Protein AF-A0A847QWJ1-F1 (afdb_monomer)

Secondary structure (DSSP, 8-state):
-HHHHHHHHHHHHHHHHHHHHHHHHHHHHHHHHHHHHHHHHHHHS-TTTTSSB-STTBSSBSSB-TTSSTT-TT-TTEEETTEEEEEEEEEEEE--B-TTSPBPSS-EEEEEEEEEEE-TTT--EEEEEEEEEEPP--S-------EEEEEEEEEEETTTTEEEE-SSEEEEEESSS-EEEE--TTSEEEEEEEPSEEEEEEEEEETTB--EEPP-EEES-TTB-EEE--EEEEE--TTT---PPPEEEEEEE--EEEEESS--TT-EEEEEE-TTTS-PPTT--GGGG-EEEEGGGGGG--B-TTS-EEEEEEETTEEEEEEETT-SS---S--PPPSSS-EEEEEEEEB-B-SEEEEEEEEEEETTEEEEEEEEEEEEEEEEE-GGG--EEETT-SS-BSTTTS-EESSHHHHHHHHT-GGGTT--EEEEEEEEE-SS-TT-EEEEEEEEE-SS--S---TTS-EEEEES-GGG-EETTS-BB-TTS-EEEEEE-

pLDDT: mean 87.5, std 10.67, range [33.88, 97.19]

Sequence (497 aa):
ITLLGIITISLLPVFVFMIRSSINEEQRFVAYQLALSQLEWLKTLDYNEELGLKKDHYQPHGIVEETLFMNENNSNPYVIDGTPYRMHTRIYWEKAQSYTKDMIANAMKKAEVTVYTRNPFTGKETKVATVGSLISFEGEREPTTPGYIEVYAFWWDRQKKESTAEKNVGVDLKGPAIGTVYSDDQGKAIFGELSPGSYTVDITSWDRGELMVQPSGVIGSIPYQKYQTIQTIEVPDWKKETTEYPSLNFYVDWPVKLSLDKYPKEAILEIQPTTSSCPLPEGTPYDFMQLSIQLQNLSKTSFWWNWQYDYRIYHEDEEYFLSMKDQEKEWDGTFQPPASRTDYYDMVLYGGLVKEGILTKENLNQKDVNKSIIIVELDTSCYVKGWEDVEFQINEGETLLSKNTFPFYDTKESFLEAVYAEDHVENVGYFIETINPSEMNRDFHKKVKIWIYDSLHILPFIEEQENSISIQNPQVLKNVYGNTIAPYYHVSYLQWK

Nearest PDB structures (foldseek):
  1jki-assembly1_A  TM=4.917E-01  e=4.179E+00  Saccharomyces cerevisiae
  1p1h-assembly1_B  TM=4.312E-01  e=8.079E+00  Saccharomyces cerevisiae
  1la2-assembly1_C  TM=2.102E-01  e=4.415E+00  Saccharomyces cerevisiae
  8as3-assembly1_A  TM=1.126E-01  e=5.810E+00  Homo sapiens

Solvent-accessible surface area (backbone atoms only — 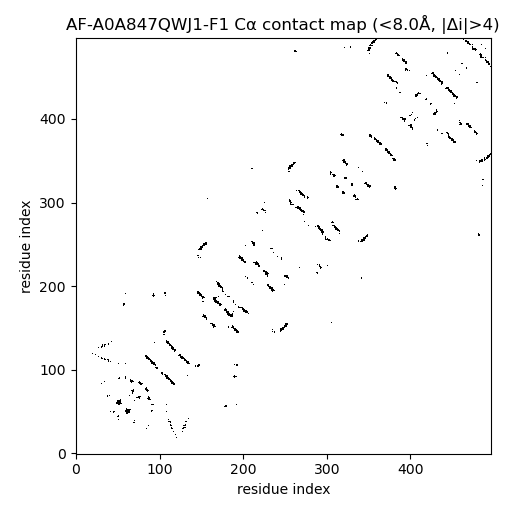not comparable to full-atom values): 27103 Å² total; per-residue (Å²): 109,70,69,56,52,54,53,54,62,66,45,48,62,55,54,52,49,50,52,53,51,51,52,53,51,50,53,30,53,52,30,42,53,51,25,48,54,45,51,56,52,54,68,72,40,51,73,78,70,35,45,16,34,59,46,89,58,32,41,42,42,24,67,40,43,44,47,34,52,87,64,37,92,80,22,66,50,35,71,56,97,88,43,54,32,38,43,41,49,48,49,36,46,38,86,45,67,43,98,83,70,47,73,46,77,42,52,34,49,28,41,35,25,35,24,30,34,59,38,88,88,77,70,45,77,41,85,57,29,74,45,70,48,78,53,76,84,92,62,103,61,78,83,76,88,26,46,42,42,42,38,35,35,24,35,68,41,77,92,76,71,45,75,43,57,32,51,48,33,30,34,38,38,39,55,95,58,68,32,35,32,54,15,36,86,73,2,44,25,45,48,52,73,41,74,61,46,64,33,39,39,37,76,78,47,38,85,87,46,75,69,32,54,61,65,74,36,55,44,76,53,83,57,63,37,43,74,30,56,61,50,77,47,76,41,69,58,68,93,82,45,100,68,83,73,56,71,47,83,43,43,41,48,51,23,32,28,47,39,76,88,59,67,65,51,80,21,35,38,39,39,28,59,33,63,89,56,50,75,69,65,91,90,59,65,88,66,56,56,45,41,40,27,25,51,71,50,35,69,76,42,73,43,67,42,88,32,36,35,49,72,48,33,38,46,94,91,29,39,49,46,51,19,45,74,92,48,87,47,73,60,80,36,66,53,75,85,64,92,82,47,69,41,76,44,55,37,40,54,20,30,29,40,37,55,67,26,42,30,37,79,46,78,48,75,57,96,95,45,79,44,68,34,41,36,39,39,46,39,39,32,34,49,30,25,47,74,83,75,42,34,35,30,37,63,84,42,94,66,53,54,26,70,90,71,30,58,66,31,95,42,72,65,60,38,52,54,47,76,70,37,86,89,42,71,77,48,54,35,36,30,76,48,78,36,68,55,42,94,90,39,81,75,24,27,31,31,37,34,40,40,34,37,54,70,74,62,79,66,67,78,54,84,100,50,86,36,37,43,31,48,78,48,39,76,55,31,27,30,96,64,66,35,27,37,30,87,75,29,34,50,23,40,28,42,82,106

Structure (mmCIF, N/CA/C/O backbone):
data_AF-A0A847QWJ1-F1
#
_entry.id   AF-A0A847QWJ1-F1
#
loop_
_atom_site.group_PDB
_atom_site.id
_atom_site.type_symbol
_atom_site.label_atom_id
_atom_site.label_alt_id
_atom_site.label_comp_id
_atom_site.label_asym_id
_atom_site.label_entity_id
_atom_site.label_seq_id
_atom_site.pdbx_PDB_ins_code
_atom_site.Cartn_x
_atom_site.Cartn_y
_atom_site.Cartn_z
_atom_site.occupancy
_atom_site.B_iso_or_equiv
_atom_site.auth_seq_id
_atom_site.auth_comp_id
_atom_site.auth_asym_id
_atom_site.auth_atom_id
_atom_site.pdbx_PDB_model_num
ATOM 1 N N . ILE A 1 1 ? -76.257 -0.292 1.157 1.00 63.78 1 ILE A N 1
ATOM 2 C CA . ILE A 1 1 ? -75.250 -1.379 1.047 1.00 63.78 1 ILE A CA 1
ATOM 3 C C . ILE A 1 1 ? -73.920 -0.827 0.532 1.00 63.78 1 ILE A C 1
ATOM 5 O O . ILE A 1 1 ? -72.950 -0.886 1.269 1.00 63.78 1 ILE A O 1
ATOM 9 N N . THR A 1 2 ? -73.879 -0.182 -0.638 1.00 71.94 2 THR A N 1
ATOM 10 C CA . THR A 1 2 ? -72.654 0.416 -1.214 1.00 71.94 2 THR A CA 1
ATOM 11 C C . THR A 1 2 ? -71.990 1.463 -0.312 1.00 71.94 2 THR A C 1
ATOM 13 O O . THR A 1 2 ? -70.785 1.412 -0.102 1.00 71.94 2 THR A O 1
ATOM 16 N N . LEU A 1 3 ? -72.778 2.356 0.302 1.00 67.19 3 LEU A N 1
ATOM 17 C CA . LEU A 1 3 ? -72.270 3.356 1.253 1.00 67.19 3 LEU A CA 1
ATOM 18 C C . LEU A 1 3 ? -71.626 2.710 2.493 1.00 67.19 3 LEU A C 1
ATOM 20 O O . LEU A 1 3 ? -70.591 3.161 2.966 1.00 67.19 3 LEU A O 1
ATOM 24 N N . LEU A 1 4 ? -72.222 1.617 2.981 1.00 70.25 4 LEU A N 1
ATOM 25 C CA . LEU A 1 4 ? -71.695 0.852 4.110 1.00 70.25 4 LEU A CA 1
ATOM 26 C C . LEU A 1 4 ? -70.351 0.215 3.733 1.00 70.25 4 LEU A C 1
ATOM 28 O O . LEU A 1 4 ? -69.399 0.342 4.487 1.00 70.25 4 LEU A O 1
ATOM 32 N N . GLY A 1 5 ? -70.243 -0.360 2.528 1.00 69.88 5 GLY A N 1
ATOM 33 C CA . GLY A 1 5 ? -68.988 -0.911 2.006 1.00 69.88 5 GLY A CA 1
ATOM 34 C C . GLY A 1 5 ? -67.868 0.128 1.862 1.00 69.88 5 GLY A C 1
ATOM 35 O O . GLY A 1 5 ? -66.734 -0.153 2.235 1.00 69.88 5 GLY A O 1
ATOM 36 N N . ILE A 1 6 ? -68.179 1.347 1.401 1.00 74.62 6 ILE A N 1
ATOM 37 C CA . ILE A 1 6 ? -67.201 2.449 1.298 1.00 74.62 6 ILE A CA 1
ATOM 38 C C . ILE A 1 6 ? -66.713 2.890 2.687 1.00 74.62 6 ILE A C 1
ATOM 40 O O . ILE A 1 6 ? -65.517 3.117 2.873 1.00 74.62 6 ILE A O 1
ATOM 44 N N . ILE A 1 7 ? -67.610 2.961 3.676 1.00 72.88 7 ILE A N 1
ATOM 45 C CA . ILE A 1 7 ? -67.256 3.300 5.063 1.00 72.88 7 ILE A CA 1
ATOM 46 C C . ILE A 1 7 ? -66.373 2.202 5.676 1.00 72.88 7 ILE A C 1
ATOM 48 O O . ILE A 1 7 ? -65.351 2.510 6.286 1.00 72.88 7 ILE A O 1
ATOM 52 N N . THR A 1 8 ? -66.703 0.922 5.472 1.00 72.06 8 THR A N 1
ATOM 53 C CA . THR A 1 8 ? -65.905 -0.200 5.995 1.00 72.06 8 THR A CA 1
ATOM 54 C C . THR A 1 8 ? -64.505 -0.255 5.373 1.00 72.06 8 THR A C 1
ATOM 56 O O . THR A 1 8 ? -63.531 -0.448 6.098 1.00 72.06 8 THR A O 1
ATOM 59 N N . ILE A 1 9 ? -64.375 -0.024 4.059 1.00 76.69 9 ILE A N 1
ATOM 60 C CA . ILE A 1 9 ? -63.073 0.017 3.366 1.00 76.69 9 ILE A CA 1
ATOM 61 C C . ILE A 1 9 ? -62.230 1.207 3.844 1.00 76.69 9 ILE A C 1
ATOM 63 O O . ILE A 1 9 ? -61.023 1.067 4.022 1.00 76.69 9 ILE A O 1
ATOM 67 N N . SER A 1 10 ? -62.857 2.354 4.112 1.00 76.19 10 SER A N 1
ATOM 68 C CA . SER A 1 10 ? -62.164 3.555 4.599 1.00 76.19 10 SER A CA 1
ATOM 69 C C . SER A 1 10 ? -61.659 3.428 6.044 1.00 76.19 10 SER A C 1
ATOM 71 O O . SER A 1 10 ? -60.651 4.036 6.392 1.00 76.19 10 SER A O 1
ATOM 73 N N . LEU A 1 11 ? -62.331 2.639 6.892 1.00 81.44 11 LEU A N 1
ATOM 74 C CA . LEU A 1 11 ? -61.958 2.457 8.304 1.00 81.44 11 LEU A CA 1
ATOM 75 C C . LEU A 1 11 ? -60.914 1.352 8.529 1.00 81.44 11 LEU A C 1
ATOM 77 O O . LEU A 1 11 ? -60.178 1.393 9.514 1.00 81.44 11 LEU A O 1
ATOM 81 N N . LEU A 1 12 ? -60.817 0.381 7.619 1.00 83.00 12 LEU A N 1
ATOM 82 C CA . LEU A 1 12 ? -59.890 -0.754 7.713 1.00 83.00 12 LEU A CA 1
ATOM 83 C C . LEU A 1 12 ? -58.414 -0.326 7.890 1.00 83.00 12 LEU A C 1
ATOM 85 O O . LEU A 1 12 ? -57.760 -0.846 8.797 1.00 83.00 12 LEU A O 1
ATOM 89 N N . PRO A 1 13 ? -57.883 0.657 7.130 1.00 84.06 13 PRO A N 1
ATOM 90 C CA . PRO A 1 13 ? -56.524 1.164 7.327 1.00 84.06 13 PRO A CA 1
ATOM 91 C C . PRO A 1 13 ? -56.285 1.753 8.723 1.00 84.06 13 PRO A C 1
ATOM 93 O O . PRO A 1 13 ? -55.205 1.570 9.281 1.00 84.06 13 PRO A O 1
ATOM 96 N N . VAL A 1 14 ? -57.290 2.413 9.310 1.00 83.31 14 VAL A N 1
ATOM 97 C CA . VAL A 1 14 ? -57.196 3.014 10.651 1.00 83.31 14 VAL A CA 1
ATOM 98 C C . VAL A 1 14 ? -57.108 1.925 11.719 1.00 83.31 14 VAL A C 1
ATOM 100 O O . VAL A 1 14 ? -56.257 2.003 12.601 1.00 83.31 14 VAL A O 1
ATOM 103 N N . PHE A 1 15 ? -57.920 0.868 11.615 1.00 84.88 15 PHE A N 1
ATOM 104 C CA . PHE A 1 15 ? -57.833 -0.284 12.519 1.00 84.88 15 PHE A CA 1
ATOM 105 C C . PHE A 1 15 ? -56.495 -1.017 12.397 1.00 84.88 15 PHE A C 1
ATOM 107 O O . PHE A 1 15 ? -55.883 -1.337 13.412 1.00 84.88 15 PHE A O 1
ATOM 114 N N . VAL A 1 16 ? -55.995 -1.228 11.175 1.00 82.81 16 VAL A N 1
ATOM 115 C CA . VAL A 1 16 ? -54.677 -1.846 10.954 1.00 82.81 16 VAL A CA 1
ATOM 116 C C . VAL A 1 16 ? -53.558 -0.983 11.541 1.00 82.81 16 VAL A C 1
ATOM 118 O O . VAL A 1 16 ? -52.646 -1.519 12.167 1.00 82.81 16 VAL A O 1
ATOM 121 N N . PHE A 1 17 ? -53.627 0.340 11.383 1.00 85.06 17 PHE A N 1
ATOM 122 C CA . PHE A 1 17 ? -52.672 1.262 11.994 1.00 85.06 17 PHE A CA 1
ATOM 123 C C . PHE A 1 17 ? -52.734 1.220 13.527 1.00 85.06 17 PHE A C 1
ATOM 125 O O . PHE A 1 17 ? -51.690 1.103 14.164 1.00 85.06 17 PHE A O 1
ATOM 132 N N . MET A 1 18 ? -53.933 1.240 14.121 1.00 84.19 18 MET A N 1
ATOM 133 C CA . MET A 1 18 ? -54.108 1.139 15.575 1.00 84.19 18 MET A CA 1
ATOM 134 C C . MET A 1 18 ? -53.552 -0.176 16.130 1.00 84.19 18 MET A C 1
ATOM 136 O O . MET A 1 18 ? -52.814 -0.150 17.109 1.00 84.19 18 MET A O 1
ATOM 140 N N . ILE A 1 19 ? -53.830 -1.313 15.481 1.00 85.81 19 ILE A N 1
ATOM 141 C CA . ILE A 1 19 ? -53.291 -2.620 15.890 1.00 85.81 19 ILE A CA 1
ATOM 142 C C . ILE A 1 19 ? -51.761 -2.631 15.777 1.00 85.81 19 ILE A C 1
ATOM 144 O O . ILE A 1 19 ? -51.083 -3.058 16.708 1.00 85.81 19 ILE A O 1
ATOM 148 N N . ARG A 1 20 ? -51.200 -2.117 14.672 1.00 85.62 20 ARG A N 1
ATOM 149 C CA . ARG A 1 20 ? -49.742 -1.994 14.490 1.00 85.62 20 ARG A CA 1
ATOM 150 C C . ARG A 1 20 ? -49.099 -1.142 15.576 1.00 85.62 20 ARG A C 1
ATOM 152 O O . ARG A 1 20 ? -48.073 -1.533 16.119 1.00 85.62 20 ARG A O 1
ATOM 159 N N . SER A 1 21 ? -49.703 0.001 15.888 1.00 85.75 21 SER A N 1
ATOM 160 C CA . SER A 1 21 ? -49.213 0.898 16.931 1.00 85.75 21 SER A CA 1
ATOM 161 C C . SER A 1 21 ? -49.287 0.242 18.307 1.00 85.75 21 SER A C 1
ATOM 163 O O . SER A 1 21 ? -48.316 0.306 19.047 1.00 85.75 21 SER A O 1
ATOM 165 N N . SER A 1 22 ? -50.402 -0.419 18.632 1.00 87.81 22 SER A N 1
ATOM 166 C CA . SER A 1 22 ? -50.589 -1.099 19.917 1.00 87.81 22 SER A CA 1
ATOM 167 C C . SER A 1 22 ? -49.564 -2.212 20.122 1.00 87.81 22 SER A C 1
ATOM 169 O O . SER A 1 22 ? -48.922 -2.253 21.164 1.00 87.81 22 SER A O 1
ATOM 171 N N . ILE A 1 23 ? -49.368 -3.075 19.118 1.00 86.38 23 ILE A N 1
ATOM 172 C CA . ILE A 1 23 ? -48.408 -4.185 19.197 1.00 86.38 23 ILE A CA 1
ATOM 173 C C . ILE A 1 23 ? -46.972 -3.659 19.299 1.00 86.38 23 ILE A C 1
ATOM 175 O O . ILE A 1 23 ? -46.191 -4.165 20.097 1.00 86.38 23 ILE A O 1
ATOM 179 N N . ASN A 1 24 ? -46.616 -2.623 18.534 1.00 86.38 24 ASN A N 1
ATOM 180 C CA . ASN A 1 24 ? -45.284 -2.024 18.629 1.00 86.38 24 ASN A CA 1
ATOM 181 C C . ASN A 1 24 ? -45.028 -1.398 20.012 1.00 86.38 24 ASN A C 1
ATOM 183 O O . ASN A 1 24 ? -43.924 -1.520 20.535 1.00 86.38 24 ASN A O 1
ATOM 187 N N . GLU A 1 25 ? -46.022 -0.728 20.602 1.00 86.69 25 GLU A N 1
ATOM 188 C CA . GLU A 1 25 ? -45.906 -0.133 21.941 1.00 86.69 25 GLU A CA 1
ATOM 189 C C . GLU A 1 25 ? -45.807 -1.194 23.040 1.00 86.69 25 GLU A C 1
ATOM 191 O O . GLU A 1 25 ? -44.978 -1.068 23.939 1.00 86.69 25 GLU A O 1
ATOM 196 N N . GLU A 1 26 ? -46.585 -2.272 22.939 1.00 89.56 26 GLU A N 1
ATOM 197 C CA . GLU A 1 26 ? -46.507 -3.422 23.842 1.00 89.56 26 GLU A CA 1
ATOM 198 C C . GLU A 1 26 ? -45.125 -4.087 23.780 1.00 89.56 26 GLU A C 1
ATOM 200 O O . GLU A 1 26 ? -44.462 -4.239 24.808 1.00 89.56 26 GLU A O 1
ATOM 205 N N . GLN A 1 27 ? -44.634 -4.383 22.570 1.00 89.56 27 GLN A N 1
ATOM 206 C CA . GLN A 1 27 ? -43.285 -4.918 22.361 1.00 89.56 27 GLN A CA 1
ATOM 207 C C . GLN A 1 27 ? -42.211 -3.986 22.925 1.00 89.56 27 GLN A C 1
ATOM 209 O O . GLN A 1 27 ? -41.242 -4.450 23.527 1.00 89.56 27 GLN A O 1
ATOM 214 N N . ARG A 1 28 ? -42.381 -2.669 22.763 1.00 90.06 28 ARG A N 1
ATOM 215 C CA . ARG A 1 28 ? -41.456 -1.673 23.305 1.00 90.06 28 ARG A CA 1
ATOM 216 C C . ARG A 1 28 ? -41.460 -1.652 24.822 1.00 90.06 28 ARG A C 1
ATOM 218 O O . ARG A 1 28 ? -40.388 -1.648 25.420 1.00 90.06 28 ARG A O 1
ATOM 225 N N . PHE A 1 29 ? -42.633 -1.677 25.444 1.00 92.62 29 PHE A N 1
ATOM 226 C CA . PHE A 1 29 ? -42.759 -1.707 26.895 1.00 92.62 29 PHE A CA 1
ATOM 227 C C . PHE A 1 29 ? -42.094 -2.953 27.496 1.00 92.62 29 PHE A C 1
ATOM 229 O O . PHE A 1 29 ? -41.274 -2.826 28.404 1.00 92.62 29 PHE A O 1
ATOM 236 N N . VAL A 1 30 ? -42.373 -4.139 26.944 1.00 93.38 30 VAL A N 1
ATOM 237 C CA . VAL A 1 30 ? -41.754 -5.402 27.383 1.00 93.38 30 VAL A CA 1
ATOM 238 C C . VAL A 1 30 ? -40.236 -5.368 27.185 1.00 93.38 30 VAL A C 1
ATOM 240 O O . VAL A 1 30 ? -39.489 -5.696 28.106 1.00 93.38 30 VAL A O 1
ATOM 243 N N . ALA A 1 31 ? -39.763 -4.904 26.025 1.00 93.06 31 ALA A N 1
ATOM 244 C CA . ALA A 1 31 ? -38.336 -4.770 25.741 1.00 93.06 31 ALA A CA 1
ATOM 245 C C . ALA A 1 31 ? -37.621 -3.826 26.726 1.00 93.06 31 ALA A C 1
ATOM 247 O O . ALA A 1 31 ? -36.512 -4.130 27.163 1.00 93.06 31 ALA A O 1
ATOM 248 N N . TYR A 1 32 ? -38.251 -2.714 27.121 1.00 93.44 32 TYR A N 1
ATOM 249 C CA . TYR A 1 32 ? -37.710 -1.818 28.149 1.00 93.44 32 TYR A CA 1
ATOM 250 C C . TYR A 1 32 ? -37.632 -2.485 29.526 1.00 93.44 32 TYR A C 1
ATOM 252 O O . TYR A 1 32 ? -36.621 -2.331 30.207 1.00 93.44 32 TYR A O 1
ATOM 260 N N . GLN A 1 33 ? -38.658 -3.237 29.935 1.00 94.38 33 GLN A N 1
ATOM 261 C CA . GLN A 1 33 ? -38.652 -3.956 31.217 1.00 94.38 33 GLN A CA 1
ATOM 262 C C . GLN A 1 33 ? -37.572 -5.042 31.263 1.00 94.38 33 GLN A C 1
ATOM 264 O O . GLN A 1 33 ? -36.883 -5.177 32.275 1.00 94.38 33 GLN A O 1
ATOM 269 N N . LEU A 1 34 ? -37.382 -5.772 30.159 1.00 94.62 34 LEU A N 1
ATOM 270 C CA . LEU A 1 34 ? -36.294 -6.741 30.010 1.00 94.62 34 LEU A CA 1
ATOM 271 C C . LEU A 1 34 ? -34.924 -6.066 30.111 1.00 94.62 34 LEU A C 1
ATOM 273 O O . LEU A 1 34 ? -34.079 -6.511 30.885 1.00 94.62 34 LEU A O 1
ATOM 277 N N . ALA A 1 35 ? -34.721 -4.963 29.384 1.00 93.19 35 ALA A N 1
ATOM 278 C CA . ALA A 1 35 ? -33.472 -4.208 29.431 1.00 93.19 35 ALA A CA 1
ATOM 279 C C . ALA A 1 35 ? -33.170 -3.672 30.842 1.00 93.19 35 ALA A C 1
ATOM 281 O O . ALA A 1 35 ? -32.034 -3.768 31.301 1.00 93.19 35 ALA A O 1
ATOM 282 N N . LEU A 1 36 ? -34.184 -3.157 31.548 1.00 93.50 36 LEU A N 1
ATOM 283 C CA . LEU A 1 36 ? -34.056 -2.695 32.933 1.00 93.50 36 LEU A CA 1
ATOM 284 C C . LEU A 1 36 ? -33.749 -3.842 33.892 1.00 93.50 36 LEU A C 1
ATOM 286 O O . LEU A 1 36 ? -32.855 -3.713 34.715 1.00 93.50 36 LEU A O 1
ATOM 290 N N . SER A 1 37 ? -34.441 -4.973 33.766 1.00 94.44 37 SER A N 1
ATOM 291 C CA . SER A 1 37 ? -34.213 -6.143 34.621 1.00 94.44 37 SER A CA 1
ATOM 292 C C . SER A 1 37 ? -32.805 -6.708 34.440 1.00 94.44 37 SER A C 1
ATOM 294 O O . SER A 1 37 ? -32.141 -7.027 35.423 1.00 94.44 37 SER A O 1
ATOM 296 N N 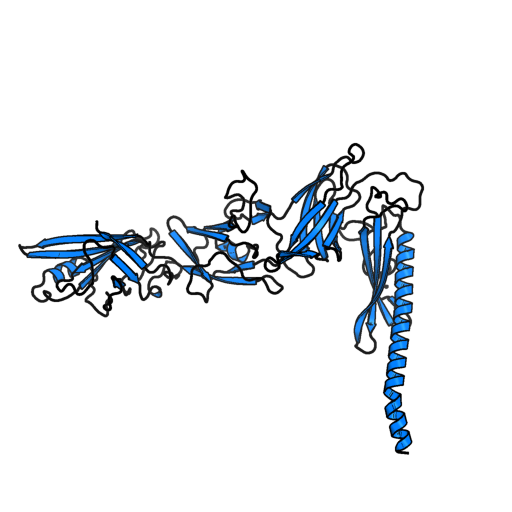. GLN A 1 38 ? -32.316 -6.765 33.196 1.00 94.31 38 GLN A N 1
ATOM 297 C CA . GLN A 1 38 ? -30.930 -7.125 32.911 1.00 94.31 38 GLN A CA 1
ATOM 298 C C . GLN A 1 38 ? -29.962 -6.128 33.555 1.00 94.31 38 GLN A C 1
ATOM 300 O O . GLN A 1 38 ? -28.997 -6.539 34.189 1.00 94.31 38 GLN A O 1
ATOM 305 N N . LEU A 1 39 ? -30.221 -4.826 33.427 1.00 92.81 39 LEU A N 1
ATOM 306 C CA . LEU A 1 39 ? -29.372 -3.791 34.014 1.00 92.81 39 LEU A CA 1
ATOM 307 C C . LEU A 1 39 ? -29.345 -3.848 35.550 1.00 92.81 39 LEU A C 1
ATOM 309 O O . LEU A 1 39 ? -28.281 -3.688 36.138 1.00 92.81 39 LEU A O 1
ATOM 313 N N . GLU A 1 40 ? -30.482 -4.090 36.202 1.00 91.25 40 GLU A N 1
ATOM 314 C CA . GLU A 1 40 ? -30.541 -4.258 37.657 1.00 91.25 40 GLU A CA 1
ATOM 315 C C . GLU A 1 40 ? -29.784 -5.509 38.106 1.00 91.25 40 GLU A C 1
ATOM 317 O O . GLU A 1 40 ? -29.031 -5.440 39.071 1.00 91.25 40 GLU A O 1
ATOM 322 N N . TRP A 1 41 ? -29.883 -6.623 37.372 1.00 93.62 41 TRP A N 1
ATOM 323 C CA . TRP A 1 41 ? -29.056 -7.802 37.644 1.00 93.62 41 TRP A CA 1
ATOM 324 C C . TRP A 1 41 ? -27.559 -7.501 37.513 1.00 93.62 41 TRP A C 1
ATOM 326 O O . TRP A 1 41 ? -26.792 -7.871 38.400 1.00 93.62 41 TRP A O 1
ATOM 336 N N . LEU A 1 42 ? -27.138 -6.763 36.480 1.00 91.94 42 LEU A N 1
ATOM 337 C CA . LEU A 1 42 ? -25.735 -6.359 36.319 1.00 91.94 42 LEU A CA 1
ATOM 338 C C . LEU A 1 42 ? -25.217 -5.559 37.522 1.00 91.94 42 LEU A C 1
ATOM 340 O O . LEU A 1 42 ? -24.065 -5.728 37.904 1.00 91.94 42 LEU A O 1
ATOM 344 N N . LYS A 1 43 ? -26.057 -4.730 38.153 1.00 88.44 43 LYS A N 1
ATOM 345 C CA . LYS A 1 43 ? -25.685 -3.979 39.366 1.00 88.44 43 LYS A CA 1
ATOM 346 C C . LYS A 1 43 ? -25.504 -4.863 40.603 1.00 88.44 43 LYS A C 1
ATOM 348 O O . LYS A 1 43 ? -24.895 -4.409 41.563 1.00 88.44 43 LYS A O 1
ATOM 353 N N . THR A 1 44 ? -26.036 -6.087 40.604 1.00 88.44 44 THR A N 1
ATOM 354 C CA . THR A 1 44 ? -25.858 -7.033 41.721 1.00 88.44 44 THR A CA 1
ATOM 355 C C . THR A 1 44 ? -24.534 -7.792 41.675 1.00 88.44 44 THR A C 1
ATOM 357 O O . THR A 1 44 ? -24.161 -8.396 42.677 1.00 88.44 44 THR A O 1
ATOM 360 N N . LEU A 1 45 ? -23.847 -7.776 40.529 1.00 89.00 45 LEU A N 1
ATOM 361 C CA . LEU A 1 45 ? -22.574 -8.465 40.332 1.00 89.00 45 LEU A CA 1
ATOM 362 C C . LEU A 1 45 ? -21.442 -7.754 41.075 1.00 89.00 45 LEU A C 1
ATOM 364 O O . LEU A 1 45 ? -21.447 -6.524 41.185 1.00 89.00 45 LEU A O 1
ATOM 368 N N . ASP A 1 46 ? -20.436 -8.513 41.520 1.00 86.38 46 ASP A N 1
ATOM 369 C CA . ASP A 1 46 ? -19.221 -7.904 42.066 1.00 86.38 46 ASP A CA 1
ATOM 370 C C . ASP A 1 46 ? -18.571 -6.985 41.022 1.00 86.38 46 ASP A C 1
ATOM 372 O O . ASP A 1 46 ? -18.268 -7.391 39.893 1.00 86.38 46 ASP A O 1
ATOM 376 N N . TYR A 1 47 ? -18.354 -5.726 41.409 1.00 83.62 47 TYR A N 1
ATOM 377 C CA . TYR A 1 47 ? -17.884 -4.697 40.491 1.00 83.62 47 TYR A CA 1
ATOM 378 C C . TYR A 1 47 ? -16.510 -5.021 39.898 1.00 83.62 47 TYR A C 1
ATOM 380 O O . TYR A 1 47 ? -16.269 -4.662 38.750 1.00 83.62 47 TYR A O 1
ATOM 388 N N . ASN A 1 48 ? -15.614 -5.684 40.633 1.00 80.81 48 ASN A N 1
ATOM 389 C CA . ASN A 1 48 ? -14.239 -5.927 40.193 1.00 80.81 48 ASN A CA 1
ATOM 390 C C . ASN A 1 48 ? -14.105 -7.264 39.460 1.00 80.81 48 ASN A C 1
ATOM 392 O O . ASN A 1 48 ? -13.477 -7.315 38.405 1.00 80.81 48 ASN A O 1
ATOM 396 N N . GLU A 1 49 ? -14.697 -8.325 40.008 1.00 83.19 49 GLU A N 1
ATOM 397 C CA . GLU A 1 49 ? -14.460 -9.704 39.569 1.00 83.19 49 GLU A CA 1
ATOM 398 C C . GLU A 1 49 ? -15.510 -10.214 38.571 1.00 83.19 49 GLU A C 1
ATOM 400 O O . GLU A 1 49 ? -15.180 -10.971 37.657 1.00 83.19 49 GLU A O 1
ATOM 405 N N . GLU A 1 50 ? -16.773 -9.803 38.714 1.00 89.06 50 GLU A N 1
ATOM 406 C CA . GLU A 1 50 ? -17.891 -10.386 37.960 1.00 89.06 50 GLU A CA 1
ATOM 407 C C . GLU A 1 50 ? -18.431 -9.456 36.868 1.00 89.06 50 GLU A C 1
ATOM 409 O O . GLU A 1 50 ? -18.837 -9.916 35.795 1.00 89.06 50 GLU A O 1
ATOM 414 N N . LEU A 1 51 ? -18.429 -8.143 37.111 1.00 88.75 51 LEU A N 1
ATOM 415 C CA . LEU A 1 51 ? -19.000 -7.158 36.200 1.00 88.75 51 LEU A CA 1
ATOM 416 C C . LEU A 1 51 ? -18.080 -6.891 35.002 1.00 88.75 51 LEU A C 1
ATOM 418 O O . LEU A 1 51 ? -17.228 -6.005 35.010 1.00 88.75 51 LEU A O 1
ATOM 422 N N . GLY A 1 52 ? -18.288 -7.631 33.926 1.00 90.50 52 GLY A N 1
ATOM 423 C CA . GLY A 1 52 ? -17.560 -7.481 32.672 1.00 90.50 52 GLY A CA 1
ATOM 424 C C . GLY A 1 52 ? -17.952 -8.583 31.704 1.00 90.50 52 GLY A C 1
ATOM 425 O O . GLY A 1 52 ? -18.627 -9.538 32.097 1.00 90.50 52 GLY A O 1
ATOM 426 N N . LEU A 1 53 ? -17.575 -8.448 30.434 1.00 92.94 53 LEU A N 1
ATOM 427 C CA . LEU A 1 53 ? -17.947 -9.458 29.448 1.00 92.94 53 LEU A CA 1
ATOM 428 C C . LEU A 1 53 ? -17.047 -10.684 29.571 1.00 92.94 53 LEU A C 1
ATOM 430 O O . LEU A 1 53 ? -15.821 -10.579 29.678 1.00 92.94 53 LEU A O 1
ATOM 434 N N . LYS A 1 54 ? -17.668 -11.856 29.472 1.00 92.44 54 LYS A N 1
ATOM 435 C CA . LYS A 1 54 ? -16.992 -13.145 29.394 1.00 92.44 54 LYS A CA 1
ATOM 436 C C . LYS A 1 54 ? -16.497 -13.387 27.971 1.00 92.44 54 LYS A C 1
ATOM 438 O O . LYS A 1 54 ? -17.030 -14.194 27.216 1.00 92.44 54 LYS A O 1
ATOM 443 N N . LYS A 1 55 ? -15.476 -12.626 27.593 1.00 87.25 55 LYS A N 1
ATOM 444 C CA . LYS A 1 55 ? -14.802 -12.710 26.299 1.00 87.25 55 LYS A CA 1
ATOM 445 C C . LYS A 1 55 ? -13.297 -12.695 26.529 1.00 87.25 55 LYS A C 1
ATOM 447 O O . LYS A 1 55 ? -12.800 -11.915 27.345 1.00 87.25 55 LYS A O 1
ATOM 452 N N . ASP A 1 56 ? -12.587 -13.570 25.824 1.00 82.75 56 ASP A N 1
ATOM 453 C CA . ASP A 1 56 ? -11.137 -13.692 25.957 1.00 82.75 56 ASP A CA 1
ATOM 454 C C . ASP A 1 56 ? -10.464 -12.345 25.693 1.00 82.75 56 ASP A C 1
ATOM 456 O O . ASP A 1 56 ? -10.753 -11.676 24.699 1.00 82.75 56 ASP A O 1
ATOM 460 N N . HIS A 1 57 ? -9.587 -11.949 26.616 1.00 82.31 57 HIS A N 1
ATOM 461 C CA . HIS A 1 57 ? -8.829 -10.696 26.579 1.00 82.31 57 HIS A CA 1
ATOM 462 C C . HIS A 1 57 ? -9.668 -9.407 26.484 1.00 82.31 57 HIS A C 1
ATOM 464 O O . HIS A 1 57 ? -9.101 -8.338 26.293 1.00 82.31 57 HIS A O 1
ATOM 470 N N . TYR A 1 58 ? -10.990 -9.451 26.657 1.00 86.81 58 TYR A N 1
ATOM 471 C CA . TYR A 1 58 ? -11.822 -8.248 26.652 1.00 86.81 58 TYR A CA 1
ATOM 472 C C . TYR A 1 58 ? -11.724 -7.486 27.978 1.00 86.81 58 TYR A C 1
ATOM 474 O O . TYR A 1 58 ? -11.705 -8.098 29.047 1.00 86.81 58 TYR A O 1
ATOM 482 N N . GLN A 1 59 ? -11.713 -6.151 27.920 1.00 85.12 59 GLN A N 1
ATOM 483 C CA . GLN A 1 59 ? -11.796 -5.298 29.107 1.00 85.12 59 GLN A CA 1
ATOM 484 C C . GLN A 1 59 ? -13.046 -4.398 29.076 1.00 85.12 59 GLN A C 1
ATOM 486 O O . GLN A 1 59 ? -13.302 -3.750 28.063 1.00 85.12 59 GLN A O 1
ATOM 491 N N . PRO A 1 60 ? -13.815 -4.303 30.181 1.00 87.75 60 PRO A N 1
ATOM 492 C CA . PRO A 1 60 ? -13.648 -5.010 31.453 1.00 87.75 60 PRO A CA 1
ATOM 493 C C . PRO A 1 60 ? -14.005 -6.502 31.352 1.00 87.75 60 PRO A C 1
ATOM 495 O O . PRO A 1 60 ? -15.033 -6.868 30.775 1.00 87.75 60 PRO A O 1
ATOM 498 N N . HIS A 1 61 ? -13.165 -7.349 31.948 1.00 88.75 61 HIS A N 1
ATOM 499 C CA . HIS A 1 61 ? -13.397 -8.789 32.033 1.00 88.75 61 HIS A CA 1
ATOM 500 C C . HIS A 1 61 ? -14.398 -9.113 33.145 1.00 88.75 61 HIS A C 1
ATOM 502 O O . HIS A 1 61 ? -14.446 -8.418 34.160 1.00 88.75 61 HIS A O 1
ATOM 508 N N . GLY A 1 62 ? -15.194 -10.159 32.947 1.00 91.31 62 GLY A N 1
ATOM 509 C CA . GLY A 1 62 ? -16.132 -10.646 33.949 1.00 91.31 62 GLY A CA 1
ATOM 510 C C . GLY A 1 62 ? -16.883 -11.881 33.471 1.00 91.31 62 GLY A C 1
ATOM 511 O O . GLY A 1 62 ? -16.423 -12.607 32.587 1.00 91.31 62 GLY A O 1
ATOM 512 N N . ILE A 1 63 ? -18.052 -12.124 34.059 1.00 93.88 63 ILE A N 1
ATOM 513 C CA . ILE A 1 63 ? -18.833 -13.343 33.819 1.00 93.88 63 ILE A CA 1
ATOM 514 C C . ILE A 1 63 ? -19.984 -13.150 32.830 1.00 93.88 63 ILE A C 1
ATOM 516 O O . ILE A 1 63 ? -20.638 -14.128 32.478 1.00 93.88 63 ILE A O 1
ATOM 520 N N . VAL A 1 64 ? -20.273 -11.921 32.399 1.00 94.12 64 VAL A N 1
ATOM 521 C CA . VAL A 1 64 ? -21.489 -11.593 31.644 1.00 94.12 64 VAL A CA 1
ATOM 522 C C . VAL A 1 64 ? -21.385 -12.072 30.199 1.00 94.12 64 VAL A C 1
ATOM 524 O O . VAL A 1 64 ? -20.494 -11.674 29.452 1.00 94.12 64 VAL A O 1
ATOM 527 N N . GLU A 1 65 ? -22.337 -12.896 29.787 1.00 93.81 65 GLU A N 1
ATOM 528 C CA . GLU A 1 65 ? -22.493 -13.363 28.414 1.00 93.81 65 GLU A CA 1
ATOM 529 C C . GLU A 1 65 ? -23.293 -12.324 27.616 1.00 93.81 65 GLU A C 1
ATOM 531 O O . GLU A 1 65 ? -24.449 -12.030 27.923 1.00 93.81 65 GLU A O 1
ATOM 536 N N . GLU A 1 66 ? -22.690 -11.775 26.560 1.00 92.81 66 GLU A N 1
ATOM 537 C CA . GLU A 1 66 ? -23.219 -10.634 25.792 1.00 92.81 66 GLU A CA 1
ATOM 538 C C . GLU A 1 66 ? -24.640 -10.859 25.254 1.00 92.81 66 GLU A C 1
ATOM 540 O O . GLU A 1 66 ? -25.423 -9.916 25.154 1.00 92.81 66 GLU A O 1
ATOM 545 N N . THR A 1 67 ? -25.000 -12.098 24.916 1.00 93.69 67 THR A N 1
ATOM 546 C CA . THR A 1 67 ? -26.275 -12.402 24.245 1.00 93.69 67 THR A CA 1
ATOM 547 C C . THR A 1 67 ? -27.325 -13.069 25.132 1.00 93.69 67 THR A C 1
ATOM 549 O O . THR A 1 67 ? -28.434 -13.325 24.662 1.00 93.69 67 THR A O 1
ATOM 552 N N . LEU A 1 68 ? -27.006 -13.349 26.400 1.00 93.44 68 LEU A N 1
ATOM 553 C CA . LEU A 1 68 ? -27.903 -14.042 27.327 1.00 93.44 68 LEU A CA 1
ATOM 554 C C . LEU A 1 68 ? -28.563 -13.062 28.308 1.00 93.44 68 LEU A C 1
ATOM 556 O O . LEU A 1 68 ? -27.962 -12.079 28.740 1.00 93.44 68 LEU A O 1
ATOM 560 N N . PHE A 1 69 ? -29.802 -13.353 28.696 1.00 93.44 69 PHE A N 1
ATOM 561 C CA . PHE A 1 69 ? -30.476 -12.734 29.837 1.00 93.44 69 PHE A CA 1
ATOM 562 C C . PHE A 1 69 ? -30.035 -13.419 31.116 1.00 93.44 69 PHE A C 1
ATOM 564 O O . PHE A 1 69 ? -30.173 -14.633 31.248 1.00 93.44 69 PHE A O 1
ATOM 571 N N . MET A 1 70 ? -29.454 -12.632 32.023 1.00 92.50 70 MET A N 1
ATOM 572 C CA . MET A 1 70 ? -28.957 -13.076 33.328 1.00 92.50 70 MET A CA 1
ATOM 573 C C . MET A 1 70 ? -28.066 -14.334 33.246 1.00 92.50 70 MET A C 1
ATOM 575 O O . MET A 1 70 ? -28.100 -15.189 34.125 1.00 92.50 70 MET A O 1
ATOM 579 N N . ASN A 1 71 ? -27.280 -14.462 32.165 1.00 92.50 71 ASN A N 1
ATOM 580 C CA . ASN A 1 71 ? -26.431 -15.622 31.852 1.00 92.50 71 ASN A CA 1
ATOM 581 C C . ASN A 1 71 ? -27.159 -16.978 31.749 1.00 92.50 71 ASN A C 1
ATOM 583 O O . ASN A 1 71 ? -26.538 -18.038 31.855 1.00 92.50 71 ASN A O 1
ATOM 587 N N . GLU A 1 72 ? -28.467 -16.986 31.501 1.00 91.94 72 GLU A N 1
ATOM 588 C CA . GLU A 1 72 ? -29.225 -18.224 31.337 1.00 91.94 72 GLU A CA 1
ATOM 589 C C . GLU A 1 72 ? -29.075 -18.785 29.914 1.00 91.94 72 GLU A C 1
ATOM 591 O O . GLU A 1 72 ? -29.460 -18.142 28.940 1.00 91.94 72 GLU A O 1
ATOM 596 N N . ASN A 1 73 ? -28.594 -20.023 29.761 1.00 87.38 73 ASN A N 1
ATOM 597 C CA . ASN A 1 73 ? -28.328 -20.635 28.444 1.00 87.38 73 ASN A CA 1
ATOM 598 C C . ASN A 1 73 ? -29.547 -20.702 27.495 1.00 87.38 73 ASN A C 1
ATOM 600 O O . ASN A 1 73 ? -29.373 -20.778 26.282 1.00 87.38 73 ASN A O 1
ATOM 604 N N . ASN A 1 74 ? -30.774 -20.662 28.025 1.00 85.62 74 ASN A N 1
ATOM 605 C CA . ASN A 1 74 ? -32.019 -20.757 27.247 1.00 85.62 74 ASN A CA 1
ATOM 606 C C . ASN A 1 74 ? -32.719 -19.402 27.051 1.00 85.62 74 ASN A C 1
ATOM 608 O O . ASN A 1 74 ? -33.925 -19.356 26.825 1.00 85.62 74 ASN A O 1
ATOM 612 N N . SER A 1 75 ? -31.976 -18.301 27.155 1.00 88.25 75 SER A N 1
ATOM 613 C CA . SER A 1 75 ? -32.530 -16.944 27.103 1.00 88.25 75 SER A CA 1
ATOM 614 C C . SER A 1 75 ? -32.222 -16.169 25.819 1.00 88.25 75 SER A C 1
ATOM 616 O O . SER A 1 75 ? -32.504 -14.975 25.728 1.00 88.25 75 SER A O 1
ATOM 618 N N . ASN A 1 76 ? -31.676 -16.836 24.801 1.00 86.94 76 ASN A N 1
ATOM 619 C CA . ASN A 1 76 ? -31.427 -16.238 23.493 1.00 86.94 76 ASN A CA 1
ATOM 620 C C . ASN A 1 76 ? -32.087 -17.061 22.368 1.00 86.94 76 ASN A C 1
ATOM 622 O O . ASN A 1 76 ? -31.464 -17.982 21.833 1.00 86.94 76 ASN A O 1
ATOM 626 N N . PRO A 1 77 ? -33.337 -16.747 21.972 1.00 89.38 77 PRO A N 1
ATOM 627 C CA . PRO A 1 77 ? -34.170 -15.644 22.460 1.00 89.38 77 PRO A CA 1
ATOM 628 C C . PRO A 1 77 ? -34.904 -15.962 23.774 1.00 89.38 77 PRO A C 1
ATOM 630 O O . PRO A 1 77 ? -35.289 -17.103 24.017 1.00 89.38 77 PRO A O 1
ATOM 633 N N . TYR A 1 78 ? -35.194 -14.928 24.562 1.00 90.88 78 TYR A N 1
ATOM 634 C CA . TYR A 1 78 ? -36.111 -14.979 25.697 1.00 90.88 78 TYR A CA 1
ATOM 635 C C . TYR A 1 78 ? -37.544 -14.800 25.185 1.00 90.88 78 TYR A C 1
ATOM 637 O O . TYR A 1 78 ? -37.831 -13.847 24.458 1.00 90.88 78 TYR A O 1
ATOM 645 N N . VAL A 1 79 ? -38.448 -15.729 25.499 1.00 90.38 79 VAL A N 1
ATOM 646 C CA . VAL A 1 79 ? -39.803 -15.750 24.924 1.00 90.38 79 VAL A CA 1
ATOM 647 C C . VAL A 1 79 ? -40.830 -15.298 25.956 1.00 90.38 79 VAL A C 1
ATOM 649 O O . VAL A 1 79 ? -41.011 -15.954 26.976 1.00 90.38 79 VAL A O 1
ATOM 652 N N . ILE A 1 80 ? -41.545 -14.214 25.648 1.00 87.69 80 ILE A N 1
ATOM 653 C CA . ILE A 1 80 ? -42.689 -13.712 26.425 1.00 87.69 80 ILE A CA 1
ATOM 654 C C . ILE A 1 80 ? -43.900 -13.712 25.499 1.00 87.69 80 ILE A C 1
ATOM 656 O O . ILE A 1 80 ? -43.829 -13.169 24.396 1.00 87.69 80 ILE A O 1
ATOM 660 N N . ASP A 1 81 ? -44.987 -14.360 25.917 1.00 85.00 81 ASP A N 1
ATOM 661 C CA . ASP A 1 81 ? -46.251 -14.429 25.168 1.00 85.00 81 ASP A CA 1
ATOM 662 C C . ASP A 1 81 ? -46.076 -14.862 23.700 1.00 85.00 81 ASP A C 1
ATOM 664 O O . ASP A 1 81 ? -46.680 -14.328 22.771 1.00 85.00 81 ASP A O 1
ATOM 668 N N . GLY A 1 82 ? -45.182 -15.833 23.473 1.00 83.50 82 GLY A N 1
ATOM 669 C CA . GLY A 1 82 ? -44.864 -16.359 22.140 1.00 83.50 82 GLY A CA 1
ATOM 670 C C . GLY A 1 82 ? -44.027 -15.424 21.256 1.00 83.50 82 GLY A C 1
ATOM 671 O O . GLY A 1 82 ? -43.693 -15.798 20.132 1.00 83.50 82 GLY A O 1
ATOM 672 N N . THR A 1 83 ? -43.647 -14.242 21.749 1.00 87.44 83 THR A N 1
ATOM 673 C CA . THR A 1 83 ? -42.779 -13.292 21.046 1.00 87.44 83 THR A CA 1
ATOM 674 C C . THR A 1 83 ? -41.322 -13.487 21.485 1.00 87.44 83 THR A C 1
ATOM 676 O O . THR A 1 83 ? -41.028 -13.374 22.676 1.00 87.44 83 THR A O 1
ATOM 679 N N . PRO A 1 84 ? -40.387 -13.784 20.560 1.00 91.31 84 PRO A N 1
ATOM 680 C CA . PRO A 1 84 ? -38.972 -13.915 20.887 1.00 91.31 84 PRO A CA 1
ATOM 681 C C . PRO A 1 84 ? -38.303 -12.539 21.009 1.00 91.31 84 PRO A C 1
ATOM 683 O O . PRO A 1 84 ? -38.393 -11.710 20.098 1.00 91.31 84 PRO A O 1
ATOM 686 N N . TYR A 1 85 ? -37.579 -12.328 22.103 1.00 92.50 85 TYR A N 1
ATOM 687 C CA . TYR A 1 85 ? -36.733 -11.164 22.351 1.00 92.50 85 TYR A CA 1
ATOM 688 C C . TYR A 1 85 ? -35.274 -11.607 22.430 1.00 92.50 85 TYR A C 1
ATOM 690 O O . TYR A 1 85 ? -34.938 -12.542 23.151 1.00 92.50 85 TYR A O 1
ATOM 698 N N . ARG A 1 86 ? -34.393 -10.951 21.681 1.00 93.12 86 ARG A N 1
ATOM 699 C CA . ARG A 1 86 ? -32.947 -11.169 21.754 1.00 93.12 86 ARG A CA 1
ATOM 700 C C . ARG A 1 86 ? -32.299 -9.995 22.435 1.00 93.12 86 ARG A C 1
ATOM 702 O O . ARG A 1 86 ? -32.619 -8.850 22.125 1.00 93.12 86 ARG A O 1
ATOM 709 N N . MET A 1 87 ? -31.375 -10.278 23.333 1.00 91.31 87 MET A N 1
ATOM 710 C CA . MET A 1 87 ? -30.672 -9.233 24.044 1.00 91.31 87 MET A CA 1
ATOM 711 C C . MET A 1 87 ? -29.221 -9.145 23.625 1.00 91.31 87 MET A C 1
ATOM 713 O O . MET A 1 87 ? -28.627 -10.106 23.141 1.00 91.31 87 MET A O 1
ATOM 717 N N . HIS A 1 88 ? -28.669 -7.965 23.844 1.00 93.75 88 HIS A N 1
ATOM 718 C CA . HIS A 1 88 ? -27.280 -7.668 23.600 1.00 93.75 88 HIS A CA 1
ATOM 719 C C . HIS A 1 88 ? -26.788 -6.712 24.685 1.00 93.75 88 HIS A C 1
ATOM 721 O O . HIS A 1 88 ? -27.228 -5.562 24.746 1.00 93.75 88 HIS A O 1
ATOM 727 N N . THR A 1 89 ? -25.928 -7.215 25.563 1.00 92.06 89 THR A N 1
ATOM 728 C CA . THR A 1 89 ? -25.347 -6.490 26.692 1.00 92.06 89 THR A CA 1
ATOM 729 C C . THR A 1 89 ? -23.919 -6.097 26.350 1.00 92.06 89 THR A C 1
ATOM 731 O O . THR A 1 89 ? -23.072 -6.960 26.151 1.00 92.06 89 THR A O 1
ATOM 734 N N . ARG A 1 90 ? -23.631 -4.797 26.345 1.00 91.31 90 ARG A N 1
ATOM 735 C CA . ARG A 1 90 ? -22.275 -4.253 26.240 1.00 91.31 90 ARG A CA 1
ATOM 736 C C . ARG A 1 90 ? -21.854 -3.732 27.605 1.00 91.31 90 ARG A C 1
ATOM 738 O O . ARG A 1 90 ? -22.622 -3.021 28.247 1.00 91.31 90 ARG A O 1
ATOM 745 N N . ILE A 1 91 ? -20.640 -4.057 28.034 1.00 90.25 91 ILE A N 1
ATOM 746 C CA . ILE A 1 91 ? -20.035 -3.501 29.250 1.00 90.25 91 ILE A CA 1
ATOM 747 C C . ILE A 1 91 ? -18.682 -2.930 28.863 1.00 90.25 91 ILE A C 1
ATOM 749 O O . ILE A 1 91 ? -17.882 -3.635 28.254 1.00 90.25 91 ILE A O 1
ATOM 753 N N . TYR A 1 92 ? -18.435 -1.662 29.165 1.00 88.75 92 TYR A N 1
ATOM 754 C CA . TYR A 1 92 ? -17.212 -0.960 28.776 1.00 88.75 92 TYR A CA 1
ATOM 755 C C . TYR A 1 92 ? -16.876 0.147 29.778 1.00 88.75 92 TYR A C 1
ATOM 757 O O . TYR A 1 92 ? -17.691 0.496 30.629 1.00 88.75 92 TYR A O 1
ATOM 765 N N . TRP A 1 93 ? -15.662 0.684 29.706 1.00 86.31 93 TRP A N 1
ATOM 766 C CA . TRP A 1 93 ? -15.224 1.789 30.556 1.00 86.31 93 TRP A CA 1
ATOM 767 C C . TRP A 1 93 ? -15.709 3.139 30.001 1.00 86.31 93 TRP A C 1
ATOM 769 O O . TRP A 1 93 ? -15.532 3.420 28.819 1.00 86.31 93 TRP A O 1
ATOM 779 N N . GLU A 1 94 ? -16.282 3.998 30.846 1.00 81.88 94 GLU A N 1
ATOM 780 C CA . GLU A 1 94 ? -16.712 5.362 30.511 1.00 81.88 94 GLU A CA 1
ATOM 781 C C . GLU A 1 94 ? -16.148 6.376 31.523 1.00 81.88 94 GLU A C 1
ATOM 783 O O . GLU A 1 94 ? -15.953 6.079 32.703 1.00 81.88 94 GLU A O 1
ATOM 788 N N . LYS A 1 95 ? -15.874 7.605 31.067 1.00 73.88 95 LYS A N 1
ATOM 789 C CA . LYS A 1 95 ? -15.489 8.701 31.964 1.00 73.88 95 LYS A CA 1
ATOM 790 C C . LYS A 1 95 ? -16.669 9.114 32.836 1.00 73.88 95 LYS A C 1
ATOM 792 O O . LYS A 1 95 ? -17.746 9.391 32.319 1.00 73.88 95 LYS A O 1
ATOM 797 N N . ALA A 1 96 ? -16.427 9.291 34.128 1.00 64.81 96 ALA A N 1
ATOM 798 C CA . ALA A 1 96 ? -17.399 9.877 35.036 1.00 64.81 96 ALA A CA 1
ATOM 799 C C . ALA A 1 96 ? -16.876 11.205 35.606 1.00 64.81 96 ALA A C 1
ATOM 801 O O . ALA A 1 96 ? -15.720 11.321 36.017 1.00 64.81 96 ALA A O 1
ATOM 802 N N . GLN A 1 97 ? -17.736 12.224 35.616 1.00 58.16 97 GLN A N 1
ATOM 803 C CA . GLN A 1 97 ? -17.508 13.461 36.364 1.00 58.16 97 GLN A CA 1
ATOM 804 C C . GLN A 1 97 ? -18.249 13.363 37.693 1.00 58.16 97 GLN A C 1
ATOM 806 O O . GLN A 1 97 ? -19.384 12.882 37.737 1.00 58.16 97 GLN A O 1
ATOM 811 N N . SER A 1 98 ? -17.626 13.817 38.778 1.00 54.56 98 SER A N 1
ATOM 812 C CA . SER A 1 98 ? -18.322 13.915 40.055 1.00 54.56 98 SER A CA 1
ATOM 813 C C . SER A 1 98 ? -19.408 14.998 39.983 1.00 54.56 98 SER A C 1
ATOM 815 O O . SER A 1 98 ? -19.384 15.905 39.145 1.00 54.56 98 SER A O 1
ATOM 817 N N . TYR A 1 99 ? -20.338 14.968 40.936 1.00 50.53 99 TYR A N 1
ATOM 818 C CA . TYR A 1 99 ? -21.320 16.039 41.129 1.00 50.53 99 TYR A CA 1
ATOM 819 C C . TYR A 1 99 ? -20.673 17.402 41.457 1.00 50.53 99 TYR A C 1
ATOM 821 O O . TYR A 1 99 ? -21.313 18.438 41.281 1.00 50.53 99 TYR A O 1
ATOM 829 N N . THR A 1 100 ? -19.408 17.424 41.902 1.00 53.09 100 THR A N 1
ATOM 830 C CA . THR A 1 100 ? -18.622 18.645 42.155 1.00 53.09 100 THR A CA 1
ATOM 831 C C . THR A 1 100 ? -17.895 19.172 40.915 1.00 53.09 100 THR A C 1
ATOM 833 O O . THR A 1 100 ? -17.269 20.224 41.001 1.00 53.09 100 THR A O 1
ATOM 836 N N . LYS A 1 101 ? -18.038 18.509 39.754 1.00 50.78 101 LYS A N 1
ATOM 837 C CA . LYS A 1 101 ? -17.291 18.747 38.500 1.00 50.78 101 LYS A CA 1
ATOM 838 C C . LYS A 1 101 ? -15.803 18.400 38.563 1.00 50.78 101 LYS A C 1
ATOM 840 O O . LYS A 1 101 ? -15.082 18.671 37.603 1.00 50.78 101 LYS A O 1
ATOM 845 N N . ASP A 1 102 ? -15.357 17.767 39.640 1.00 45.28 102 ASP A N 1
ATOM 846 C CA . ASP A 1 102 ? -14.023 17.187 39.689 1.00 45.28 102 ASP A CA 1
ATOM 847 C C . ASP A 1 102 ? -14.017 15.927 38.812 1.00 45.28 102 ASP A C 1
ATOM 849 O O . ASP A 1 102 ? -14.971 15.137 38.816 1.00 45.28 102 ASP A O 1
ATOM 853 N N . MET A 1 103 ? -12.965 15.738 38.011 1.00 47.94 103 MET A N 1
ATOM 854 C CA . MET A 1 103 ? -12.805 14.474 37.293 1.00 47.94 103 MET A CA 1
ATOM 855 C C . MET A 1 103 ? -12.634 13.353 38.314 1.00 47.94 103 MET A C 1
ATOM 857 O O . MET A 1 103 ? -11.791 13.441 39.207 1.00 47.94 103 MET A O 1
ATOM 861 N N . ILE A 1 104 ? -13.430 12.292 38.179 1.00 55.78 104 ILE A N 1
ATOM 862 C CA . ILE A 1 104 ? -13.187 11.076 38.947 1.00 55.78 104 ILE A CA 1
ATOM 863 C C . ILE A 1 104 ? -11.921 10.454 38.369 1.00 55.78 104 ILE A C 1
ATOM 865 O O . ILE A 1 104 ? -11.801 10.300 37.154 1.00 55.78 104 ILE A O 1
ATOM 869 N N . ALA A 1 105 ? -10.967 10.124 39.240 1.00 50.94 105 ALA A N 1
ATOM 870 C CA . ALA A 1 105 ? -9.642 9.679 38.820 1.00 50.94 105 ALA A CA 1
ATOM 871 C C . ALA A 1 105 ? -9.649 8.362 38.007 1.00 50.94 105 ALA A C 1
ATOM 873 O O . ALA A 1 105 ? -8.657 8.027 37.359 1.00 50.94 105 ALA A O 1
ATOM 874 N N . ASN A 1 106 ? -10.775 7.642 38.017 1.00 63.94 106 ASN A N 1
ATOM 875 C CA . ASN A 1 106 ? -10.946 6.333 37.405 1.00 63.94 106 ASN A CA 1
ATOM 876 C C . ASN A 1 106 ? -12.085 6.374 36.377 1.00 63.94 106 ASN A C 1
ATOM 878 O O . ASN A 1 106 ? -13.124 6.999 36.611 1.00 63.94 106 ASN A O 1
ATOM 882 N N . ALA A 1 107 ? -11.923 5.651 35.267 1.00 68.56 107 ALA A N 1
ATOM 883 C CA . ALA A 1 107 ? -13.054 5.300 34.414 1.00 68.56 107 ALA A CA 1
ATOM 884 C C . ALA A 1 107 ? -14.007 4.358 35.178 1.00 68.56 107 ALA A C 1
ATOM 886 O O . ALA A 1 107 ? -13.565 3.536 35.979 1.00 68.56 107 ALA A O 1
ATOM 887 N N . MET A 1 108 ? -15.313 4.479 34.945 1.00 79.75 108 MET A N 1
ATOM 888 C CA . MET A 1 108 ? -16.345 3.633 35.553 1.00 79.75 108 MET A CA 1
ATOM 889 C C . MET A 1 108 ? -16.902 2.643 34.535 1.00 79.75 108 MET A C 1
ATOM 891 O O . MET A 1 108 ? -16.972 2.951 33.346 1.00 79.75 108 MET A O 1
ATOM 895 N N . LYS A 1 109 ? -17.331 1.460 34.983 1.00 86.25 109 LYS A N 1
ATOM 896 C CA . LYS A 1 109 ? -18.008 0.498 34.108 1.00 86.25 109 LYS A CA 1
ATOM 897 C C . LYS A 1 109 ? -19.397 1.036 33.751 1.00 86.25 109 LYS A C 1
ATOM 899 O O . LYS A 1 109 ? -20.216 1.322 34.625 1.00 86.25 109 LYS A O 1
ATOM 904 N N . LYS A 1 110 ? -19.676 1.157 32.458 1.00 88.00 110 LYS A N 1
ATOM 905 C CA . LYS A 1 110 ? -21.002 1.397 31.894 1.00 88.00 110 LYS A CA 1
ATOM 906 C C . LYS A 1 110 ? -21.534 0.105 31.312 1.00 88.00 110 LYS A C 1
ATOM 908 O O . LYS A 1 110 ? -20.820 -0.588 30.590 1.00 88.00 110 LYS A O 1
ATOM 913 N N . ALA A 1 111 ? -22.794 -0.184 31.599 1.00 90.56 111 ALA A N 1
ATOM 914 C CA . ALA A 1 111 ? -23.527 -1.255 30.952 1.00 90.56 111 ALA A CA 1
ATOM 915 C C . ALA A 1 111 ? -24.608 -0.669 30.043 1.00 90.56 111 ALA A C 1
ATOM 917 O O . ALA A 1 111 ? -25.359 0.215 30.458 1.00 90.56 111 ALA A O 1
ATOM 918 N N . GLU A 1 112 ? -24.711 -1.190 28.824 1.00 91.50 112 GLU A N 1
ATOM 919 C CA . GLU A 1 112 ? -25.791 -0.912 27.881 1.00 91.50 112 GLU A CA 1
ATOM 920 C C . GLU A 1 112 ? -26.456 -2.219 27.458 1.00 91.50 112 GLU A C 1
ATOM 922 O O . GLU A 1 112 ? -25.802 -3.137 26.970 1.00 91.50 112 GLU A O 1
ATOM 927 N N . VAL A 1 113 ? -27.774 -2.295 27.607 1.00 92.38 113 VAL A N 1
ATOM 928 C CA . VAL A 1 113 ? -28.583 -3.445 27.215 1.00 92.38 113 VAL A CA 1
ATOM 929 C C . VAL A 1 113 ? -29.492 -3.029 26.072 1.00 92.38 113 VAL A C 1
ATOM 931 O O . VAL A 1 113 ? -30.331 -2.138 26.212 1.00 92.38 113 VAL A O 1
ATOM 934 N N . THR A 1 114 ? -29.331 -3.683 24.927 1.00 93.25 114 THR A N 1
ATOM 935 C CA . THR A 1 114 ? -30.182 -3.504 23.751 1.00 93.25 114 THR A CA 1
ATOM 936 C C . THR A 1 114 ? -31.033 -4.743 23.525 1.00 93.25 114 THR A C 1
ATOM 938 O O . THR A 1 114 ? -30.526 -5.861 23.523 1.00 93.25 114 THR A O 1
ATOM 941 N N . VAL A 1 115 ? -32.329 -4.540 23.299 1.00 92.94 115 VAL A N 1
ATOM 942 C CA . VAL A 1 115 ? -33.296 -5.608 23.046 1.00 92.94 115 VAL A CA 1
ATOM 943 C C . VAL A 1 115 ? -33.828 -5.498 21.621 1.00 92.94 115 VAL A C 1
ATOM 945 O O . VAL A 1 115 ? -34.325 -4.453 21.181 1.00 92.94 115 VAL A O 1
ATOM 948 N N . TYR A 1 116 ? -33.730 -6.610 20.906 1.00 93.38 116 TYR A N 1
ATOM 949 C CA . TYR A 1 116 ? -34.229 -6.819 19.558 1.00 93.38 116 TYR A CA 1
ATOM 950 C C . TYR A 1 116 ? -35.435 -7.749 19.604 1.00 93.38 116 TYR A C 1
ATOM 952 O O . TYR A 1 116 ? -35.486 -8.697 20.384 1.00 93.38 116 TYR A O 1
ATOM 960 N N . THR A 1 117 ? -36.411 -7.511 18.738 1.00 92.81 117 THR A N 1
ATOM 961 C CA . THR A 1 117 ? -37.465 -8.493 18.481 1.00 92.81 117 THR A CA 1
ATOM 962 C C . THR A 1 117 ? -37.867 -8.460 17.017 1.00 92.81 117 THR A C 1
ATOM 964 O O . THR A 1 117 ? -37.563 -7.520 16.273 1.00 92.81 117 THR A O 1
ATOM 967 N N . ARG A 1 118 ? -38.522 -9.530 16.576 1.00 88.31 118 ARG A N 1
ATOM 968 C CA . ARG A 1 118 ? -39.025 -9.654 15.219 1.00 88.31 118 ARG A CA 1
ATOM 969 C C . ARG A 1 118 ? -40.302 -8.840 15.086 1.00 88.31 118 ARG A C 1
ATOM 971 O O . ARG A 1 118 ? -41.306 -9.134 15.730 1.00 88.31 118 ARG A O 1
ATOM 978 N N . ASN A 1 119 ? -40.287 -7.863 14.187 1.00 82.12 119 ASN A N 1
ATOM 979 C CA . ASN A 1 119 ? -41.490 -7.125 13.856 1.00 82.12 119 ASN A CA 1
ATOM 980 C C . ASN A 1 119 ? -42.510 -8.091 13.211 1.00 82.12 119 ASN A C 1
ATOM 982 O O . ASN A 1 119 ? -42.204 -8.691 12.173 1.00 82.12 119 ASN A O 1
ATOM 986 N N . PRO A 1 120 ? -43.718 -8.248 13.777 1.00 79.38 120 PRO A N 1
ATOM 987 C CA . PRO A 1 120 ? -44.677 -9.254 13.322 1.00 79.38 120 PRO A CA 1
ATOM 988 C C . PRO A 1 120 ? -45.273 -8.934 11.944 1.00 79.38 120 PRO A C 1
ATOM 990 O O . PRO A 1 120 ? -45.808 -9.820 11.284 1.00 79.38 120 PRO A O 1
ATOM 993 N N . PHE A 1 121 ? -45.157 -7.687 11.477 1.00 81.69 121 PHE A N 1
ATOM 994 C CA . PHE A 1 121 ? -45.695 -7.242 10.192 1.00 81.69 121 PHE A CA 1
ATOM 995 C C . PHE A 1 121 ? -44.674 -7.309 9.057 1.00 81.69 121 PHE A C 1
ATOM 997 O O . PHE A 1 121 ? -45.049 -7.580 7.920 1.00 81.69 121 PHE A O 1
ATOM 1004 N N . THR A 1 122 ? -43.398 -7.033 9.339 1.00 83.38 122 THR A N 1
ATOM 1005 C CA . THR A 1 122 ? -42.329 -7.065 8.321 1.00 83.38 122 THR A CA 1
ATOM 1006 C C . THR A 1 122 ? -41.526 -8.360 8.350 1.00 83.38 122 THR A C 1
ATOM 1008 O O . THR A 1 122 ? -40.802 -8.655 7.401 1.00 83.38 122 THR A O 1
ATOM 1011 N N . GLY A 1 123 ? -41.614 -9.121 9.442 1.00 81.50 123 GLY A N 1
ATOM 1012 C CA . GLY A 1 123 ? -40.830 -10.327 9.673 1.00 81.50 123 GLY A CA 1
ATOM 1013 C C . GLY A 1 123 ? -39.333 -10.072 9.869 1.00 81.50 123 GLY A C 1
ATOM 1014 O O . GLY A 1 123 ? -38.592 -11.051 9.970 1.00 81.50 123 GLY A O 1
ATOM 1015 N N . LYS A 1 124 ? -38.884 -8.810 9.922 1.00 86.00 124 LYS A N 1
ATOM 1016 C CA . LYS A 1 124 ? -37.483 -8.429 10.147 1.00 86.00 124 LYS A CA 1
ATOM 1017 C C . LYS A 1 124 ? -37.221 -8.191 11.630 1.00 86.00 124 LYS A C 1
ATOM 1019 O O . LYS A 1 124 ? -38.090 -7.699 12.345 1.00 86.00 124 LYS A O 1
ATOM 1024 N N . GLU A 1 125 ? -36.022 -8.538 12.077 1.00 86.75 125 GLU A N 1
ATOM 1025 C CA . GLU A 1 125 ? -35.545 -8.197 13.414 1.00 86.75 125 GLU A CA 1
ATOM 1026 C C . GLU A 1 125 ? -35.256 -6.696 13.482 1.00 86.75 125 GLU A C 1
ATOM 1028 O O . GLU A 1 125 ? -34.637 -6.125 12.583 1.00 86.75 125 GLU A O 1
ATOM 1033 N N . THR A 1 126 ? -35.767 -6.044 14.518 1.00 88.25 126 THR A N 1
ATOM 1034 C CA . THR A 1 126 ? -35.629 -4.602 14.716 1.00 88.25 126 THR A CA 1
ATOM 1035 C C . THR A 1 126 ? -35.202 -4.320 16.144 1.00 88.25 126 THR A C 1
ATOM 1037 O O . THR A 1 126 ? -35.664 -4.984 17.071 1.00 88.25 126 THR A O 1
ATOM 1040 N N . LYS A 1 127 ? -34.340 -3.316 16.325 1.00 89.62 127 LYS A N 1
ATOM 1041 C CA . LYS A 1 127 ? -33.999 -2.780 17.645 1.00 89.62 127 LYS A CA 1
ATOM 1042 C C . LYS A 1 127 ? -35.229 -2.102 18.240 1.00 89.62 127 LYS A C 1
ATOM 1044 O O . LYS A 1 127 ? -35.777 -1.203 17.604 1.00 89.62 127 LYS A O 1
ATOM 1049 N N . VAL A 1 128 ? -35.643 -2.519 19.433 1.00 89.56 128 VAL A N 1
ATOM 1050 C CA . VAL A 1 128 ? -36.885 -2.036 20.054 1.00 89.56 128 VAL A CA 1
ATOM 1051 C C . VAL A 1 128 ? -36.625 -1.187 21.298 1.00 89.56 128 VAL A C 1
ATOM 1053 O O . VAL A 1 128 ? -37.311 -0.183 21.485 1.00 89.56 128 VAL A O 1
ATOM 1056 N N . ALA A 1 129 ? -35.614 -1.519 22.103 1.00 90.50 129 ALA A N 1
ATOM 1057 C CA . ALA A 1 129 ? -35.212 -0.716 23.258 1.00 90.50 129 ALA A CA 1
ATOM 1058 C C . ALA A 1 129 ? -33.695 -0.777 23.480 1.00 90.50 129 ALA A C 1
ATOM 1060 O O . ALA A 1 129 ? -33.069 -1.802 23.214 1.00 90.50 129 ALA A O 1
ATOM 1061 N N . THR A 1 130 ? -33.124 0.312 23.997 1.00 89.50 130 THR A N 1
ATOM 1062 C CA . THR A 1 130 ? -31.759 0.366 24.539 1.00 89.50 130 THR A CA 1
ATOM 1063 C C . THR A 1 130 ? -31.817 1.121 25.863 1.00 89.50 130 THR A C 1
ATOM 1065 O O . THR A 1 130 ? -32.385 2.213 25.917 1.00 89.50 130 THR A O 1
ATOM 1068 N N . VAL A 1 131 ? -31.253 0.542 26.920 1.00 90.19 131 VAL A N 1
ATOM 1069 C CA . VAL A 1 131 ? -31.127 1.161 28.246 1.00 90.19 131 VAL A CA 1
ATOM 1070 C C . VAL A 1 131 ? -29.673 1.050 28.677 1.00 90.19 131 VAL A C 1
ATOM 1072 O O . VAL A 1 131 ? -29.081 -0.015 28.538 1.00 90.19 131 VAL A O 1
ATOM 1075 N N . GLY A 1 132 ? -29.096 2.129 29.200 1.00 86.38 132 GLY A N 1
ATOM 1076 C CA . GLY A 1 132 ? -27.728 2.122 29.701 1.00 86.38 132 GLY A CA 1
ATOM 1077 C C . GLY A 1 132 ? -27.582 2.903 30.996 1.00 86.38 132 GLY A C 1
ATOM 1078 O O . GLY A 1 132 ? -28.320 3.860 31.231 1.00 86.38 132 GLY A O 1
ATOM 1079 N N . SER A 1 133 ? -26.637 2.489 31.836 1.00 84.50 133 SER A N 1
ATOM 1080 C CA . SER A 1 133 ? -26.286 3.189 33.072 1.00 84.50 133 SER A CA 1
ATOM 1081 C C . SER A 1 133 ? -24.811 3.002 33.393 1.00 84.50 133 SER A C 1
ATOM 1083 O O . SER A 1 133 ? -24.245 1.930 33.173 1.00 84.50 133 SER A O 1
ATOM 1085 N N . LEU A 1 134 ? -24.218 4.039 33.982 1.00 83.88 134 LEU A N 1
ATOM 1086 C CA . LEU A 1 134 ? -22.998 3.887 34.766 1.00 83.88 134 LEU A CA 1
ATOM 1087 C C . LEU A 1 134 ? -23.318 3.013 35.981 1.00 83.88 134 LEU A C 1
ATOM 1089 O O . LEU A 1 134 ? -24.365 3.190 36.612 1.00 83.88 134 LEU A O 1
ATOM 1093 N N . ILE A 1 135 ? -22.441 2.064 36.283 1.00 81.00 135 ILE A N 1
ATOM 1094 C CA . ILE A 1 135 ? -22.518 1.245 37.487 1.00 81.00 135 ILE A CA 1
ATOM 1095 C C . ILE A 1 135 ? -21.457 1.791 38.436 1.00 81.00 135 ILE A C 1
ATOM 1097 O O . ILE A 1 135 ? -20.274 1.832 38.108 1.00 81.00 135 ILE A O 1
ATOM 1101 N N . SER A 1 136 ? -21.896 2.296 39.586 1.00 67.81 136 SER A N 1
ATOM 1102 C CA . SER A 1 136 ? -21.015 2.846 40.613 1.00 67.81 136 SER A CA 1
ATOM 1103 C C . SER A 1 136 ? -20.680 1.793 41.662 1.00 67.81 136 SER A C 1
ATOM 1105 O O . SER A 1 136 ? -21.509 0.947 41.985 1.00 67.81 136 SER A O 1
ATOM 1107 N N . PHE A 1 137 ? -19.490 1.905 42.244 1.00 64.62 137 PHE A N 1
ATOM 1108 C CA . PHE A 1 137 ? -19.075 1.121 43.401 1.00 64.62 137 PHE A CA 1
ATOM 1109 C C . PHE A 1 137 ? -19.951 1.467 44.622 1.00 64.62 137 PHE A C 1
ATOM 1111 O O . PHE A 1 137 ? -19.890 2.591 45.124 1.00 64.62 137 PHE A O 1
ATOM 1118 N N . GLU A 1 138 ? -20.773 0.531 45.107 1.00 50.00 138 GLU A N 1
ATOM 1119 C CA . GLU A 1 138 ? -21.462 0.684 46.395 1.00 50.00 138 GLU A CA 1
ATOM 1120 C C . GLU A 1 138 ? -20.499 0.327 47.539 1.00 50.00 138 GLU A C 1
ATOM 1122 O O . GLU A 1 138 ? -20.350 -0.826 47.935 1.00 50.00 138 GLU A O 1
ATOM 1127 N N . GLY A 1 139 ? -19.811 1.339 48.071 1.00 46.03 139 GLY A N 1
ATOM 1128 C CA . GLY A 1 139 ? -19.005 1.218 49.283 1.00 46.03 139 GLY A CA 1
ATOM 1129 C C . GLY A 1 139 ? -18.131 2.445 49.533 1.00 46.03 139 GLY A C 1
ATOM 1130 O O . GLY A 1 139 ? -17.534 2.989 48.608 1.00 46.03 139 GLY A O 1
ATOM 1131 N N . GLU A 1 140 ? -18.023 2.876 50.792 1.00 33.88 140 GLU A N 1
ATOM 1132 C CA . GLU A 1 140 ? -17.026 3.858 51.240 1.00 33.88 140 GLU A CA 1
ATOM 1133 C C . GLU A 1 140 ? -15.615 3.253 51.121 1.00 33.88 140 GLU A C 1
ATOM 1135 O O . GLU A 1 140 ? -15.027 2.777 52.092 1.00 33.88 140 GLU A O 1
ATOM 1140 N N . ARG A 1 141 ? -15.053 3.217 49.915 1.00 43.81 141 ARG A N 1
ATOM 1141 C CA . ARG A 1 141 ? -13.613 3.050 49.722 1.00 43.81 141 ARG A CA 1
ATOM 1142 C C . ARG A 1 141 ? -13.092 4.258 48.977 1.00 43.81 141 ARG A C 1
ATOM 1144 O O . ARG A 1 141 ? -13.704 4.714 48.014 1.00 43.81 141 ARG A O 1
ATOM 1151 N N . GLU A 1 142 ? -11.961 4.775 49.450 1.00 45.06 142 GLU A N 1
ATOM 1152 C CA . GLU A 1 142 ? -11.197 5.759 48.696 1.00 45.06 142 GLU A CA 1
ATOM 1153 C C . GLU A 1 142 ? -10.976 5.208 47.283 1.00 45.06 142 GLU A C 1
ATOM 1155 O O . GLU A 1 142 ? -10.668 4.016 47.160 1.00 45.06 142 GLU A O 1
ATOM 1160 N N . PRO A 1 143 ? -11.155 6.021 46.226 1.00 46.50 143 PRO A N 1
ATOM 1161 C CA . PRO A 1 143 ? -10.844 5.598 44.873 1.00 46.50 143 PRO A CA 1
ATOM 1162 C C . PRO A 1 143 ? -9.392 5.116 44.857 1.00 46.50 143 PRO A C 1
ATOM 1164 O O . PRO A 1 143 ? -8.448 5.905 44.915 1.00 46.50 143 PRO A O 1
ATOM 1167 N N . THR A 1 144 ? -9.203 3.796 44.829 1.00 50.50 144 THR A N 1
ATOM 1168 C CA . THR A 1 144 ? -7.907 3.203 44.524 1.00 50.50 144 THR A CA 1
ATOM 1169 C C . THR A 1 144 ? -7.523 3.772 43.177 1.00 50.50 144 THR A C 1
ATOM 1171 O O . THR A 1 144 ? -8.351 3.747 42.279 1.00 50.50 144 THR A O 1
ATOM 1174 N N . THR A 1 145 ? -6.339 4.361 43.063 1.00 56.66 145 THR A N 1
ATOM 1175 C CA . THR A 1 145 ? -5.861 5.047 41.858 1.00 56.66 145 THR A CA 1
ATOM 1176 C C . THR A 1 145 ? -5.272 4.037 40.879 1.00 56.66 145 THR A C 1
ATOM 1178 O O . THR A 1 145 ? -4.154 3.560 41.099 1.00 56.66 145 THR A O 1
ATOM 1181 N N . PRO A 1 146 ? -6.008 3.699 39.814 1.00 60.53 146 PRO A N 1
ATOM 1182 C CA . PRO A 1 146 ? -5.386 3.356 38.549 1.00 60.53 146 PRO A CA 1
ATOM 1183 C C . PRO A 1 146 ? -5.922 4.246 37.418 1.00 60.53 146 PRO A C 1
ATOM 1185 O O . PRO A 1 146 ? -7.129 4.411 37.234 1.00 60.53 146 PRO A O 1
ATOM 1188 N N . GLY A 1 147 ? -5.002 4.847 36.666 1.00 68.88 147 GLY A N 1
ATOM 1189 C CA . GLY A 1 147 ? -5.351 5.713 35.548 1.00 68.88 147 GLY A CA 1
ATOM 1190 C C . GLY A 1 147 ? -5.898 4.941 34.351 1.00 68.88 147 GLY A C 1
ATOM 1191 O O . GLY A 1 147 ? -5.959 3.709 34.337 1.00 68.88 147 GLY A O 1
ATOM 1192 N N . TYR A 1 148 ? -6.321 5.695 33.342 1.00 80.75 148 TYR A N 1
ATOM 1193 C CA . TYR A 1 148 ? -6.865 5.160 32.102 1.00 80.75 148 TYR A CA 1
ATOM 1194 C C . TYR A 1 148 ? -6.115 5.711 30.888 1.00 80.75 148 TYR A C 1
ATOM 1196 O O . TYR A 1 148 ? -5.529 6.793 30.948 1.00 80.75 148 TYR A O 1
ATOM 1204 N N . ILE A 1 149 ? -6.166 4.967 29.785 1.00 87.25 149 ILE A N 1
ATOM 1205 C CA . ILE A 1 149 ? -5.754 5.441 28.459 1.00 87.25 149 ILE A CA 1
ATOM 1206 C C . ILE A 1 149 ? -7.013 5.664 27.626 1.00 87.25 149 ILE A C 1
ATOM 1208 O O . ILE A 1 149 ? -7.920 4.826 27.615 1.00 87.25 149 ILE A O 1
ATOM 1212 N N . GLU A 1 150 ? -7.047 6.780 26.903 1.00 91.00 150 GLU A N 1
ATOM 1213 C CA . GLU A 1 150 ? -8.026 7.011 25.844 1.00 91.00 150 GLU A CA 1
ATOM 1214 C C . GLU A 1 150 ? -7.407 6.753 24.481 1.00 91.00 150 GLU A C 1
ATOM 1216 O O . GLU A 1 150 ? -6.355 7.297 24.148 1.00 91.00 150 GLU A O 1
ATOM 1221 N N . VAL A 1 151 ? -8.102 5.971 23.669 1.00 94.00 151 VAL A N 1
ATOM 1222 C CA . VAL A 1 151 ? -7.738 5.749 22.277 1.00 94.00 151 VAL A CA 1
ATOM 1223 C C . VAL A 1 151 ? -8.898 6.200 21.412 1.00 94.00 151 VAL A C 1
ATOM 1225 O O . VAL A 1 151 ? -10.028 5.759 21.612 1.00 94.00 151 VAL A O 1
ATOM 1228 N N . TYR A 1 152 ? -8.623 7.080 20.461 1.00 95.12 152 TYR A N 1
ATOM 1229 C CA . TYR A 1 152 ? -9.599 7.541 19.489 1.00 95.12 152 TYR A CA 1
ATOM 1230 C C . TYR A 1 152 ? -9.288 6.959 18.116 1.00 95.12 152 TYR A C 1
ATOM 1232 O O . TYR A 1 152 ? -8.157 7.048 17.641 1.00 95.12 152 TYR A O 1
ATOM 1240 N N . ALA A 1 153 ? -10.301 6.389 17.476 1.00 95.62 153 ALA A N 1
ATOM 1241 C CA . ALA A 1 153 ? -10.264 5.920 16.104 1.00 95.62 153 ALA A CA 1
ATOM 1242 C C . ALA A 1 153 ? -11.088 6.862 15.222 1.00 95.62 153 ALA A C 1
ATOM 1244 O O . ALA A 1 153 ? -12.290 7.056 15.429 1.00 95.62 153 ALA A O 1
ATOM 1245 N N . PHE A 1 154 ? -10.428 7.441 14.224 1.00 94.50 154 PHE A N 1
ATOM 1246 C CA . PHE A 1 154 ? -11.030 8.365 13.277 1.00 94.50 154 PHE A CA 1
ATOM 1247 C C . PHE A 1 154 ? -10.869 7.867 11.849 1.00 94.50 154 PHE A C 1
ATOM 1249 O O . PHE A 1 154 ? -9.805 7.392 11.474 1.00 94.50 154 PHE A O 1
ATOM 1256 N N . TRP A 1 155 ? -11.872 8.079 11.013 1.00 89.19 155 TRP A N 1
ATOM 1257 C CA . TRP A 1 155 ? -11.691 8.077 9.570 1.00 89.19 155 TRP A CA 1
ATOM 1258 C C . TRP A 1 155 ? -11.196 9.450 9.112 1.00 89.19 155 TRP A C 1
ATOM 1260 O O . TRP A 1 155 ? -11.792 10.469 9.466 1.00 89.19 155 TRP A O 1
ATOM 1270 N N . TRP A 1 156 ? -10.103 9.490 8.346 1.00 80.50 156 TRP A N 1
ATOM 1271 C CA . TRP A 1 156 ? -9.569 10.712 7.744 1.00 80.50 156 TRP A CA 1
ATOM 1272 C C . TRP A 1 156 ? -10.023 10.895 6.287 1.00 80.50 156 TRP A C 1
ATOM 1274 O O . TRP A 1 156 ? -9.555 10.190 5.392 1.00 80.50 156 TRP A O 1
ATOM 1284 N N . ASP A 1 157 ? -10.866 11.899 6.029 1.00 72.75 157 ASP A N 1
ATOM 1285 C CA . ASP A 1 157 ? -11.237 12.321 4.673 1.00 72.75 157 ASP A CA 1
ATOM 1286 C C . ASP A 1 157 ? -10.286 13.440 4.206 1.00 72.75 157 ASP A C 1
ATOM 1288 O O . ASP A 1 157 ? -10.436 14.609 4.578 1.00 72.75 157 ASP A O 1
ATOM 1292 N N . ARG A 1 158 ? -9.296 13.106 3.362 1.00 67.62 158 ARG A N 1
ATOM 1293 C CA . ARG A 1 158 ? -8.340 14.094 2.819 1.00 67.62 158 ARG A CA 1
ATOM 1294 C C . ARG A 1 158 ? -9.008 15.146 1.933 1.00 67.62 158 ARG A C 1
ATOM 1296 O O . ARG A 1 158 ? -8.517 16.276 1.889 1.00 67.62 158 ARG A O 1
ATOM 1303 N N . GLN A 1 159 ? -10.093 14.810 1.230 1.00 67.56 159 GLN A N 1
ATOM 1304 C CA . GLN A 1 159 ? -10.760 15.756 0.330 1.00 67.56 159 GLN A CA 1
ATOM 1305 C C . GLN A 1 159 ? -11.448 16.868 1.120 1.00 67.56 159 GLN A C 1
ATOM 1307 O O . GLN A 1 159 ? -11.374 18.035 0.733 1.00 67.56 159 GLN A O 1
ATOM 1312 N N . LYS A 1 160 ? -12.065 16.517 2.251 1.00 70.31 160 LYS A N 1
ATOM 1313 C CA . LYS A 1 160 ? -12.724 17.481 3.144 1.00 70.31 160 LYS A CA 1
ATOM 1314 C C . LYS A 1 160 ? -11.805 18.043 4.224 1.00 70.31 160 LYS A C 1
ATOM 1316 O O . LYS A 1 160 ? -12.118 19.088 4.782 1.00 70.31 160 LYS A O 1
ATOM 1321 N N . LYS A 1 161 ? -10.654 17.403 4.469 1.00 72.44 161 LYS A N 1
ATOM 1322 C CA . LYS A 1 161 ? -9.744 17.681 5.597 1.00 72.44 161 LYS A CA 1
ATOM 1323 C C . LYS A 1 161 ? -10.459 17.570 6.945 1.00 72.44 161 LYS A C 1
ATOM 1325 O O . LYS A 1 161 ? -10.251 18.391 7.835 1.00 72.44 161 LYS A O 1
ATOM 1330 N N . GLU A 1 162 ? -11.308 16.558 7.071 1.00 79.38 162 GLU A N 1
ATOM 1331 C CA . GLU A 1 162 ? -12.130 16.321 8.255 1.00 79.38 162 GLU A CA 1
ATOM 1332 C C . GLU A 1 162 ? -11.905 14.901 8.778 1.00 79.38 162 GLU A C 1
ATOM 1334 O O . GLU A 1 162 ? -11.752 13.952 8.005 1.00 79.38 162 GLU A O 1
ATOM 1339 N N . SER A 1 163 ? -11.893 14.765 10.104 1.00 85.81 163 SER A N 1
ATOM 1340 C CA . SER A 1 163 ? -11.895 13.478 10.788 1.00 85.81 163 SER A CA 1
ATOM 1341 C C . SER A 1 163 ? -13.299 13.146 11.281 1.00 85.81 163 SER A C 1
ATOM 1343 O O . SER A 1 163 ? -13.974 13.973 11.893 1.00 85.81 163 SER A O 1
ATOM 1345 N N . THR A 1 164 ? -13.743 11.917 11.028 1.00 90.00 164 THR A N 1
ATOM 1346 C CA . THR A 1 164 ? -15.017 11.403 11.543 1.00 90.00 164 THR A CA 1
ATOM 1347 C C . THR A 1 164 ? -14.740 10.298 12.549 1.00 90.00 164 THR A C 1
ATOM 1349 O O . THR A 1 164 ? -13.964 9.392 12.272 1.00 90.00 164 THR A O 1
ATOM 1352 N N . ALA A 1 165 ? -15.350 10.376 13.726 1.00 93.25 165 ALA A N 1
ATOM 1353 C CA . ALA A 1 165 ? -15.272 9.332 14.741 1.00 93.25 165 ALA A CA 1
ATOM 1354 C C . ALA A 1 165 ? -15.823 7.996 14.221 1.00 93.25 165 ALA A C 1
ATOM 1356 O O . ALA A 1 165 ? -16.922 7.960 13.665 1.00 93.25 165 ALA A O 1
ATOM 1357 N N . GLU A 1 166 ? -15.084 6.904 14.433 1.00 92.38 166 GLU A N 1
ATOM 1358 C CA . GLU A 1 166 ? -15.481 5.578 13.959 1.00 92.38 166 GLU A CA 1
ATOM 1359 C C . GLU A 1 166 ? -15.683 4.579 15.089 1.00 92.38 166 GLU A C 1
ATOM 1361 O O . GLU A 1 166 ? -14.785 4.308 15.886 1.00 92.38 166 GLU A O 1
ATOM 1366 N N . LYS A 1 167 ? -16.875 3.984 15.114 1.00 92.19 167 LYS A N 1
ATOM 1367 C CA . LYS A 1 167 ? -17.278 2.993 16.111 1.00 92.19 167 LYS A CA 1
ATOM 1368 C C . LYS A 1 167 ? -16.877 1.576 15.733 1.00 92.19 167 LYS A C 1
ATOM 1370 O O . LYS A 1 167 ? -16.661 1.278 14.559 1.00 92.19 167 LYS A O 1
ATOM 1375 N N . ASN A 1 168 ? -16.893 0.692 16.730 1.00 92.12 168 ASN A N 1
ATOM 1376 C CA . ASN A 1 168 ? -16.619 -0.738 16.590 1.00 92.12 168 ASN A CA 1
ATOM 1377 C C . ASN A 1 168 ? -15.241 -1.044 15.975 1.00 92.12 168 ASN A C 1
ATOM 1379 O O . ASN A 1 168 ? -15.042 -2.086 15.348 1.00 92.12 168 ASN A O 1
ATOM 1383 N N . VAL A 1 169 ? -14.282 -0.141 16.171 1.00 94.94 169 VAL A N 1
ATOM 1384 C CA . VAL A 1 169 ? -12.870 -0.365 15.876 1.00 94.94 169 VAL A CA 1
ATOM 1385 C C . VAL A 1 169 ? -12.264 -1.071 17.084 1.00 94.94 169 VAL A C 1
ATOM 1387 O O . VAL A 1 169 ? -12.333 -0.560 18.201 1.00 94.94 169 VAL A O 1
ATOM 1390 N N . GLY A 1 170 ? -11.735 -2.274 16.877 1.00 95.12 170 GLY A N 1
ATOM 1391 C CA . GLY A 1 170 ? -11.064 -3.058 17.905 1.00 95.12 170 GLY A CA 1
ATOM 1392 C C . GLY A 1 170 ? -9.671 -2.510 18.180 1.00 95.12 170 GLY A C 1
ATOM 1393 O O . GLY A 1 170 ? -8.860 -2.368 17.264 1.00 95.12 170 GLY A O 1
ATOM 1394 N N . VAL A 1 171 ? -9.414 -2.217 19.447 1.00 96.56 171 VAL A N 1
ATOM 1395 C CA . VAL A 1 171 ? -8.161 -1.675 19.959 1.00 96.56 171 VAL A CA 1
ATOM 1396 C C . VAL A 1 171 ? -7.574 -2.684 20.929 1.00 96.56 171 VAL A C 1
ATOM 1398 O O . VAL A 1 171 ? -8.237 -3.048 21.899 1.00 96.56 171 VAL A O 1
ATOM 1401 N N . ASP A 1 172 ? -6.338 -3.101 20.691 1.00 95.56 172 ASP A N 1
ATOM 1402 C CA . ASP A 1 172 ? -5.570 -3.955 21.587 1.00 95.56 172 ASP A CA 1
ATOM 1403 C C . ASP A 1 172 ? -4.560 -3.119 22.375 1.00 95.56 172 ASP A C 1
ATOM 1405 O O . ASP A 1 172 ? -3.875 -2.250 21.837 1.00 95.56 172 ASP A O 1
ATOM 1409 N N . LEU A 1 173 ? -4.422 -3.447 23.653 1.00 94.44 173 LEU A N 1
ATOM 1410 C CA . LEU A 1 173 ? -3.422 -2.927 24.571 1.00 94.44 173 LEU A CA 1
ATOM 1411 C C . LEU A 1 173 ? -2.500 -4.074 24.992 1.00 94.44 173 LEU A C 1
ATOM 1413 O O . LEU A 1 173 ? -2.967 -5.152 25.366 1.00 94.44 173 LEU A O 1
ATOM 1417 N N . LYS A 1 174 ? -1.187 -3.842 24.952 1.00 94.06 174 LYS A N 1
ATOM 1418 C CA . LYS A 1 174 ? -0.144 -4.776 25.405 1.00 94.06 174 LYS A CA 1
ATOM 1419 C C . LYS A 1 174 ? 0.811 -4.057 26.353 1.00 94.06 174 LYS A C 1
ATOM 1421 O O . LYS A 1 174 ? 1.127 -2.895 26.133 1.00 94.06 174 LYS A O 1
ATOM 1426 N N . GLY A 1 175 ? 1.305 -4.748 27.374 1.00 90.94 175 GLY A N 1
ATOM 1427 C CA . GLY A 1 175 ? 2.186 -4.171 28.390 1.00 90.94 175 GLY A CA 1
ATOM 1428 C C . GLY A 1 175 ? 2.004 -4.891 29.728 1.00 90.94 175 GLY A C 1
ATOM 1429 O O . GLY A 1 175 ? 1.760 -6.101 29.728 1.00 90.94 175 GLY A O 1
ATOM 1430 N N . PRO A 1 176 ? 2.082 -4.174 30.864 1.00 87.56 176 PRO A N 1
ATOM 1431 C CA . PRO A 1 176 ? 1.752 -4.724 32.182 1.00 87.56 176 PRO A CA 1
ATOM 1432 C C . PRO A 1 176 ? 0.331 -5.300 32.274 1.00 87.56 176 PRO A C 1
ATOM 1434 O O . PRO A 1 176 ? 0.104 -6.264 33.001 1.00 87.56 176 PRO A O 1
ATOM 1437 N N . ALA A 1 177 ? -0.606 -4.733 31.514 1.00 85.25 177 ALA A N 1
ATOM 1438 C CA . ALA A 1 177 ? -1.936 -5.282 31.284 1.00 85.25 177 ALA A CA 1
ATOM 1439 C C . ALA A 1 177 ? -2.141 -5.550 29.789 1.00 85.25 177 ALA A C 1
ATOM 1441 O O . ALA A 1 177 ? -1.568 -4.872 28.932 1.00 85.25 177 ALA A O 1
ATOM 1442 N N . ILE A 1 178 ? -2.968 -6.551 29.493 1.00 88.00 178 ILE A N 1
ATOM 1443 C CA . ILE A 1 178 ? -3.364 -6.916 28.134 1.00 88.00 178 ILE A CA 1
ATOM 1444 C C . ILE A 1 178 ? -4.883 -6.841 28.063 1.00 88.00 178 ILE A C 1
ATOM 1446 O O . ILE A 1 178 ? -5.571 -7.358 28.949 1.00 88.00 178 ILE A O 1
ATOM 1450 N N . GLY A 1 179 ? -5.403 -6.197 27.027 1.00 88.81 179 GLY A N 1
ATOM 1451 C CA . GLY A 1 179 ? -6.839 -6.045 26.859 1.00 88.81 179 GLY A CA 1
ATOM 1452 C C . GLY A 1 179 ? -7.226 -5.632 25.451 1.00 88.81 179 GLY A C 1
ATOM 1453 O O . GLY A 1 179 ? -6.445 -4.985 24.763 1.00 88.81 179 GLY A O 1
ATOM 1454 N N . THR A 1 180 ? -8.453 -5.954 25.066 1.00 92.50 180 THR A N 1
ATOM 1455 C CA . THR A 1 180 ? -9.093 -5.488 23.838 1.00 92.50 180 THR A CA 1
ATOM 1456 C C . THR A 1 180 ? -10.378 -4.746 24.190 1.00 92.50 180 THR A C 1
ATOM 1458 O O . THR A 1 180 ? -11.200 -5.245 24.963 1.00 92.50 180 THR A O 1
ATOM 1461 N N . VAL A 1 181 ? -10.562 -3.563 23.605 1.00 91.81 181 VAL A N 1
ATOM 1462 C CA . VAL A 1 181 ? -11.757 -2.716 23.743 1.00 91.81 181 VAL A CA 1
ATOM 1463 C C . VAL A 1 181 ? -12.204 -2.277 22.350 1.00 91.81 181 VAL A C 1
ATOM 1465 O O . VAL A 1 181 ? -11.382 -2.146 21.449 1.00 91.81 181 VAL A O 1
ATOM 1468 N N . TYR A 1 182 ? -13.503 -2.051 22.154 1.00 92.12 182 TYR A N 1
ATOM 1469 C CA . TYR A 1 182 ? -14.031 -1.515 20.897 1.00 92.12 182 TYR A CA 1
ATOM 1470 C C . TYR A 1 182 ? -14.442 -0.058 21.060 1.00 92.12 182 TYR A C 1
ATOM 1472 O O . TYR A 1 182 ? -15.001 0.309 22.096 1.00 92.12 182 TYR A O 1
ATOM 1480 N N . SER A 1 183 ? -14.210 0.749 20.027 1.00 93.69 183 SER A N 1
ATOM 1481 C CA . SER A 1 183 ? -14.613 2.152 20.025 1.00 93.69 183 SER A CA 1
ATOM 1482 C C . SER A 1 183 ? -16.138 2.346 20.047 1.00 93.69 183 SER A C 1
ATOM 1484 O O . SER A 1 183 ? -16.905 1.556 19.482 1.00 93.69 183 SER A O 1
ATOM 1486 N N . ASP A 1 184 ? -16.588 3.416 20.699 1.00 88.75 184 ASP A N 1
ATOM 1487 C CA . ASP A 1 184 ? -17.989 3.845 20.762 1.00 88.75 184 ASP A CA 1
ATOM 1488 C C . ASP A 1 184 ? -18.396 4.771 19.590 1.00 88.75 184 ASP A C 1
ATOM 1490 O O . ASP A 1 184 ? -17.641 4.967 18.639 1.00 88.75 184 ASP A O 1
ATOM 1494 N N . ASP A 1 185 ? -19.602 5.354 19.640 1.00 86.00 185 ASP A N 1
ATOM 1495 C CA . ASP A 1 185 ? -20.103 6.288 18.613 1.00 86.00 185 ASP A CA 1
ATOM 1496 C C . ASP A 1 185 ? -19.286 7.602 18.518 1.00 86.00 185 ASP A C 1
ATOM 1498 O O . ASP A 1 185 ? -19.439 8.346 17.550 1.00 86.00 185 ASP A O 1
ATOM 1502 N N . GLN A 1 186 ? -18.416 7.898 19.493 1.00 89.44 186 GLN A N 1
ATOM 1503 C CA . GLN A 1 186 ? -17.449 9.004 19.461 1.00 89.44 186 GLN A CA 1
ATOM 1504 C C . GLN A 1 186 ? -16.056 8.548 19.004 1.00 89.44 186 GLN A C 1
ATOM 1506 O O . GLN A 1 186 ? -15.104 9.328 19.041 1.00 89.44 186 GLN A O 1
ATOM 1511 N N . GLY A 1 187 ? -15.929 7.301 18.545 1.00 92.06 187 GLY A N 1
ATOM 1512 C CA . GLY A 1 187 ? -14.664 6.720 18.124 1.00 92.06 187 GLY A CA 1
ATOM 1513 C C . GLY A 1 187 ? -13.748 6.387 19.291 1.00 92.06 187 GLY A C 1
ATOM 1514 O O . GLY A 1 187 ? -12.566 6.142 19.086 1.00 92.06 187 GLY A O 1
ATOM 1515 N N . LYS A 1 188 ? -14.269 6.361 20.518 1.00 93.38 188 LYS A N 1
ATOM 1516 C CA . LYS A 1 188 ? -13.471 6.277 21.730 1.00 93.38 188 LYS A CA 1
ATOM 1517 C C . LYS A 1 188 ? -13.436 4.864 22.297 1.00 93.38 188 LYS A C 1
ATOM 1519 O O . LYS A 1 188 ? -14.478 4.264 22.536 1.00 93.38 188 LYS A O 1
ATOM 1524 N N . ALA A 1 189 ? -12.239 4.369 22.587 1.00 92.94 189 ALA A N 1
ATOM 1525 C CA . ALA A 1 189 ? -11.986 3.180 23.388 1.00 92.94 189 ALA A CA 1
ATOM 1526 C C . ALA A 1 189 ? -11.247 3.586 24.673 1.00 92.94 189 ALA A C 1
ATOM 1528 O O . ALA A 1 189 ? -10.303 4.379 24.633 1.00 92.94 189 ALA A O 1
ATOM 1529 N N . ILE A 1 190 ? -11.689 3.070 25.822 1.00 90.81 190 ILE A N 1
ATOM 1530 C CA . ILE A 1 190 ? -11.090 3.383 27.126 1.00 90.81 190 ILE A CA 1
ATOM 1531 C C . ILE A 1 190 ? -10.579 2.101 27.769 1.00 90.81 190 ILE A C 1
ATOM 1533 O O . ILE A 1 190 ? -11.338 1.152 27.966 1.00 90.81 190 ILE A O 1
ATOM 1537 N N . PHE A 1 191 ? -9.309 2.119 28.163 1.00 89.06 191 PHE A N 1
ATOM 1538 C CA . PHE A 1 191 ? -8.718 1.106 29.032 1.00 89.06 191 PHE A CA 1
ATOM 1539 C C . PHE A 1 191 ? -8.648 1.662 30.448 1.00 89.06 191 PHE A C 1
ATOM 1541 O O . PHE A 1 191 ? -7.908 2.613 30.692 1.00 89.06 191 PHE A O 1
ATOM 1548 N N . GLY A 1 192 ? -9.452 1.111 31.355 1.00 84.12 192 GLY A N 1
ATOM 1549 C CA . GLY A 1 192 ? -9.438 1.456 32.774 1.00 84.12 192 GLY A CA 1
ATOM 1550 C C . GLY A 1 192 ? -8.499 0.561 33.580 1.00 84.12 192 GLY A C 1
ATOM 1551 O O . GLY A 1 192 ? -8.039 -0.472 33.105 1.00 84.12 192 GLY A O 1
ATOM 1552 N N . GLU A 1 193 ? -8.256 0.956 34.827 1.00 79.94 193 GLU A N 1
ATOM 1553 C CA . GLU A 1 193 ? -7.539 0.149 35.819 1.00 79.94 193 GLU A CA 1
ATOM 1554 C C . GLU A 1 193 ? -6.090 -0.225 35.465 1.00 79.94 193 GLU A C 1
ATOM 1556 O O . GLU A 1 193 ? -5.587 -1.292 35.819 1.00 79.94 193 GLU A O 1
ATOM 1561 N N . LEU A 1 194 ? -5.373 0.693 34.814 1.00 83.94 194 LEU A N 1
ATOM 1562 C CA . LEU A 1 194 ? -4.002 0.451 34.384 1.00 83.94 194 LEU A CA 1
ATOM 1563 C C . LEU A 1 194 ? -2.978 0.734 35.487 1.00 83.94 194 LEU A C 1
ATOM 1565 O O . LEU A 1 194 ? -2.979 1.785 36.134 1.00 83.94 194 LEU A O 1
ATOM 1569 N N . SER A 1 195 ? -2.056 -0.214 35.664 1.00 84.62 195 SER A N 1
ATOM 1570 C CA . SER A 1 195 ? -0.866 -0.037 36.503 1.00 84.62 195 SER A CA 1
ATOM 1571 C C . SER A 1 195 ? 0.201 0.776 35.764 1.00 84.62 195 SER A C 1
ATOM 1573 O O . SER A 1 195 ? 0.308 0.604 34.548 1.00 84.62 195 SER A O 1
ATOM 1575 N N . PRO A 1 196 ? 1.026 1.585 36.456 1.00 84.94 196 PRO A N 1
ATOM 1576 C CA . PRO A 1 196 ? 2.089 2.372 35.827 1.00 84.94 196 PRO A CA 1
ATOM 1577 C C . PRO A 1 196 ? 3.038 1.525 34.970 1.00 84.94 196 PRO A C 1
ATOM 1579 O O . PRO A 1 196 ? 3.420 0.423 35.372 1.00 84.94 196 PRO A O 1
ATOM 1582 N N . GLY A 1 197 ? 3.444 2.049 33.813 1.00 89.12 197 GLY A N 1
ATOM 1583 C CA . GLY A 1 197 ? 4.392 1.399 32.906 1.00 89.12 197 GLY A CA 1
ATOM 1584 C C . GLY A 1 197 ? 4.192 1.745 31.430 1.00 89.12 197 GLY A C 1
ATOM 1585 O O . GLY A 1 197 ? 3.318 2.527 31.066 1.00 89.12 197 GLY A O 1
ATOM 1586 N N . SER A 1 198 ? 4.998 1.115 30.578 1.00 93.31 198 SER A N 1
ATOM 1587 C CA . SER A 1 198 ? 4.943 1.296 29.127 1.00 93.31 198 SER A CA 1
ATOM 1588 C C . SER A 1 198 ? 3.902 0.377 28.501 1.00 93.31 198 SER A C 1
ATOM 1590 O O . SER A 1 198 ? 3.922 -0.836 28.737 1.00 93.31 198 SER A O 1
ATOM 1592 N N . TYR A 1 199 ? 3.019 0.938 27.681 1.00 93.56 199 TYR A N 1
ATOM 1593 C CA . TYR A 1 199 ? 2.008 0.193 26.944 1.00 93.56 199 TYR A CA 1
ATOM 1594 C C . TYR A 1 199 ? 2.135 0.418 25.443 1.00 93.56 199 TYR A C 1
ATOM 1596 O O . TYR A 1 199 ? 2.440 1.512 24.981 1.00 93.56 199 TYR A O 1
ATOM 1604 N N . THR A 1 200 ? 1.838 -0.619 24.672 1.00 95.56 200 THR A N 1
ATOM 1605 C CA . THR A 1 200 ? 1.708 -0.569 23.218 1.00 95.56 200 THR A CA 1
ATOM 1606 C C . THR A 1 200 ? 0.243 -0.726 22.842 1.00 95.56 200 THR A C 1
ATOM 1608 O O . THR A 1 200 ? -0.401 -1.692 23.252 1.00 95.56 200 THR A O 1
ATOM 1611 N N . VAL A 1 201 ? -0.260 0.208 22.043 1.00 95.94 201 VAL A N 1
ATOM 1612 C CA . VAL A 1 201 ? -1.626 0.224 21.517 1.00 95.94 201 VAL A CA 1
ATOM 1613 C C . VAL A 1 201 ? -1.601 -0.107 20.029 1.00 95.94 201 VAL A C 1
ATOM 1615 O O . VAL A 1 201 ? -0.774 0.428 19.285 1.00 95.94 201 VAL A O 1
ATOM 1618 N N . ASP A 1 202 ? -2.506 -0.986 19.608 1.00 95.69 202 ASP A N 1
ATOM 1619 C CA . ASP A 1 202 ? -2.663 -1.443 18.227 1.00 95.69 202 ASP A CA 1
ATOM 1620 C C . ASP A 1 202 ? -4.142 -1.439 17.824 1.00 95.69 202 ASP A C 1
ATOM 1622 O O . ASP A 1 202 ? -5.013 -1.736 18.641 1.00 95.69 202 ASP A O 1
ATOM 1626 N N . ILE A 1 203 ? -4.435 -1.133 16.563 1.00 95.44 203 ILE A N 1
ATOM 1627 C CA . ILE A 1 203 ? -5.788 -1.231 16.008 1.00 95.44 203 ILE A CA 1
ATOM 1628 C C . ILE A 1 203 ? -5.871 -2.526 15.207 1.00 95.44 203 ILE A C 1
ATOM 1630 O O . ILE A 1 203 ? -5.183 -2.690 14.201 1.00 95.44 203 ILE A O 1
ATOM 1634 N N . THR A 1 204 ? -6.719 -3.452 15.644 1.00 93.19 204 THR A N 1
ATOM 1635 C CA . THR A 1 204 ? -6.654 -4.851 15.193 1.00 93.19 204 THR A CA 1
ATOM 1636 C C . THR A 1 204 ? -7.819 -5.283 14.324 1.00 93.19 204 THR A C 1
ATOM 1638 O O . THR A 1 204 ? -7.691 -6.233 13.551 1.00 93.19 204 THR A O 1
ATOM 1641 N N . SER A 1 205 ? -8.969 -4.621 14.436 1.00 93.00 205 SER A N 1
ATOM 1642 C CA . SER A 1 205 ? -10.162 -5.007 13.683 1.00 93.00 205 SER A CA 1
ATOM 1643 C C . SER A 1 205 ? -11.136 -3.855 13.492 1.00 93.00 205 SER A C 1
ATOM 1645 O O . SER A 1 205 ? -11.125 -2.874 14.232 1.00 93.00 205 SER A O 1
ATOM 1647 N N . TRP A 1 206 ? -12.004 -3.998 12.496 1.00 92.25 206 TRP A N 1
ATOM 1648 C CA . TRP A 1 206 ? -13.131 -3.110 12.264 1.00 92.25 206 TRP A CA 1
ATOM 1649 C C . TRP A 1 206 ? -14.314 -3.951 11.804 1.00 92.25 206 TRP A C 1
ATOM 1651 O O . TRP A 1 206 ? -14.160 -4.839 10.965 1.00 92.25 206 TRP A O 1
ATOM 1661 N N . ASP A 1 207 ? -15.503 -3.688 12.341 1.00 86.56 207 ASP A N 1
ATOM 1662 C CA . ASP A 1 207 ? -16.723 -4.419 11.976 1.00 86.56 207 ASP A CA 1
ATOM 1663 C C . ASP A 1 207 ? -17.098 -4.291 10.489 1.00 86.56 207 ASP A C 1
ATOM 1665 O O . ASP A 1 207 ? -17.873 -5.101 9.974 1.00 86.56 207 ASP A O 1
ATOM 1669 N N . ARG A 1 208 ? -16.522 -3.310 9.784 1.00 85.50 208 ARG A N 1
ATOM 1670 C CA . ARG A 1 208 ? -16.713 -3.112 8.347 1.00 85.50 208 ARG A CA 1
ATOM 1671 C C . ARG A 1 208 ? -15.819 -4.011 7.477 1.00 85.50 208 ARG A C 1
ATOM 1673 O O . ARG A 1 208 ? -16.159 -4.222 6.315 1.00 85.50 208 ARG A O 1
ATOM 1680 N N . GLY A 1 209 ? -14.727 -4.576 8.002 1.00 88.19 209 GLY A N 1
ATOM 1681 C CA . GLY A 1 209 ? -13.850 -5.489 7.260 1.00 88.19 209 GLY A CA 1
ATOM 1682 C C . GLY A 1 209 ? -12.356 -5.223 7.454 1.00 88.19 209 GLY A C 1
ATOM 1683 O O . GLY A 1 209 ? -11.916 -4.828 8.531 1.00 88.19 209 GLY A O 1
ATOM 1684 N N . GLU A 1 210 ? -11.568 -5.496 6.409 1.00 91.31 210 GLU A N 1
ATOM 1685 C CA . GLU A 1 210 ? -10.124 -5.232 6.405 1.00 91.31 210 GLU A CA 1
ATOM 1686 C C . GLU A 1 210 ? -9.866 -3.727 6.534 1.00 91.31 210 GLU A C 1
ATOM 1688 O O . GLU A 1 210 ? -10.486 -2.935 5.832 1.00 91.31 210 GLU A O 1
ATOM 1693 N N . LEU A 1 211 ? -8.942 -3.336 7.406 1.00 92.00 211 LEU A N 1
ATOM 1694 C CA . LEU A 1 211 ? -8.604 -1.939 7.651 1.00 92.00 211 LEU A CA 1
ATOM 1695 C C . LEU A 1 211 ? -7.116 -1.698 7.419 1.00 92.00 211 LEU A C 1
ATOM 1697 O O . LEU A 1 211 ? -6.288 -2.603 7.529 1.00 92.00 211 LEU A O 1
ATOM 1701 N N . MET A 1 212 ? -6.790 -0.448 7.147 1.00 92.69 212 MET A N 1
ATOM 1702 C CA . MET A 1 212 ? -5.459 0.109 7.248 1.00 92.69 212 MET A CA 1
ATOM 1703 C C . MET A 1 212 ? -5.483 1.175 8.335 1.00 92.69 212 MET A C 1
ATOM 1705 O O . MET A 1 212 ? -6.440 1.935 8.456 1.00 92.69 212 MET A O 1
ATOM 1709 N N . VAL A 1 213 ? -4.423 1.232 9.121 1.00 94.25 213 VAL A N 1
ATOM 1710 C CA . VAL A 1 213 ? -4.175 2.328 10.056 1.00 94.25 213 VAL A CA 1
ATOM 1711 C C . VAL A 1 213 ? -3.119 3.210 9.419 1.00 94.25 213 VAL A C 1
ATOM 1713 O O . VAL A 1 213 ? -2.197 2.686 8.789 1.00 94.25 213 VAL A O 1
ATOM 1716 N N . GLN A 1 214 ? -3.220 4.524 9.594 1.00 93.81 214 GLN A N 1
ATOM 1717 C CA . GLN A 1 214 ? -2.176 5.439 9.161 1.00 93.81 214 GLN A CA 1
ATOM 1718 C C . GLN A 1 214 ? -0.819 4.975 9.717 1.00 93.81 214 GLN A C 1
ATOM 1720 O O . GLN A 1 214 ? -0.660 4.899 10.940 1.00 93.81 214 GLN A O 1
ATOM 1725 N N . PRO A 1 215 ? 0.156 4.660 8.847 1.00 94.25 215 PRO A N 1
ATOM 1726 C CA . PRO A 1 215 ? 1.437 4.154 9.310 1.00 94.25 215 PRO A CA 1
ATOM 1727 C C . PRO A 1 215 ? 2.219 5.185 10.126 1.00 94.25 215 PRO A C 1
ATOM 1729 O O . PRO A 1 215 ? 2.250 6.367 9.781 1.00 94.25 215 PRO A O 1
ATOM 1732 N N . SER A 1 216 ? 2.900 4.708 11.166 1.00 91.12 216 SER A N 1
ATOM 1733 C CA . SER A 1 216 ? 3.801 5.478 12.033 1.00 91.12 216 SER A CA 1
ATOM 1734 C C . SER A 1 216 ? 5.284 5.167 11.802 1.00 91.12 216 SER A C 1
ATOM 1736 O O . SER A 1 216 ? 6.143 5.834 12.371 1.00 91.12 216 SER A O 1
ATOM 1738 N N . GLY A 1 217 ? 5.591 4.161 10.981 1.00 92.62 217 GLY A N 1
ATOM 1739 C CA . GLY A 1 217 ? 6.953 3.727 10.679 1.00 92.62 217 GLY A CA 1
ATOM 1740 C C . GLY A 1 217 ? 6.975 2.495 9.780 1.00 92.62 217 GLY A C 1
ATOM 1741 O O . GLY A 1 217 ? 5.936 2.052 9.278 1.00 92.62 217 GLY A O 1
ATOM 1742 N N . VAL A 1 218 ? 8.157 1.908 9.613 1.00 94.06 218 VAL A N 1
ATOM 1743 C CA . VAL A 1 218 ? 8.373 0.642 8.899 1.00 94.06 218 VAL A CA 1
ATOM 1744 C C . VAL A 1 218 ? 9.112 -0.331 9.814 1.00 94.06 218 VAL A C 1
ATOM 1746 O O . VAL A 1 218 ? 10.056 0.036 10.508 1.00 94.06 218 VAL A O 1
ATOM 1749 N N . ILE A 1 219 ? 8.676 -1.590 9.825 1.00 93.62 219 ILE A N 1
ATOM 1750 C CA . ILE A 1 219 ? 9.281 -2.671 10.610 1.00 93.62 219 ILE A CA 1
ATOM 1751 C C . ILE A 1 219 ? 9.578 -3.887 9.739 1.00 93.62 219 ILE A C 1
ATOM 1753 O O . ILE A 1 219 ? 8.989 -4.088 8.677 1.00 93.62 219 ILE A O 1
ATOM 1757 N N . GLY A 1 220 ? 10.465 -4.744 10.240 1.00 91.94 220 GLY A N 1
ATOM 1758 C CA . GLY A 1 220 ? 10.944 -5.926 9.534 1.00 91.94 220 GLY A CA 1
ATOM 1759 C C . GLY A 1 220 ? 12.255 -5.666 8.800 1.00 91.94 220 GLY A C 1
ATOM 1760 O O . GLY A 1 220 ? 12.860 -4.602 8.905 1.00 91.94 220 GLY A O 1
ATOM 1761 N N . SER A 1 221 ? 12.708 -6.675 8.068 1.00 90.62 221 SER A N 1
ATOM 1762 C CA . SER A 1 221 ? 13.923 -6.626 7.261 1.00 90.62 221 SER A CA 1
ATOM 1763 C 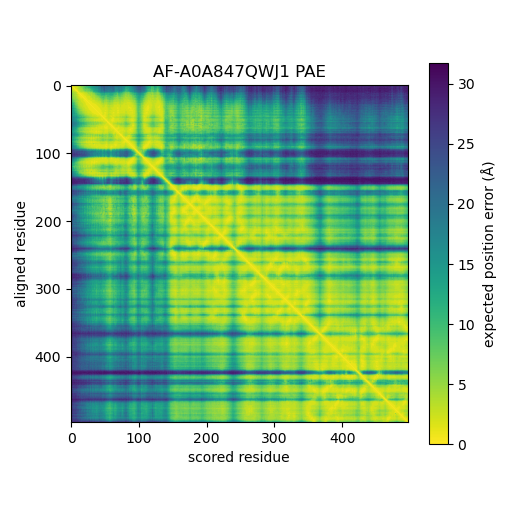C . SER A 1 221 ? 13.573 -6.807 5.792 1.00 90.62 221 SER A C 1
ATOM 1765 O O . SER A 1 221 ? 12.608 -7.500 5.467 1.00 90.62 221 SER A O 1
ATOM 1767 N N . ILE A 1 222 ? 14.387 -6.246 4.902 1.00 86.69 222 ILE A N 1
ATOM 1768 C CA . ILE A 1 222 ? 14.298 -6.517 3.463 1.00 86.69 222 ILE A CA 1
ATOM 1769 C C . ILE A 1 222 ? 14.395 -8.038 3.243 1.00 86.69 222 ILE A C 1
ATOM 1771 O O . ILE A 1 222 ? 15.246 -8.676 3.873 1.00 86.69 222 ILE A O 1
ATOM 1775 N N . PRO A 1 223 ? 13.536 -8.652 2.405 1.00 85.31 223 PRO A N 1
ATOM 1776 C CA . PRO A 1 223 ? 12.500 -8.063 1.536 1.00 85.31 223 PRO A CA 1
ATOM 1777 C C . PRO A 1 223 ? 11.054 -8.121 2.085 1.00 85.31 223 PRO A C 1
ATOM 1779 O O . PRO A 1 223 ? 10.090 -8.098 1.316 1.00 85.31 223 PRO A O 1
ATOM 1782 N N . TYR A 1 224 ? 10.881 -8.260 3.399 1.00 86.94 224 TYR A N 1
ATOM 1783 C CA . TYR A 1 224 ? 9.590 -8.481 4.067 1.00 86.94 224 TYR A CA 1
ATOM 1784 C C . TYR A 1 224 ? 9.207 -7.325 4.996 1.00 86.94 224 TYR A C 1
ATOM 1786 O O . TYR A 1 224 ? 8.580 -7.537 6.038 1.00 86.94 224 TYR A O 1
ATOM 1794 N N . GLN A 1 225 ? 9.623 -6.105 4.654 1.00 94.56 225 GLN A N 1
ATOM 1795 C CA . GLN A 1 225 ? 9.225 -4.933 5.418 1.00 94.56 225 GLN A CA 1
ATOM 1796 C C . GLN A 1 225 ? 7.706 -4.735 5.352 1.00 94.56 225 GLN A C 1
ATOM 1798 O O . GLN A 1 225 ? 7.047 -5.114 4.382 1.00 94.56 225 GLN A O 1
ATOM 1803 N N . LYS A 1 226 ? 7.147 -4.142 6.405 1.00 94.12 226 LYS A N 1
ATOM 1804 C CA . LYS A 1 226 ? 5.737 -3.753 6.487 1.00 94.12 226 LYS A CA 1
ATOM 1805 C C . LYS A 1 226 ? 5.590 -2.457 7.268 1.00 94.12 226 LYS A C 1
ATOM 1807 O O . LYS A 1 226 ? 6.419 -2.145 8.124 1.00 94.12 226 LYS A O 1
ATOM 1812 N N . TYR A 1 227 ? 4.503 -1.744 7.015 1.00 94.69 227 TYR A N 1
ATOM 1813 C CA . TYR A 1 227 ? 4.152 -0.577 7.807 1.00 94.69 227 TYR A CA 1
ATOM 1814 C C . TYR A 1 227 ? 3.881 -0.947 9.269 1.00 94.69 227 TYR A C 1
ATOM 1816 O O . TYR A 1 227 ? 3.242 -1.955 9.576 1.00 94.69 227 TYR A O 1
ATOM 1824 N N . GLN A 1 228 ? 4.399 -0.115 10.166 1.00 93.69 228 GLN A N 1
ATOM 1825 C CA . GLN A 1 228 ? 4.108 -0.132 11.587 1.00 93.69 228 GLN A CA 1
ATOM 1826 C C . GLN A 1 228 ? 2.891 0.747 11.851 1.00 93.69 228 GLN A C 1
ATOM 1828 O O . GLN A 1 228 ? 2.817 1.875 11.371 1.00 93.69 228 GLN A O 1
ATOM 1833 N N . THR A 1 229 ? 1.948 0.221 12.621 1.00 93.38 229 THR A N 1
ATOM 1834 C CA . THR A 1 229 ? 0.675 0.882 12.944 1.00 93.38 229 THR A CA 1
ATOM 1835 C C . THR A 1 229 ? 0.450 1.010 14.445 1.00 93.38 229 THR A C 1
ATOM 1837 O O . THR A 1 229 ? -0.609 1.457 14.865 1.00 93.38 229 THR A O 1
ATOM 1840 N N . ILE A 1 230 ? 1.433 0.611 15.254 1.00 93.69 230 ILE A N 1
ATOM 1841 C CA . ILE A 1 230 ? 1.364 0.651 16.715 1.00 93.69 230 ILE A CA 1
ATOM 1842 C C . ILE A 1 230 ? 1.890 1.981 17.253 1.00 93.69 230 ILE A C 1
ATOM 1844 O O . ILE A 1 230 ? 2.768 2.605 16.649 1.00 93.69 230 ILE A O 1
ATOM 1848 N N . GLN A 1 231 ? 1.386 2.381 18.417 1.00 93.62 231 GLN A N 1
ATOM 1849 C CA . GLN A 1 231 ? 1.906 3.512 19.188 1.00 93.62 231 GLN A CA 1
ATOM 1850 C C . GLN A 1 231 ? 2.227 3.064 20.616 1.00 93.62 231 GLN A C 1
ATOM 1852 O O . GLN A 1 231 ? 1.536 2.212 21.175 1.00 93.62 231 GLN A O 1
ATOM 1857 N N . THR A 1 232 ? 3.279 3.634 21.202 1.00 92.81 232 THR A N 1
ATOM 1858 C CA . THR A 1 232 ? 3.669 3.377 22.594 1.00 92.81 232 THR A CA 1
ATOM 1859 C C . THR A 1 232 ? 3.304 4.576 23.456 1.00 92.81 232 THR A C 1
ATOM 1861 O O . THR A 1 232 ? 3.468 5.720 23.035 1.00 92.81 232 THR A O 1
ATOM 1864 N N . ILE A 1 233 ? 2.818 4.311 24.663 1.00 91.00 233 ILE A N 1
ATOM 1865 C CA . ILE A 1 233 ? 2.372 5.315 25.621 1.00 91.00 233 ILE A CA 1
ATOM 1866 C C . ILE A 1 233 ? 2.854 4.942 27.021 1.00 91.00 233 ILE A C 1
ATOM 1868 O O . ILE A 1 233 ? 2.750 3.789 27.440 1.00 91.00 233 ILE A O 1
ATOM 1872 N N . GLU A 1 234 ? 3.395 5.921 27.740 1.00 89.25 234 GLU A N 1
ATOM 1873 C CA . GLU A 1 234 ? 3.788 5.749 29.136 1.00 89.25 234 GLU A CA 1
ATOM 1874 C C . GLU A 1 234 ? 2.632 6.137 30.049 1.00 89.25 234 GLU A C 1
ATOM 1876 O O . GLU A 1 234 ? 2.058 7.223 29.954 1.00 89.25 234 GLU A O 1
ATOM 1881 N N . VAL A 1 235 ? 2.306 5.222 30.949 1.00 85.50 235 VAL A N 1
ATOM 1882 C CA . VAL A 1 235 ? 1.291 5.377 31.981 1.00 85.50 235 VAL A CA 1
ATOM 1883 C C . VAL A 1 235 ? 2.032 5.727 33.279 1.00 85.50 235 VAL A C 1
ATOM 1885 O O . VAL A 1 235 ? 2.722 4.861 33.829 1.00 85.50 235 VAL A O 1
ATOM 1888 N N . PRO A 1 236 ? 1.952 6.983 33.760 1.00 80.06 236 PRO A N 1
ATOM 1889 C CA . PRO A 1 236 ? 2.696 7.429 34.932 1.00 80.06 236 PRO A CA 1
ATOM 1890 C C . PRO A 1 236 ? 2.152 6.834 36.234 1.00 80.06 236 PRO A C 1
ATOM 1892 O O . PRO A 1 236 ? 1.058 6.278 36.306 1.00 80.06 236 PRO A O 1
ATOM 1895 N N . ASP A 1 237 ? 2.916 6.993 37.313 1.00 78.12 237 ASP A N 1
ATOM 1896 C CA . ASP A 1 237 ? 2.413 6.727 38.658 1.00 78.12 237 ASP A CA 1
ATOM 1897 C C . ASP A 1 237 ? 1.558 7.911 39.132 1.00 78.12 237 ASP A C 1
ATOM 1899 O O . ASP A 1 237 ? 2.056 8.851 39.754 1.00 78.12 237 ASP A O 1
ATOM 1903 N N . TRP A 1 238 ? 0.251 7.862 38.856 1.00 70.00 238 TRP A N 1
ATOM 1904 C CA . TRP A 1 238 ? -0.708 8.909 39.248 1.00 70.00 238 TRP A CA 1
ATOM 1905 C C . TRP A 1 238 ? -0.822 9.139 40.761 1.00 70.00 238 TRP A C 1
ATOM 1907 O O . TRP A 1 238 ? -1.425 10.121 41.187 1.00 70.00 238 TRP A O 1
ATOM 1917 N N . LYS A 1 239 ? -0.232 8.281 41.606 1.00 65.31 239 LYS A N 1
ATOM 1918 C CA . LYS A 1 239 ? -0.106 8.572 43.045 1.00 65.31 239 LYS A CA 1
ATOM 1919 C C . LYS A 1 239 ? 0.954 9.633 43.337 1.00 65.31 239 LYS A C 1
ATOM 1921 O O . LYS A 1 239 ? 0.955 10.204 44.425 1.00 65.31 239 LYS A O 1
ATOM 1926 N N . LYS A 1 240 ? 1.880 9.861 42.405 1.00 60.97 240 LYS A N 1
ATOM 1927 C CA . LYS A 1 240 ? 3.011 10.787 42.542 1.00 60.97 240 LYS A CA 1
ATOM 1928 C C . LYS A 1 240 ? 2.910 11.994 41.615 1.00 60.97 240 LYS A C 1
ATOM 1930 O O . LYS A 1 240 ? 3.478 13.034 41.936 1.00 60.97 240 LYS A O 1
ATOM 1935 N N . GLU A 1 241 ? 2.202 11.865 40.498 1.00 58.84 241 GLU A N 1
ATOM 1936 C CA . GLU A 1 241 ? 2.154 12.871 39.438 1.00 58.84 241 GLU A CA 1
ATOM 1937 C C . GLU A 1 241 ? 0.727 13.390 39.210 1.00 58.84 241 GLU A C 1
ATOM 1939 O O . GLU A 1 241 ? -0.207 12.618 39.013 1.00 58.84 241 GLU A O 1
ATOM 1944 N N . THR A 1 242 ? 0.551 14.716 39.208 1.00 53.16 242 THR A N 1
ATOM 1945 C CA . THR A 1 242 ? -0.672 15.381 38.726 1.00 53.16 242 THR A CA 1
ATOM 1946 C C . THR A 1 242 ? -0.554 15.606 37.223 1.00 53.16 242 THR A C 1
ATOM 1948 O O . THR A 1 242 ? -0.167 16.690 36.783 1.00 53.16 242 THR A O 1
ATOM 1951 N N . THR A 1 243 ? -0.823 14.571 36.438 1.00 59.44 243 THR A N 1
ATOM 1952 C CA . THR A 1 243 ? -0.753 14.603 34.972 1.00 59.44 243 THR A CA 1
ATOM 1953 C C . THR A 1 243 ? -2.126 14.389 34.341 1.00 59.44 243 THR A C 1
ATOM 1955 O O . THR A 1 243 ? -2.984 13.694 34.887 1.00 59.44 243 THR A O 1
ATOM 1958 N N . GLU A 1 244 ? -2.347 15.024 33.186 1.00 66.25 244 GLU A N 1
ATOM 1959 C CA . GLU A 1 244 ? -3.499 14.734 32.331 1.00 66.25 244 GLU A CA 1
ATOM 1960 C C . GLU A 1 244 ? -3.425 13.286 31.829 1.00 66.25 244 GLU A C 1
ATOM 1962 O O . GLU A 1 244 ? -2.341 12.743 31.606 1.00 66.25 244 GLU A O 1
ATOM 1967 N N . TYR A 1 245 ? -4.585 12.650 31.667 1.00 71.50 245 TYR A N 1
ATOM 1968 C CA . TYR A 1 245 ? -4.652 11.282 31.165 1.00 71.50 245 TYR A CA 1
ATOM 1969 C C . TYR A 1 245 ? -4.174 11.230 29.718 1.00 71.50 245 TYR A C 1
ATOM 1971 O O . TYR A 1 245 ? -4.639 12.020 28.889 1.00 71.50 245 TYR A O 1
ATOM 1979 N N . PRO A 1 246 ? -3.252 10.315 29.396 1.00 78.56 246 PRO A N 1
ATOM 1980 C CA . PRO A 1 246 ? -2.663 10.289 28.080 1.00 78.56 246 PRO A CA 1
ATOM 1981 C C . PRO A 1 246 ? -3.697 9.757 27.072 1.00 78.56 246 PRO A C 1
ATOM 1983 O O . PRO A 1 246 ? -4.470 8.835 27.355 1.00 78.56 246 PRO A O 1
ATOM 1986 N N . SER A 1 247 ? -3.731 10.377 25.893 1.00 88.00 247 SER A N 1
ATOM 1987 C CA . SER A 1 247 ? -4.653 10.024 24.813 1.00 88.00 247 SER A CA 1
ATOM 1988 C C . SER A 1 247 ? -3.900 9.787 23.511 1.00 88.00 247 SER A C 1
ATOM 1990 O O . SER A 1 247 ? -2.899 10.450 23.236 1.00 88.00 247 SER A O 1
ATOM 1992 N N . LEU A 1 248 ? -4.377 8.827 22.721 1.00 93.25 248 LEU A N 1
ATOM 1993 C CA . LEU A 1 248 ? -3.825 8.487 21.413 1.00 93.25 248 LEU A CA 1
ATOM 1994 C C . LEU A 1 248 ? -4.893 8.631 20.343 1.00 93.25 248 LEU A C 1
ATOM 1996 O O . LEU A 1 248 ? -6.037 8.220 20.532 1.00 93.25 248 LEU A O 1
ATOM 2000 N N . ASN A 1 249 ? -4.481 9.151 19.193 1.00 93.94 249 ASN A N 1
ATOM 2001 C CA . ASN A 1 249 ? -5.323 9.247 18.013 1.00 93.94 249 ASN A CA 1
ATOM 2002 C C . ASN A 1 249 ? -4.792 8.291 16.947 1.00 93.94 249 ASN A C 1
ATOM 2004 O O . ASN A 1 249 ? -3.608 8.323 16.601 1.00 93.94 249 ASN A O 1
ATOM 2008 N N . PHE A 1 250 ? -5.687 7.473 16.409 1.00 95.00 250 PHE A N 1
ATOM 2009 C CA . PHE A 1 250 ? -5.447 6.613 15.264 1.00 95.00 250 PHE A CA 1
ATOM 2010 C C . PHE A 1 250 ? -6.375 7.017 14.132 1.00 95.00 250 PHE A C 1
ATOM 2012 O O . PHE A 1 250 ? -7.568 7.246 14.334 1.00 95.00 250 PHE A O 1
ATOM 2019 N N . TYR A 1 251 ? -5.816 7.064 12.929 1.00 93.75 251 TYR A N 1
ATOM 2020 C CA . TYR A 1 251 ? -6.587 7.255 11.715 1.00 93.75 251 TYR A CA 1
ATOM 2021 C C . TYR A 1 251 ? -6.697 5.916 11.000 1.00 93.75 251 TYR A C 1
ATOM 2023 O O . TYR A 1 251 ? -5.682 5.278 10.727 1.00 93.75 251 TYR A O 1
ATOM 2031 N N . VAL A 1 252 ? -7.923 5.484 10.734 1.00 93.56 252 VAL A N 1
ATOM 2032 C CA . VAL A 1 252 ? -8.251 4.218 10.083 1.00 93.56 252 VAL A CA 1
ATOM 2033 C C . VAL A 1 252 ? -8.928 4.482 8.749 1.00 93.56 252 VAL A C 1
ATOM 2035 O O . VAL A 1 252 ? -9.629 5.479 8.579 1.00 93.56 252 VAL A O 1
ATOM 2038 N N . ASP A 1 253 ? -8.694 3.601 7.788 1.00 92.19 253 ASP A N 1
ATOM 2039 C CA . ASP A 1 253 ? -9.329 3.647 6.476 1.00 92.19 253 ASP A CA 1
ATOM 2040 C C . ASP A 1 253 ? -9.247 2.273 5.798 1.00 92.19 253 ASP A C 1
ATOM 2042 O O . ASP A 1 253 ? -8.752 1.305 6.376 1.00 92.19 253 ASP A O 1
ATOM 2046 N N . TRP A 1 254 ? -9.716 2.172 4.563 1.00 92.31 254 TRP A N 1
ATOM 2047 C CA . TRP A 1 254 ? -9.577 0.980 3.745 1.00 92.31 254 TRP A CA 1
ATOM 2048 C C . TRP A 1 254 ? -8.169 0.878 3.148 1.00 92.31 254 TRP A C 1
ATOM 2050 O O . TRP A 1 254 ? -7.630 1.874 2.652 1.00 92.31 254 TRP A O 1
ATOM 2060 N N . PRO A 1 255 ? -7.558 -0.318 3.152 1.00 93.62 255 PRO A N 1
ATOM 2061 C CA . PRO A 1 255 ? -6.282 -0.518 2.488 1.00 93.62 255 PRO A CA 1
ATOM 2062 C C . PRO A 1 255 ? -6.446 -0.474 0.970 1.00 93.62 255 PRO A C 1
ATOM 2064 O O . PRO A 1 255 ? -7.453 -0.924 0.420 1.00 93.62 255 PRO A O 1
ATOM 2067 N N . VAL A 1 256 ? -5.402 -0.019 0.283 1.00 95.44 256 VAL A N 1
ATOM 2068 C CA . VAL A 1 256 ? -5.251 -0.233 -1.161 1.00 95.44 256 VAL A CA 1
ATOM 2069 C C . VAL A 1 256 ? -4.102 -1.193 -1.418 1.00 95.44 256 VAL A C 1
ATOM 2071 O O . VAL A 1 256 ? -3.103 -1.190 -0.696 1.00 95.44 256 VAL A O 1
ATOM 2074 N N . LYS A 1 257 ? -4.261 -2.053 -2.422 1.00 95.88 257 LYS A N 1
ATOM 2075 C CA . LYS A 1 257 ? -3.290 -3.089 -2.784 1.00 95.88 257 LYS A CA 1
ATOM 2076 C C . LYS A 1 257 ? -2.956 -3.002 -4.262 1.00 95.88 257 LYS A C 1
ATOM 2078 O O . LYS A 1 257 ? -3.817 -2.701 -5.086 1.00 95.88 257 LYS A O 1
ATOM 2083 N N . LEU A 1 258 ? -1.705 -3.297 -4.589 1.00 96.06 258 LEU A N 1
ATOM 2084 C CA . LEU A 1 258 ? -1.224 -3.349 -5.965 1.00 96.06 258 LEU A CA 1
ATOM 2085 C C . LEU A 1 258 ? -1.166 -4.807 -6.432 1.00 96.06 258 LEU A C 1
ATOM 2087 O O . LEU A 1 258 ? -0.740 -5.694 -5.690 1.00 96.06 258 LEU A O 1
ATOM 2091 N N . SER A 1 259 ? -1.587 -5.056 -7.666 1.00 94.31 259 SER A N 1
ATOM 2092 C CA . SER A 1 259 ? -1.561 -6.375 -8.297 1.00 94.31 259 SER A CA 1
ATOM 2093 C C . SER A 1 259 ? -0.759 -6.312 -9.590 1.00 94.31 259 SER A C 1
ATOM 2095 O O . SER A 1 259 ? -0.931 -5.393 -10.382 1.00 94.31 259 SER A O 1
ATOM 2097 N N . LEU A 1 260 ? 0.115 -7.291 -9.811 1.00 93.38 260 LEU A N 1
ATOM 2098 C CA . LEU A 1 260 ? 0.891 -7.447 -11.039 1.00 93.38 260 LEU A CA 1
ATOM 2099 C C . LEU A 1 260 ? 0.662 -8.856 -11.590 1.00 93.38 260 LEU A C 1
ATOM 2101 O O . LEU A 1 260 ? 0.554 -9.810 -10.820 1.00 93.38 260 LEU A O 1
ATOM 2105 N N . ASP A 1 261 ? 0.631 -8.991 -12.915 1.00 85.25 261 ASP A N 1
ATOM 2106 C CA . ASP A 1 261 ? 0.508 -10.294 -13.589 1.00 85.25 261 ASP A CA 1
ATOM 2107 C C . ASP A 1 261 ? 1.890 -10.884 -13.932 1.00 85.25 261 ASP A C 1
ATOM 2109 O O . ASP A 1 261 ? 2.233 -11.990 -13.512 1.00 85.25 261 ASP A O 1
ATOM 2113 N N . LYS A 1 262 ? 2.733 -10.115 -14.637 1.00 85.81 262 LYS A N 1
ATOM 2114 C CA . LYS A 1 262 ? 4.052 -10.552 -15.129 1.00 85.81 262 LYS A CA 1
ATOM 2115 C C . LYS A 1 262 ? 5.178 -9.672 -14.604 1.00 85.81 262 LYS A C 1
ATOM 2117 O O . LYS A 1 262 ? 5.211 -8.470 -14.861 1.00 85.81 262 LYS A O 1
ATOM 2122 N N . TYR A 1 263 ? 6.103 -10.264 -13.853 1.00 88.69 263 TYR A N 1
ATOM 2123 C CA . TYR A 1 263 ? 7.187 -9.518 -13.219 1.00 88.69 263 TYR A CA 1
ATOM 2124 C C . TYR A 1 263 ? 8.332 -10.423 -12.729 1.00 88.69 263 TYR A C 1
ATOM 2126 O O . TYR A 1 263 ? 8.102 -11.597 -12.411 1.00 88.69 263 TYR A O 1
ATOM 2134 N N . PRO A 1 264 ? 9.556 -9.875 -12.609 1.00 89.44 264 PRO A N 1
ATOM 2135 C CA . PRO A 1 264 ? 10.633 -10.477 -11.825 1.00 89.44 264 PRO A CA 1
ATOM 2136 C C . PRO A 1 264 ? 10.212 -10.603 -10.356 1.00 89.44 264 PRO A C 1
ATOM 2138 O O . PRO A 1 264 ? 10.070 -9.607 -9.651 1.00 89.44 264 PRO A O 1
ATOM 2141 N N . LYS A 1 265 ? 10.006 -11.831 -9.867 1.00 89.50 265 LYS A N 1
ATOM 2142 C CA . LYS A 1 265 ? 9.528 -12.080 -8.490 1.00 89.50 265 LYS A CA 1
ATOM 2143 C C . LYS A 1 265 ? 10.440 -11.496 -7.410 1.00 89.50 265 LYS A C 1
ATOM 2145 O O . LYS A 1 265 ? 9.946 -11.078 -6.363 1.00 89.50 265 LYS A O 1
ATOM 2150 N N . GLU A 1 266 ? 11.743 -11.501 -7.677 1.00 91.56 266 GLU A N 1
ATOM 2151 C CA . GLU A 1 266 ? 12.797 -11.070 -6.757 1.00 91.56 266 GLU A CA 1
ATOM 2152 C C . GLU A 1 266 ? 13.123 -9.576 -6.867 1.00 91.56 266 GLU A C 1
ATOM 2154 O O . GLU A 1 266 ? 13.855 -9.066 -6.021 1.00 91.56 266 GLU A O 1
ATOM 2159 N N . ALA A 1 267 ? 12.549 -8.864 -7.847 1.00 94.75 267 ALA A N 1
ATOM 2160 C CA . ALA A 1 267 ? 12.706 -7.419 -7.943 1.00 94.75 267 ALA A CA 1
ATOM 2161 C C . ALA A 1 267 ? 12.176 -6.728 -6.689 1.00 94.75 267 ALA A C 1
ATOM 2163 O O . ALA A 1 267 ? 11.168 -7.146 -6.106 1.00 94.75 267 ALA A O 1
ATOM 2164 N N . ILE A 1 268 ? 12.861 -5.661 -6.298 1.00 96.44 268 ILE A N 1
ATOM 2165 C CA . ILE A 1 268 ? 12.565 -4.879 -5.108 1.00 96.44 268 ILE A CA 1
ATOM 2166 C C . ILE A 1 268 ? 11.788 -3.638 -5.539 1.00 96.44 268 ILE A C 1
ATOM 2168 O O . ILE A 1 268 ? 12.235 -2.897 -6.409 1.00 96.44 268 ILE A O 1
ATOM 2172 N N . LEU A 1 269 ? 10.629 -3.425 -4.920 1.00 97.12 269 LEU A N 1
ATOM 2173 C CA . LEU A 1 269 ? 9.930 -2.148 -4.886 1.00 97.12 269 LEU A CA 1
ATOM 2174 C C . LEU A 1 269 ? 10.363 -1.409 -3.620 1.00 97.12 269 LEU A C 1
ATOM 2176 O O . LEU A 1 269 ? 10.050 -1.849 -2.512 1.00 97.12 269 LEU A O 1
ATOM 2180 N N . GLU A 1 270 ? 11.045 -0.286 -3.805 1.00 96.69 270 GLU A N 1
ATOM 2181 C CA . GLU A 1 270 ? 11.240 0.740 -2.785 1.00 96.69 270 GLU A CA 1
ATOM 2182 C C . GLU A 1 270 ? 10.155 1.798 -2.969 1.00 96.69 270 GLU A C 1
ATOM 2184 O O . GLU A 1 270 ? 9.978 2.323 -4.067 1.00 96.69 270 GLU A O 1
ATOM 2189 N N . ILE A 1 271 ? 9.388 2.083 -1.921 1.00 96.44 271 ILE A N 1
ATOM 2190 C CA . ILE A 1 271 ? 8.267 3.020 -1.986 1.00 96.44 271 ILE A CA 1
ATOM 2191 C C . ILE A 1 271 ? 8.146 3.827 -0.697 1.00 96.44 271 ILE A C 1
ATOM 2193 O O . ILE A 1 271 ? 8.173 3.287 0.407 1.00 96.44 271 ILE A O 1
ATOM 2197 N N . GLN A 1 272 ? 8.011 5.139 -0.844 1.00 95.31 272 GLN A N 1
ATOM 2198 C CA . GLN A 1 272 ? 8.141 6.130 0.220 1.00 95.31 272 GLN A CA 1
ATOM 2199 C C . GLN A 1 272 ? 7.047 7.189 0.035 1.00 95.31 272 GLN A C 1
ATOM 2201 O O . GLN A 1 272 ? 6.864 7.678 -1.076 1.00 95.31 272 GLN A O 1
ATOM 2206 N N . PRO A 1 273 ? 6.302 7.586 1.078 1.00 95.62 273 PRO A N 1
ATOM 2207 C CA . PRO A 1 273 ? 5.382 8.708 0.956 1.00 95.62 273 PRO A CA 1
ATOM 2208 C C . PRO A 1 273 ? 6.139 10.023 0.739 1.00 95.62 273 PRO A C 1
ATOM 2210 O O . PRO A 1 273 ? 7.157 10.287 1.385 1.00 95.62 273 PRO A O 1
ATOM 2213 N N . THR A 1 274 ? 5.601 10.882 -0.124 1.00 92.75 274 THR A N 1
ATOM 2214 C CA . THR A 1 274 ? 6.152 12.217 -0.367 1.00 92.75 274 THR A CA 1
ATOM 2215 C C . THR A 1 274 ? 6.095 13.067 0.904 1.00 92.75 274 THR A C 1
ATOM 2217 O O . THR A 1 274 ? 5.166 12.957 1.712 1.00 92.75 274 THR A O 1
ATOM 2220 N N . THR A 1 275 ? 7.046 13.991 1.064 1.00 87.75 275 THR A N 1
ATOM 2221 C CA . THR A 1 275 ? 7.110 14.904 2.226 1.00 87.75 275 THR A CA 1
ATOM 2222 C C . THR A 1 275 ? 5.868 15.785 2.370 1.00 87.75 275 THR A C 1
ATOM 2224 O O . THR A 1 275 ? 5.522 16.195 3.476 1.00 87.75 275 THR A O 1
ATOM 2227 N N . SER A 1 276 ? 5.161 16.056 1.269 1.00 86.81 276 SER A N 1
ATOM 2228 C CA . SER A 1 276 ? 3.893 16.792 1.273 1.00 86.81 276 SER A CA 1
ATOM 2229 C C . SER A 1 276 ? 2.717 15.960 1.798 1.00 86.81 276 SER A C 1
ATOM 2231 O O . SER A 1 276 ? 1.761 16.524 2.331 1.00 86.81 276 SER A O 1
ATOM 2233 N N . SER A 1 277 ? 2.775 14.634 1.656 1.00 86.81 277 SER A N 1
ATOM 2234 C CA . SER A 1 277 ? 1.733 13.705 2.108 1.00 86.81 277 SER A CA 1
ATOM 2235 C C . SER A 1 277 ? 1.975 13.181 3.523 1.00 86.81 277 SER A C 1
ATOM 2237 O O . SER A 1 277 ? 1.018 12.926 4.255 1.00 86.81 277 SER A O 1
ATOM 2239 N N . CYS A 1 278 ? 3.242 13.039 3.914 1.00 87.88 278 CYS A N 1
ATOM 2240 C CA . CYS A 1 278 ? 3.677 12.633 5.245 1.00 87.88 278 CYS A CA 1
ATOM 2241 C C . CYS A 1 278 ? 4.755 13.615 5.746 1.00 87.88 278 CYS A C 1
ATOM 2243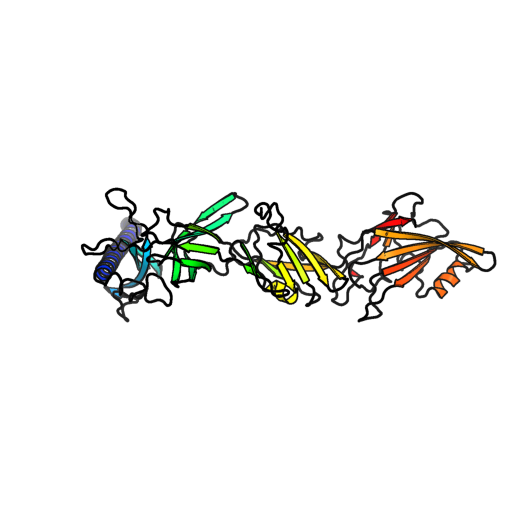 O O . CYS A 1 278 ? 5.947 13.376 5.549 1.00 87.88 278 CYS A O 1
ATOM 2245 N N . PRO A 1 279 ? 4.361 14.756 6.343 1.00 81.31 279 PRO A N 1
ATOM 2246 C CA . PRO A 1 279 ? 5.320 15.700 6.899 1.00 81.31 279 PRO A CA 1
ATOM 2247 C C . PRO A 1 279 ? 5.983 15.082 8.135 1.00 81.31 279 PRO A C 1
ATOM 2249 O O . PRO A 1 279 ? 5.343 14.900 9.172 1.00 81.31 279 PRO A O 1
ATOM 2252 N N . LEU A 1 280 ? 7.265 14.743 8.012 1.00 81.12 280 LEU A N 1
ATOM 2253 C CA . LEU A 1 280 ? 8.057 14.191 9.107 1.00 81.12 280 LEU A CA 1
ATOM 2254 C C . LEU A 1 280 ? 8.636 15.317 9.986 1.00 81.12 280 LEU A C 1
ATOM 2256 O O . LEU A 1 280 ? 8.947 16.394 9.467 1.00 81.12 280 LEU A O 1
ATOM 2260 N N . PRO A 1 281 ? 8.809 15.091 11.303 1.00 79.44 281 PRO A N 1
ATOM 2261 C CA . PRO A 1 281 ? 9.505 16.030 12.178 1.00 79.44 281 PRO A CA 1
ATOM 2262 C C . PRO A 1 281 ? 10.924 16.331 11.687 1.00 79.44 281 PRO A C 1
ATOM 2264 O O . PRO A 1 281 ? 11.603 15.459 11.134 1.00 79.44 281 PRO A O 1
ATOM 2267 N N . GLU A 1 282 ? 11.394 17.552 11.938 1.00 78.38 282 GLU A N 1
ATOM 2268 C CA . GLU A 1 282 ? 12.753 17.972 11.592 1.00 78.38 282 GLU A CA 1
ATOM 2269 C C . GLU A 1 282 ? 13.801 17.023 12.204 1.00 78.38 282 GLU A C 1
ATOM 2271 O O . GLU A 1 282 ? 13.716 16.650 13.374 1.00 78.38 282 GLU A O 1
ATOM 2276 N N . GLY A 1 283 ? 14.782 16.609 11.396 1.00 79.38 283 GLY A N 1
ATOM 2277 C CA . GLY A 1 283 ? 15.826 15.659 11.798 1.00 79.38 283 GLY A CA 1
ATOM 2278 C C . GLY A 1 283 ? 15.475 14.178 11.609 1.00 79.38 283 GLY A C 1
ATOM 2279 O O . GLY A 1 283 ? 16.351 13.333 11.787 1.00 79.38 283 GLY A O 1
ATOM 2280 N N . THR A 1 284 ? 14.243 13.848 11.207 1.00 83.88 284 THR A N 1
ATOM 2281 C CA . THR A 1 284 ? 13.881 12.474 10.817 1.00 83.88 284 THR A CA 1
ATOM 2282 C C . THR A 1 284 ? 14.533 12.127 9.470 1.00 83.88 284 THR A C 1
ATOM 2284 O O . THR A 1 284 ? 14.445 12.940 8.544 1.00 83.88 284 THR A O 1
ATOM 2287 N N . PRO A 1 285 ? 15.180 10.954 9.322 1.00 85.62 285 PRO A N 1
ATOM 2288 C CA . PRO A 1 285 ? 15.694 10.498 8.032 1.00 85.62 285 PRO A CA 1
ATOM 2289 C C . PRO A 1 285 ? 14.596 10.474 6.964 1.00 85.62 285 PRO A C 1
ATOM 2291 O O . PRO A 1 285 ? 13.454 10.114 7.255 1.00 85.62 285 PRO A O 1
ATOM 2294 N N . TYR A 1 286 ? 14.936 10.854 5.728 1.00 80.75 286 TYR A N 1
ATOM 2295 C CA . TYR A 1 286 ? 13.966 10.878 4.627 1.00 80.75 286 TYR A CA 1
ATOM 2296 C C . TYR A 1 286 ? 13.367 9.488 4.378 1.00 80.75 286 TYR A C 1
ATOM 2298 O O . TYR A 1 286 ? 12.165 9.383 4.179 1.00 80.75 286 TYR A O 1
ATOM 2306 N N . ASP A 1 287 ? 14.176 8.436 4.495 1.00 86.06 287 ASP A N 1
ATOM 2307 C CA . ASP A 1 287 ? 13.833 7.026 4.283 1.00 86.06 287 ASP A CA 1
ATOM 2308 C C . ASP A 1 287 ? 13.104 6.358 5.467 1.00 86.06 287 ASP A C 1
ATOM 2310 O O . ASP A 1 287 ? 12.852 5.155 5.445 1.00 86.06 287 ASP A O 1
ATOM 2314 N N . PHE A 1 288 ? 12.716 7.111 6.504 1.00 89.25 288 PHE A N 1
ATOM 2315 C CA . PHE A 1 288 ? 12.052 6.564 7.697 1.00 89.25 288 PHE A CA 1
ATOM 2316 C C . PHE A 1 288 ? 10.749 5.802 7.386 1.00 89.25 288 PHE A C 1
ATOM 2318 O O . PHE A 1 288 ? 10.389 4.856 8.090 1.00 89.25 288 PHE A O 1
ATOM 2325 N N . MET A 1 289 ? 10.050 6.202 6.320 1.00 94.00 289 MET A N 1
ATOM 2326 C CA . MET A 1 289 ? 8.807 5.578 5.858 1.00 94.00 289 MET A CA 1
ATOM 2327 C C . MET A 1 289 ? 9.002 4.705 4.610 1.00 94.00 289 MET A C 1
ATOM 2329 O O . MET A 1 289 ? 8.007 4.252 4.033 1.00 94.00 289 MET A O 1
ATOM 2333 N N . GLN A 1 290 ? 10.251 4.472 4.188 1.00 95.19 290 GLN A N 1
ATOM 2334 C CA . GLN A 1 290 ? 10.556 3.707 2.988 1.00 95.19 290 GLN A CA 1
ATOM 2335 C C . GLN A 1 290 ? 10.255 2.232 3.224 1.00 95.19 290 GLN A C 1
ATOM 2337 O O . GLN A 1 290 ? 10.857 1.559 4.062 1.00 95.19 290 GLN A O 1
ATOM 2342 N N . LEU A 1 291 ? 9.329 1.716 2.432 1.00 95.88 291 LEU A N 1
ATOM 2343 C CA . LEU A 1 291 ? 8.995 0.312 2.382 1.00 95.88 291 LEU A CA 1
ATOM 2344 C C . LEU A 1 291 ? 9.774 -0.344 1.241 1.00 95.88 291 LEU A C 1
ATOM 2346 O O . LEU A 1 291 ? 9.645 0.061 0.092 1.00 95.88 291 LEU A O 1
ATOM 2350 N N . SER A 1 292 ? 10.551 -1.375 1.558 1.00 96.38 292 SER A N 1
ATOM 2351 C CA . SER A 1 292 ? 11.331 -2.154 0.594 1.00 96.38 292 SER A CA 1
ATOM 2352 C C . SER A 1 292 ? 10.845 -3.603 0.599 1.00 96.38 292 SER A C 1
ATOM 2354 O O . SER A 1 292 ? 11.097 -4.364 1.543 1.00 96.38 292 SER A O 1
ATOM 2356 N N . ILE A 1 293 ? 10.114 -3.983 -0.448 1.00 95.38 293 ILE A N 1
ATOM 2357 C CA . ILE A 1 293 ? 9.477 -5.301 -0.574 1.00 95.38 293 ILE A CA 1
ATOM 2358 C C . ILE A 1 293 ? 9.774 -5.945 -1.919 1.00 95.38 293 ILE A C 1
ATOM 2360 O O . ILE A 1 293 ? 9.907 -5.270 -2.932 1.00 95.38 293 ILE A O 1
ATOM 2364 N N . GLN A 1 294 ? 9.818 -7.274 -1.951 1.00 95.50 294 GLN A N 1
ATOM 2365 C CA . GLN A 1 294 ? 9.849 -7.991 -3.225 1.00 95.50 294 GLN A CA 1
ATOM 2366 C C . GLN A 1 294 ? 8.489 -7.955 -3.931 1.00 95.50 294 GLN A C 1
ATOM 2368 O O . GLN A 1 294 ? 7.449 -8.102 -3.281 1.00 95.50 294 GLN A O 1
ATOM 2373 N N . LEU A 1 295 ? 8.493 -7.872 -5.266 1.00 94.88 295 LEU A N 1
ATOM 2374 C CA . LEU A 1 295 ? 7.267 -7.828 -6.072 1.00 94.88 295 LEU A CA 1
ATOM 2375 C C . LEU A 1 295 ? 6.353 -9.045 -5.854 1.00 94.88 295 LEU A C 1
ATOM 2377 O O . LEU A 1 295 ? 5.133 -8.909 -5.901 1.00 94.88 295 LEU A O 1
ATOM 2381 N N . GLN A 1 296 ? 6.898 -10.221 -5.518 1.00 93.69 296 GLN A N 1
ATOM 2382 C CA . GLN A 1 296 ? 6.079 -11.397 -5.171 1.00 93.69 296 GLN A CA 1
ATOM 2383 C C . GLN A 1 296 ? 5.196 -11.215 -3.922 1.00 93.69 296 GLN A C 1
ATOM 2385 O O . GLN A 1 296 ? 4.221 -11.948 -3.743 1.00 93.69 296 GLN A O 1
ATOM 2390 N N . ASN A 1 297 ? 5.523 -10.251 -3.058 1.00 93.00 297 ASN A N 1
ATOM 2391 C CA . ASN A 1 297 ? 4.748 -9.920 -1.862 1.00 93.00 297 ASN A CA 1
ATOM 2392 C C . ASN A 1 297 ? 3.801 -8.732 -2.076 1.00 93.00 297 ASN A C 1
ATOM 2394 O O . ASN A 1 297 ? 2.997 -8.447 -1.193 1.00 93.00 297 ASN A O 1
ATOM 2398 N N . LEU A 1 298 ? 3.850 -8.070 -3.237 1.00 93.75 298 LEU A N 1
ATOM 2399 C CA . LEU A 1 298 ? 3.138 -6.820 -3.504 1.00 93.75 298 LEU A CA 1
ATOM 2400 C C . LEU A 1 298 ? 1.625 -6.921 -3.262 1.00 93.75 298 LEU A C 1
ATOM 240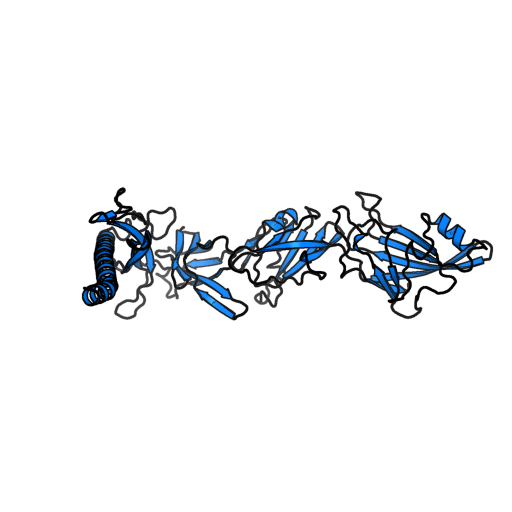2 O O . LEU A 1 298 ? 1.048 -6.067 -2.596 1.00 93.75 298 LEU A O 1
ATOM 2406 N N . SER A 1 299 ? 1.002 -8.015 -3.707 1.00 92.25 299 SER A N 1
ATOM 2407 C CA . SER A 1 299 ? -0.441 -8.265 -3.545 1.00 92.25 299 SER A CA 1
ATOM 2408 C C . SER A 1 299 ? -0.888 -8.477 -2.095 1.00 92.25 299 SER A C 1
ATOM 2410 O O . SER A 1 299 ? -2.083 -8.433 -1.801 1.00 92.25 299 SER A O 1
ATOM 2412 N N . LYS A 1 300 ? 0.054 -8.720 -1.177 1.00 92.12 300 LYS A N 1
ATOM 2413 C CA . LYS A 1 300 ? -0.201 -8.880 0.262 1.00 92.12 300 LYS A CA 1
ATOM 2414 C C . LYS A 1 300 ? 0.088 -7.603 1.048 1.00 92.12 300 LYS A C 1
ATOM 2416 O O . LYS A 1 300 ? -0.279 -7.532 2.218 1.00 92.12 300 LYS A O 1
ATOM 2421 N N . THR A 1 301 ? 0.737 -6.623 0.428 1.00 94.38 301 THR A N 1
ATOM 2422 C CA . THR A 1 301 ? 1.098 -5.359 1.062 1.00 94.38 301 THR A CA 1
ATOM 2423 C C . THR A 1 301 ? -0.042 -4.362 0.924 1.00 94.38 301 THR A C 1
ATOM 2425 O O . THR A 1 301 ? -0.503 -4.081 -0.180 1.00 94.38 301 THR A O 1
ATOM 2428 N N . SER A 1 302 ? -0.467 -3.806 2.055 1.00 95.00 302 SER A N 1
ATOM 2429 C CA . SER A 1 302 ? -1.443 -2.720 2.110 1.00 95.00 302 SER A CA 1
ATOM 2430 C C . SER A 1 302 ? -0.741 -1.364 2.125 1.00 95.00 302 SER A C 1
ATOM 2432 O O . SER A 1 302 ? 0.209 -1.160 2.883 1.00 95.00 302 SER A O 1
ATOM 2434 N N . PHE A 1 303 ? -1.245 -0.429 1.325 1.00 95.62 303 PHE A N 1
ATOM 2435 C CA . PHE A 1 303 ? -0.786 0.956 1.277 1.00 95.62 303 PHE A CA 1
ATOM 2436 C C . PHE A 1 303 ? -1.851 1.902 1.839 1.00 95.62 303 PHE A C 1
ATOM 2438 O O . PHE A 1 303 ? -3.049 1.604 1.842 1.00 95.62 303 PHE A O 1
ATOM 2445 N N . TRP A 1 304 ? -1.397 3.055 2.324 1.00 94.56 304 TRP A N 1
ATOM 2446 C CA . TRP A 1 304 ? -2.250 4.125 2.824 1.00 94.56 304 TRP A CA 1
ATOM 2447 C C . TRP A 1 304 ? -2.621 5.049 1.665 1.00 94.56 304 TRP A C 1
ATOM 2449 O O . TRP A 1 304 ? -1.834 5.901 1.257 1.00 94.56 304 TRP A O 1
ATOM 2459 N N . TRP A 1 305 ? -3.829 4.883 1.125 1.00 92.81 305 TRP A N 1
ATOM 2460 C CA . TRP A 1 305 ? -4.264 5.559 -0.108 1.00 92.81 305 TRP A CA 1
ATOM 2461 C C . TRP A 1 305 ? -4.208 7.091 -0.031 1.00 92.81 305 TRP A C 1
ATOM 2463 O O . TRP A 1 305 ? -4.064 7.774 -1.041 1.00 92.81 305 TRP A O 1
ATOM 2473 N N . ASN A 1 306 ? -4.303 7.631 1.185 1.00 90.44 306 ASN A N 1
ATOM 2474 C CA . ASN A 1 306 ? -4.257 9.059 1.459 1.00 90.44 306 ASN A CA 1
ATOM 2475 C C . ASN A 1 306 ? -2.877 9.686 1.186 1.00 90.44 306 ASN A C 1
ATOM 2477 O O . ASN A 1 306 ? -2.778 10.917 1.163 1.00 90.44 306 ASN A O 1
ATOM 2481 N N . TRP A 1 307 ? -1.823 8.891 0.972 1.00 92.62 307 TRP A N 1
ATOM 2482 C CA . TRP A 1 307 ? -0.499 9.376 0.584 1.00 92.62 307 TRP A CA 1
ATOM 2483 C C . TRP A 1 307 ? -0.281 9.376 -0.927 1.00 92.62 307 TRP A C 1
ATOM 2485 O O . TRP A 1 307 ? -0.812 8.546 -1.657 1.00 92.62 307 TRP A O 1
ATOM 2495 N N . GLN A 1 308 ? 0.524 10.334 -1.381 1.00 95.19 308 GLN A N 1
ATOM 2496 C CA . GLN A 1 308 ? 1.243 10.224 -2.642 1.00 95.19 308 GLN A CA 1
ATOM 2497 C C . GLN A 1 308 ? 2.604 9.589 -2.364 1.00 95.19 308 GLN A C 1
ATOM 2499 O O . GLN A 1 308 ? 3.232 9.922 -1.356 1.00 95.19 308 GLN A O 1
ATOM 2504 N N . TYR A 1 309 ? 3.048 8.711 -3.253 1.00 96.50 309 TYR A N 1
ATOM 2505 C CA . TYR A 1 309 ? 4.269 7.934 -3.100 1.00 96.50 309 TYR A CA 1
ATOM 2506 C C . TYR A 1 309 ? 5.301 8.246 -4.185 1.00 96.50 309 TYR A C 1
ATOM 2508 O O . TYR A 1 309 ? 4.965 8.319 -5.361 1.00 96.50 309 TYR A O 1
ATOM 2516 N N . ASP A 1 310 ? 6.561 8.351 -3.783 1.00 96.31 310 ASP A N 1
ATOM 2517 C CA . ASP A 1 310 ? 7.703 8.168 -4.671 1.00 96.31 310 ASP A CA 1
ATOM 2518 C C . ASP A 1 310 ? 8.080 6.682 -4.645 1.00 96.31 310 ASP A C 1
ATOM 2520 O O . ASP A 1 310 ? 7.991 6.028 -3.598 1.00 96.31 310 ASP A O 1
ATOM 2524 N N . TYR A 1 311 ? 8.471 6.125 -5.789 1.00 97.12 311 TYR A N 1
ATOM 2525 C CA . TYR A 1 311 ? 8.803 4.709 -5.880 1.00 97.12 311 TYR A CA 1
ATOM 2526 C C . TYR A 1 311 ? 9.972 4.446 -6.828 1.00 97.12 311 TYR A C 1
ATOM 2528 O O . TYR A 1 311 ? 10.275 5.244 -7.713 1.00 97.12 311 TYR A O 1
ATOM 2536 N N . ARG A 1 312 ? 10.608 3.290 -6.642 1.00 96.75 312 ARG A N 1
ATOM 2537 C CA . ARG A 1 312 ? 11.637 2.744 -7.522 1.00 96.75 312 ARG A CA 1
ATOM 2538 C C . ARG A 1 312 ? 11.518 1.228 -7.559 1.00 96.75 312 ARG A C 1
ATOM 2540 O O . ARG A 1 312 ? 11.373 0.598 -6.512 1.00 96.75 312 ARG A O 1
ATOM 2547 N N . ILE A 1 313 ? 11.588 0.635 -8.749 1.00 97.12 313 ILE A N 1
ATOM 2548 C CA . ILE A 1 313 ? 11.603 -0.822 -8.907 1.00 97.12 313 ILE A CA 1
ATOM 2549 C C . ILE A 1 313 ? 12.872 -1.231 -9.619 1.00 97.12 313 ILE A C 1
ATOM 2551 O O . ILE A 1 313 ? 13.111 -0.799 -10.743 1.00 97.12 313 ILE A O 1
ATOM 2555 N N . TYR A 1 314 ? 13.649 -2.108 -8.994 1.00 95.62 314 TYR A N 1
ATOM 2556 C CA . TYR A 1 314 ? 14.884 -2.601 -9.585 1.00 95.62 314 TYR A CA 1
ATOM 2557 C C . TYR A 1 314 ? 15.113 -4.085 -9.321 1.00 95.62 314 TYR A C 1
ATOM 2559 O O . TYR A 1 314 ? 14.585 -4.679 -8.377 1.00 95.62 314 TYR A O 1
ATOM 2567 N N . HIS A 1 315 ? 15.923 -4.682 -10.184 1.00 93.00 315 HIS A N 1
ATOM 2568 C CA . HIS A 1 315 ? 16.421 -6.041 -10.059 1.00 93.00 315 HIS A CA 1
ATOM 2569 C C . HIS A 1 315 ? 17.823 -6.083 -10.656 1.00 93.00 315 HIS A C 1
ATOM 2571 O O . HIS A 1 315 ? 17.974 -5.879 -11.855 1.00 93.00 315 HIS A O 1
ATOM 2577 N N . GLU A 1 316 ? 18.837 -6.307 -9.820 1.00 89.19 316 GLU A N 1
ATOM 2578 C CA . GLU A 1 316 ? 20.244 -6.215 -10.234 1.00 89.19 316 GLU A CA 1
ATOM 2579 C C . GLU A 1 316 ? 20.557 -4.841 -10.859 1.00 89.19 316 GLU A C 1
ATOM 2581 O O . GLU A 1 316 ? 20.463 -3.826 -10.166 1.00 89.19 316 GLU A O 1
ATOM 2586 N N . ASP A 1 317 ? 20.924 -4.791 -12.140 1.00 89.75 317 ASP A N 1
ATOM 2587 C CA . ASP A 1 317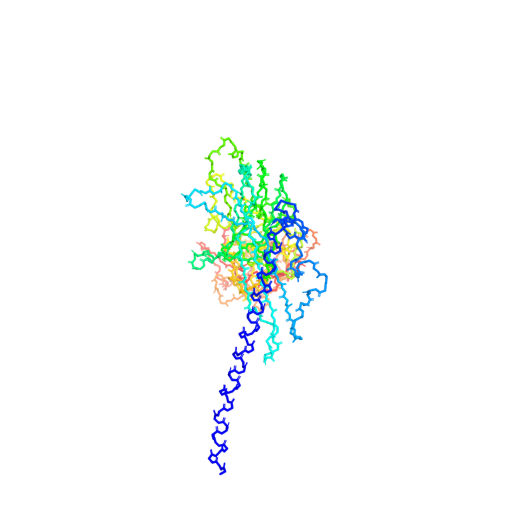 ? 21.171 -3.557 -12.884 1.00 89.75 317 ASP A CA 1
ATOM 2588 C C . ASP A 1 317 ? 19.947 -3.064 -13.681 1.00 89.75 317 ASP A C 1
ATOM 2590 O O . ASP A 1 317 ? 20.044 -2.047 -14.371 1.00 89.75 317 ASP A O 1
ATOM 2594 N N . GLU A 1 318 ? 18.809 -3.757 -13.612 1.00 92.94 318 GLU A N 1
ATOM 2595 C CA . GLU A 1 318 ? 17.577 -3.397 -14.315 1.00 92.94 318 GLU A CA 1
ATOM 2596 C C . GLU A 1 318 ? 16.670 -2.482 -13.485 1.00 92.94 318 GLU A C 1
ATOM 2598 O O . GLU A 1 318 ? 16.530 -2.654 -12.273 1.00 92.94 318 GLU A O 1
ATOM 2603 N N . GLU A 1 319 ? 15.983 -1.561 -14.158 1.00 95.62 319 GLU A N 1
ATOM 2604 C CA . GLU A 1 319 ? 14.989 -0.659 -13.571 1.00 95.62 319 GLU A CA 1
ATOM 2605 C C . GLU A 1 319 ? 13.662 -0.726 -14.337 1.00 95.62 319 GLU A C 1
ATOM 2607 O O . GLU A 1 319 ? 13.629 -0.889 -15.563 1.00 95.62 319 GLU A O 1
ATOM 2612 N N . TYR A 1 320 ? 12.561 -0.617 -13.596 1.00 96.12 320 TYR A N 1
ATOM 2613 C CA . TYR A 1 320 ? 11.210 -0.831 -14.097 1.00 96.12 320 TYR A CA 1
ATOM 2614 C C . TYR A 1 320 ? 10.247 0.276 -13.664 1.00 96.12 320 TYR A C 1
ATOM 2616 O O . TYR A 1 320 ? 10.368 0.841 -12.578 1.00 96.12 320 TYR A O 1
ATOM 2624 N N . PHE A 1 321 ? 9.227 0.508 -14.489 1.00 95.75 321 PHE A N 1
ATOM 2625 C CA . PHE A 1 321 ? 8.228 1.560 -14.301 1.00 95.75 321 PHE A CA 1
ATOM 2626 C C . PHE A 1 321 ? 6.829 0.962 -14.170 1.00 95.75 321 PHE A C 1
ATOM 2628 O O . PHE A 1 321 ? 6.485 0.007 -14.872 1.00 95.75 321 PHE A O 1
ATOM 2635 N N . LEU A 1 322 ? 6.010 1.527 -13.284 1.00 95.88 322 LEU A N 1
ATOM 2636 C CA . LEU A 1 322 ? 4.628 1.104 -13.080 1.00 95.88 322 LEU A CA 1
ATOM 2637 C C . LEU A 1 322 ? 3.657 1.955 -13.885 1.00 95.88 322 LEU A C 1
ATOM 2639 O O . LEU A 1 322 ? 3.812 3.168 -14.011 1.00 95.88 322 LEU A O 1
ATOM 2643 N N . SER A 1 323 ? 2.591 1.314 -14.347 1.00 95.38 323 SER A N 1
ATOM 2644 C CA . SER A 1 323 ? 1.401 1.977 -14.864 1.00 95.38 323 SER A CA 1
ATOM 2645 C C . SER A 1 323 ? 0.145 1.240 -14.422 1.00 95.38 323 SER A C 1
ATOM 2647 O O . SER A 1 323 ? 0.188 0.044 -14.137 1.00 95.38 323 SER A O 1
ATOM 2649 N N . MET A 1 324 ? -0.984 1.938 -14.393 1.00 94.69 324 MET A N 1
ATOM 2650 C CA . MET A 1 324 ? -2.296 1.308 -14.240 1.00 94.69 324 MET A CA 1
ATOM 2651 C C . MET A 1 324 ? -2.675 0.617 -15.558 1.00 94.69 324 MET A C 1
ATOM 2653 O O . MET A 1 324 ? -2.425 1.167 -16.626 1.00 94.69 324 MET A O 1
ATOM 2657 N N . LYS A 1 325 ? -3.313 -0.557 -15.506 1.00 90.31 325 LYS A N 1
ATOM 2658 C CA . LYS A 1 325 ? -3.586 -1.420 -16.679 1.00 90.31 325 LYS A CA 1
ATOM 2659 C C . LYS A 1 325 ? -4.304 -0.755 -17.863 1.00 90.31 325 LYS A C 1
ATOM 2661 O O . LYS A 1 325 ? -4.124 -1.201 -18.991 1.00 90.31 325 LYS A O 1
ATOM 2666 N N . ASP A 1 326 ? -5.043 0.322 -17.618 1.00 87.44 326 ASP A N 1
ATOM 2667 C CA . ASP A 1 326 ? -5.802 1.067 -18.632 1.00 87.44 326 ASP A CA 1
ATOM 2668 C C . ASP A 1 326 ? -5.292 2.508 -18.827 1.00 87.44 326 ASP A C 1
ATOM 2670 O O . ASP A 1 326 ? -6.021 3.380 -19.304 1.00 87.44 326 ASP A O 1
ATOM 2674 N N . GLN A 1 327 ? -4.057 2.796 -18.408 1.00 89.38 327 GLN A N 1
ATOM 2675 C CA . GLN A 1 327 ? -3.443 4.114 -18.542 1.00 89.38 327 GLN A CA 1
ATOM 2676 C C . GLN A 1 327 ? -2.139 4.022 -19.335 1.00 89.38 327 GLN A C 1
ATOM 2678 O O . GLN A 1 327 ? -1.305 3.160 -19.101 1.00 89.38 327 GLN A O 1
ATOM 2683 N N . GLU A 1 328 ? -1.933 4.963 -20.252 1.00 86.00 328 GLU A N 1
ATOM 2684 C CA . GLU A 1 328 ? -0.686 5.093 -21.019 1.00 86.00 328 GLU A CA 1
ATOM 2685 C C . GLU A 1 328 ? 0.244 6.137 -20.386 1.00 86.00 328 GLU A C 1
ATOM 2687 O O . GLU A 1 328 ? 0.861 6.954 -21.064 1.00 86.00 328 GLU A O 1
ATOM 2692 N N . LYS A 1 329 ? 0.319 6.151 -19.054 1.00 94.25 329 LYS A N 1
ATOM 2693 C CA . LYS A 1 329 ? 1.194 7.052 -18.296 1.00 94.25 329 LYS A CA 1
ATOM 2694 C C . LYS A 1 329 ? 1.823 6.331 -17.117 1.00 94.25 329 LYS A C 1
ATOM 2696 O O . LYS A 1 329 ? 1.256 5.363 -16.610 1.00 94.25 329 LYS A O 1
ATOM 2701 N N . GLU A 1 330 ? 2.966 6.824 -16.665 1.00 95.50 330 GLU A N 1
ATOM 2702 C CA . GLU A 1 330 ? 3.566 6.339 -15.428 1.00 95.50 330 GLU A CA 1
ATOM 2703 C C . GLU A 1 330 ? 2.619 6.568 -14.246 1.00 95.50 330 GLU A C 1
ATOM 2705 O O . GLU A 1 330 ? 1.899 7.573 -14.189 1.00 95.50 330 GLU A O 1
ATOM 2710 N N . TRP A 1 331 ? 2.600 5.622 -13.309 1.00 96.50 331 TRP A N 1
ATOM 2711 C CA . TRP A 1 331 ? 1.884 5.795 -12.059 1.00 96.50 331 TRP A CA 1
ATOM 2712 C C . TRP A 1 331 ? 2.494 6.959 -11.276 1.00 96.50 331 TRP A C 1
ATOM 2714 O O . TRP A 1 331 ? 3.674 6.964 -10.948 1.00 96.50 331 TRP A O 1
ATOM 2724 N N . ASP A 1 332 ? 1.664 7.945 -10.952 1.00 95.31 332 ASP A N 1
ATOM 2725 C CA . ASP A 1 332 ? 2.059 9.175 -10.255 1.00 95.31 332 ASP A CA 1
ATOM 2726 C C . ASP A 1 332 ? 2.158 9.013 -8.726 1.00 95.31 332 ASP A C 1
ATOM 2728 O O . ASP A 1 332 ? 2.238 10.002 -7.989 1.00 95.31 332 ASP A O 1
ATOM 2732 N N . GLY A 1 333 ? 2.105 7.767 -8.245 1.00 95.69 333 GLY A N 1
ATOM 2733 C CA . GLY A 1 333 ? 2.156 7.447 -6.827 1.00 95.69 333 GLY A CA 1
ATOM 2734 C C . GLY A 1 333 ? 0.864 7.733 -6.071 1.00 95.69 333 GLY A C 1
ATOM 2735 O O . GLY A 1 333 ? 0.872 7.687 -4.843 1.00 95.69 333 GLY A O 1
ATOM 2736 N N . THR A 1 334 ? -0.236 8.074 -6.750 1.00 94.94 334 THR A N 1
ATOM 2737 C CA . THR A 1 334 ? -1.512 8.394 -6.096 1.00 94.94 334 THR A CA 1
ATOM 2738 C C . THR A 1 334 ? -2.540 7.279 -6.233 1.00 94.94 334 THR A C 1
ATOM 2740 O O . THR A 1 334 ? -2.532 6.491 -7.182 1.00 94.94 334 THR A O 1
ATOM 2743 N N . PHE A 1 335 ? -3.459 7.233 -5.271 1.00 93.00 335 PHE A N 1
ATOM 2744 C CA . PHE A 1 335 ? -4.604 6.333 -5.268 1.00 93.00 335 PHE A CA 1
ATOM 2745 C C . PHE A 1 335 ? -5.907 7.128 -5.293 1.00 93.00 335 PHE A C 1
ATOM 2747 O O . PHE A 1 335 ? -5.994 8.229 -4.747 1.00 93.00 335 PHE A O 1
ATOM 2754 N N . GLN A 1 336 ? -6.939 6.553 -5.909 1.00 90.31 336 GLN A N 1
ATOM 2755 C CA . GLN A 1 336 ? -8.297 7.060 -5.746 1.00 90.31 336 GLN A CA 1
ATOM 2756 C C . GLN A 1 336 ? -8.853 6.640 -4.375 1.00 90.31 336 GLN A C 1
ATOM 2758 O O . GLN A 1 336 ? -8.506 5.556 -3.890 1.00 90.31 336 GLN A O 1
ATOM 2763 N N . PRO A 1 337 ? -9.721 7.467 -3.759 1.00 87.69 337 PRO A N 1
ATOM 2764 C CA . PRO A 1 337 ? -10.385 7.113 -2.513 1.00 87.69 337 PRO A CA 1
ATOM 2765 C C . PRO A 1 337 ? -11.165 5.797 -2.648 1.00 87.69 337 PRO A C 1
ATOM 2767 O O . PRO A 1 337 ? -11.984 5.677 -3.567 1.00 87.69 337 PRO A O 1
ATOM 2770 N N . PRO A 1 338 ? -10.959 4.832 -1.740 1.00 87.81 338 PRO A N 1
ATOM 2771 C CA . PRO A 1 338 ? -11.680 3.574 -1.762 1.00 87.81 338 PRO A CA 1
ATOM 2772 C C . PRO A 1 338 ? -13.154 3.772 -1.402 1.00 87.81 338 PRO A C 1
ATOM 2774 O O . PRO A 1 338 ? -13.506 4.535 -0.503 1.00 87.81 338 PRO A O 1
ATOM 2777 N N . ALA A 1 339 ? -14.046 3.070 -2.105 1.00 80.56 339 ALA A N 1
ATOM 2778 C CA . ALA A 1 339 ? -15.485 3.332 -2.004 1.00 80.56 339 ALA A CA 1
ATOM 2779 C C . ALA A 1 339 ? -16.132 2.813 -0.705 1.00 80.56 339 ALA A C 1
ATOM 2781 O O . ALA A 1 339 ? -17.164 3.343 -0.296 1.00 80.56 339 ALA A O 1
ATOM 2782 N N . SER A 1 340 ? -15.607 1.729 -0.114 1.00 82.00 340 SER A N 1
ATOM 2783 C CA . SER A 1 340 ? -16.061 1.130 1.171 1.00 82.00 340 SER A CA 1
ATOM 2784 C C . SER A 1 340 ? -15.414 -0.231 1.490 1.00 82.00 340 SER A C 1
ATOM 2786 O O . SER A 1 340 ? -15.959 -1.012 2.269 1.00 82.00 340 SER A O 1
ATOM 2788 N N . ARG A 1 341 ? -14.304 -0.583 0.838 1.00 88.81 341 ARG A N 1
ATOM 2789 C CA . ARG A 1 341 ? -13.617 -1.871 1.006 1.00 88.81 341 ARG A CA 1
ATOM 2790 C C . ARG A 1 341 ? -12.177 -1.761 0.521 1.00 88.81 341 ARG A C 1
ATOM 2792 O O . ARG 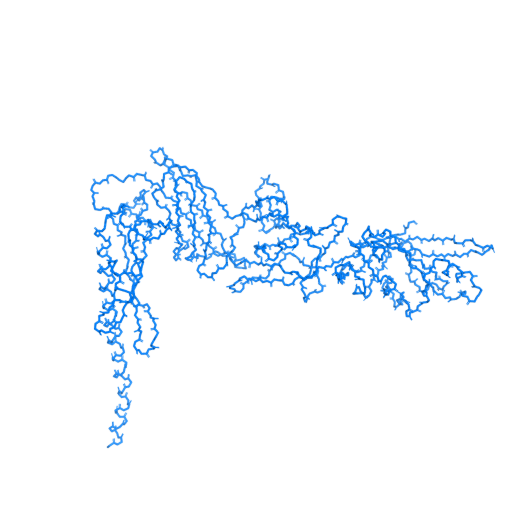A 1 341 ? -11.830 -0.771 -0.117 1.00 88.81 341 ARG A O 1
ATOM 2799 N N . THR A 1 342 ? -11.388 -2.807 0.757 1.00 90.75 342 THR A N 1
ATOM 2800 C CA . THR A 1 342 ? -10.075 -2.970 0.125 1.00 90.75 342 THR A CA 1
ATOM 2801 C C . THR A 1 342 ? -10.190 -2.867 -1.391 1.00 90.75 342 THR A C 1
ATOM 2803 O O . THR A 1 342 ? -10.899 -3.669 -2.011 1.00 90.75 342 THR A O 1
ATOM 2806 N N . ASP A 1 343 ? -9.452 -1.928 -1.973 1.00 93.19 343 ASP A N 1
ATOM 2807 C CA . ASP A 1 343 ? -9.377 -1.748 -3.419 1.00 93.19 343 ASP A CA 1
ATOM 2808 C C . ASP A 1 343 ? -8.058 -2.297 -3.970 1.00 93.19 343 ASP A C 1
ATOM 2810 O O . ASP A 1 343 ? -6.987 -2.159 -3.372 1.00 93.19 343 ASP A O 1
ATOM 2814 N N . TYR A 1 344 ? -8.161 -2.951 -5.125 1.00 93.94 344 TYR A N 1
ATOM 2815 C CA . TYR A 1 344 ? -7.043 -3.556 -5.837 1.00 93.94 344 TYR A CA 1
ATOM 2816 C C . TYR A 1 344 ? -6.807 -2.784 -7.127 1.00 93.94 344 TYR A C 1
ATOM 2818 O O . TYR A 1 344 ? -7.725 -2.614 -7.929 1.00 93.94 344 TYR A O 1
ATOM 2826 N N . TYR A 1 345 ? -5.572 -2.343 -7.320 1.00 95.06 345 TYR A N 1
ATOM 2827 C CA . TYR A 1 345 ? -5.131 -1.670 -8.530 1.00 95.06 345 TYR A CA 1
ATOM 2828 C C . TYR A 1 345 ? -4.330 -2.651 -9.377 1.00 95.06 345 TYR A C 1
ATOM 2830 O O . TYR A 1 345 ? -3.267 -3.123 -8.966 1.00 95.06 345 TYR A O 1
ATOM 2838 N N . ASP A 1 346 ? -4.873 -2.974 -10.549 1.00 95.12 346 ASP A N 1
ATOM 2839 C CA . ASP A 1 346 ? -4.185 -3.778 -11.549 1.00 95.12 346 ASP A CA 1
ATOM 2840 C C . ASP A 1 346 ? -3.111 -2.924 -12.223 1.00 95.12 346 ASP A C 1
ATOM 2842 O O . ASP A 1 346 ? -3.401 -1.962 -12.940 1.00 95.12 346 ASP A O 1
ATOM 2846 N N . MET A 1 347 ? -1.863 -3.306 -11.989 1.00 95.12 347 MET A N 1
ATOM 2847 C CA . MET A 1 347 ? -0.683 -2.627 -12.490 1.00 95.12 347 MET A CA 1
ATOM 2848 C C . MET A 1 347 ? -0.067 -3.405 -13.653 1.00 95.12 347 MET A C 1
ATOM 2850 O O . MET A 1 347 ? -0.178 -4.631 -13.760 1.00 95.12 347 MET A O 1
ATOM 2854 N N . VAL A 1 348 ? 0.647 -2.680 -14.501 1.00 94.44 348 VAL A N 1
ATOM 2855 C CA . VAL A 1 348 ? 1.529 -3.215 -15.534 1.00 94.44 348 VAL A CA 1
ATOM 2856 C C . VAL A 1 348 ? 2.934 -2.706 -15.256 1.00 94.44 348 VAL A C 1
ATOM 2858 O O . VAL A 1 348 ? 3.129 -1.538 -14.918 1.00 94.44 348 VAL A O 1
ATOM 2861 N N . LEU A 1 349 ? 3.905 -3.608 -15.374 1.00 95.06 349 LEU A N 1
ATOM 2862 C CA . LEU A 1 349 ? 5.319 -3.300 -15.238 1.00 95.06 349 LEU A CA 1
ATOM 2863 C C . LEU A 1 349 ? 5.922 -3.130 -16.632 1.00 95.06 349 LEU A C 1
ATOM 2865 O O . LEU A 1 349 ? 5.750 -4.006 -17.480 1.00 95.06 349 LEU A O 1
ATOM 2869 N N . TYR A 1 350 ? 6.655 -2.047 -16.847 1.00 95.25 350 TYR A N 1
ATOM 2870 C CA . TYR A 1 350 ? 7.317 -1.741 -18.110 1.00 95.25 350 TYR A CA 1
ATOM 2871 C C . TYR A 1 350 ? 8.823 -1.548 -17.923 1.00 95.25 350 TYR A C 1
ATOM 2873 O O . TYR A 1 350 ? 9.280 -1.141 -16.854 1.00 95.25 350 TYR A O 1
ATOM 2881 N N . GLY A 1 351 ? 9.586 -1.813 -18.983 1.00 94.81 351 GLY A N 1
ATOM 2882 C CA . GLY A 1 351 ? 10.916 -1.229 -19.162 1.00 94.81 351 GLY A CA 1
ATOM 2883 C C . GLY A 1 351 ? 10.825 0.158 -19.802 1.00 94.81 351 GLY A C 1
ATOM 2884 O O . GLY A 1 351 ? 9.746 0.608 -20.186 1.00 94.81 351 GLY A O 1
ATOM 2885 N N . GLY A 1 352 ? 11.955 0.833 -19.968 1.00 94.75 352 GLY A N 1
ATOM 2886 C CA . GLY A 1 352 ? 12.028 2.135 -20.631 1.00 94.75 352 GLY A CA 1
ATOM 2887 C C . GLY A 1 352 ? 13.294 2.287 -21.463 1.00 94.75 352 GLY A C 1
ATOM 2888 O O . GLY A 1 352 ? 14.288 1.608 -21.219 1.00 94.75 352 GLY A O 1
ATOM 2889 N N . LEU A 1 353 ? 13.262 3.179 -22.447 1.00 94.69 353 LEU A N 1
ATOM 2890 C CA . LEU A 1 353 ? 14.460 3.677 -23.111 1.00 94.69 353 LEU A CA 1
ATOM 2891 C C . LEU A 1 353 ? 15.146 4.697 -22.192 1.00 94.69 353 LEU A C 1
ATOM 2893 O O . LEU A 1 353 ? 14.485 5.549 -21.591 1.00 94.69 353 LEU A O 1
ATOM 2897 N N . VAL A 1 354 ? 16.468 4.614 -22.066 1.00 93.69 354 VAL A N 1
ATOM 2898 C CA . VAL A 1 354 ? 17.254 5.608 -21.333 1.00 93.69 354 VAL A CA 1
ATOM 2899 C C . VAL A 1 354 ? 17.202 6.926 -22.106 1.00 93.69 354 VAL A C 1
ATOM 2901 O O . VAL A 1 354 ? 17.392 6.965 -23.324 1.00 93.69 354 VAL A O 1
ATOM 2904 N N . LYS A 1 355 ? 16.920 8.019 -21.388 1.00 91.75 355 LYS A N 1
ATOM 2905 C CA . LYS A 1 355 ? 16.691 9.340 -21.993 1.00 91.75 355 LYS A CA 1
ATOM 2906 C C . LYS A 1 355 ? 17.894 9.884 -22.750 1.00 91.75 355 LYS A C 1
ATOM 2908 O O . LYS A 1 355 ? 17.695 10.699 -23.636 1.00 91.75 355 LYS A O 1
ATOM 2913 N N . GLU A 1 356 ? 19.100 9.466 -22.397 1.00 92.50 356 GLU A N 1
ATOM 2914 C CA . GLU A 1 356 ? 20.338 9.923 -23.021 1.00 92.50 356 GLU A CA 1
ATOM 2915 C C . GLU A 1 356 ? 20.900 8.816 -23.915 1.00 92.50 356 GLU A C 1
ATOM 2917 O O . GLU A 1 356 ? 21.141 7.699 -23.455 1.00 92.50 356 GLU A O 1
ATOM 2922 N N . GLY A 1 357 ? 21.110 9.137 -25.189 1.00 91.50 357 GLY A N 1
ATOM 2923 C CA . GLY A 1 357 ? 21.752 8.272 -26.172 1.00 91.50 357 GLY A CA 1
ATOM 2924 C C . GLY A 1 357 ? 22.928 8.972 -26.848 1.00 91.50 357 GLY A C 1
ATOM 2925 O O . GLY A 1 357 ? 23.145 10.178 -26.700 1.00 91.50 357 GLY A O 1
ATOM 2926 N N . ILE A 1 358 ? 23.714 8.206 -27.602 1.00 93.75 358 ILE A N 1
ATOM 2927 C CA . ILE A 1 358 ? 24.935 8.709 -28.244 1.00 93.75 358 ILE A CA 1
ATOM 2928 C C . ILE A 1 358 ? 24.779 8.648 -29.756 1.00 93.75 358 ILE A C 1
ATOM 2930 O O . ILE A 1 358 ? 24.326 7.645 -30.301 1.00 93.75 358 ILE A O 1
ATOM 2934 N N . LEU A 1 359 ? 25.211 9.708 -30.430 1.00 94.94 359 LEU A N 1
ATOM 2935 C CA . LEU A 1 359 ? 25.304 9.778 -31.878 1.00 94.94 359 LEU A CA 1
ATOM 2936 C C . LEU A 1 359 ? 26.768 9.930 -32.286 1.00 94.94 359 LEU A C 1
ATOM 2938 O O . LEU A 1 359 ? 27.490 10.779 -31.765 1.00 94.94 359 LEU A O 1
ATOM 2942 N N . THR A 1 360 ? 27.235 9.102 -33.213 1.00 94.88 360 THR A N 1
ATOM 2943 C CA . THR A 1 360 ? 28.612 9.161 -33.715 1.00 94.88 360 THR A CA 1
ATOM 2944 C C . THR A 1 360 ? 28.616 9.094 -35.233 1.00 94.88 360 THR A C 1
ATOM 2946 O O . THR A 1 360 ? 27.912 8.281 -35.828 1.00 94.88 360 THR A O 1
ATOM 2949 N N . LYS A 1 361 ? 29.427 9.944 -35.867 1.00 93.31 361 LYS A N 1
ATOM 2950 C CA . LYS A 1 361 ? 29.679 9.901 -37.310 1.00 93.31 361 LYS A CA 1
ATOM 2951 C C . LYS A 1 361 ? 30.997 9.186 -37.552 1.00 93.31 361 LYS A C 1
ATOM 2953 O O . LYS A 1 361 ? 32.046 9.659 -37.117 1.00 93.31 361 LYS A O 1
ATOM 2958 N N . GLU A 1 362 ? 30.955 8.062 -38.253 1.00 93.62 362 GLU A N 1
ATOM 2959 C CA . GLU A 1 362 ? 32.154 7.295 -38.589 1.00 93.62 362 GLU A CA 1
ATOM 2960 C C . GLU A 1 362 ? 32.410 7.360 -40.097 1.00 93.62 362 GLU A C 1
ATOM 2962 O O . GLU A 1 362 ? 31.490 7.271 -40.910 1.00 93.62 362 GLU A O 1
ATOM 2967 N N . ASN A 1 363 ? 33.673 7.554 -40.479 1.00 91.31 363 ASN A N 1
ATOM 2968 C CA . ASN A 1 363 ? 34.102 7.531 -41.874 1.00 91.31 363 ASN A CA 1
ATOM 2969 C C . ASN A 1 363 ? 34.748 6.179 -42.166 1.00 91.31 363 ASN A C 1
ATOM 2971 O O . ASN A 1 363 ? 35.822 5.865 -41.649 1.00 91.31 363 ASN A O 1
ATOM 2975 N N . LEU A 1 364 ? 34.090 5.392 -43.004 1.00 89.69 364 LEU A N 1
ATOM 2976 C CA . LEU A 1 364 ? 34.566 4.106 -43.471 1.00 89.69 364 LEU A CA 1
ATOM 2977 C C . LEU A 1 364 ? 35.399 4.312 -44.741 1.00 89.69 364 LEU A C 1
ATOM 2979 O O . LEU A 1 364 ? 34.931 4.894 -45.720 1.00 89.69 364 LEU A O 1
ATOM 2983 N N . ASN A 1 365 ? 36.638 3.818 -44.724 1.00 85.88 365 ASN A N 1
ATOM 2984 C CA . ASN A 1 365 ? 37.549 3.879 -45.864 1.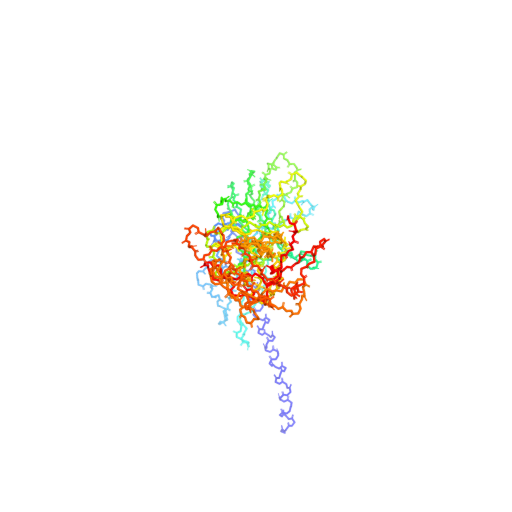00 85.88 365 ASN A CA 1
ATOM 2985 C C . ASN A 1 365 ? 37.845 2.470 -46.381 1.00 85.88 365 ASN A C 1
ATOM 2987 O O . ASN A 1 365 ? 38.474 1.671 -45.684 1.00 85.88 365 ASN A O 1
ATOM 2991 N N . GLN A 1 366 ? 37.466 2.186 -47.627 1.00 83.50 366 GLN A N 1
ATOM 2992 C CA . GLN A 1 366 ? 37.824 0.942 -48.304 1.00 83.50 366 GLN A CA 1
ATOM 2993 C C . GLN A 1 366 ? 38.158 1.218 -49.770 1.00 83.50 366 GLN A C 1
ATOM 2995 O O . GLN A 1 366 ? 37.355 1.794 -50.496 1.00 83.50 366 GLN A O 1
ATOM 3000 N N . LYS A 1 367 ? 39.347 0.777 -50.212 1.00 80.25 367 LYS A N 1
ATOM 3001 C CA . LYS A 1 367 ? 39.807 0.870 -51.615 1.00 80.25 367 LYS A CA 1
ATOM 3002 C C . LYS A 1 367 ? 39.609 2.273 -52.230 1.00 80.25 367 LYS A C 1
ATOM 3004 O O . LYS A 1 367 ? 39.029 2.397 -53.301 1.00 80.25 367 LYS A O 1
ATOM 3009 N N . ASP A 1 368 ? 40.065 3.311 -51.528 1.00 79.19 368 ASP A N 1
ATOM 3010 C CA . ASP A 1 368 ? 39.990 4.727 -51.940 1.00 79.19 368 ASP A CA 1
ATOM 3011 C C . ASP A 1 368 ? 38.575 5.337 -52.037 1.00 79.19 368 ASP A C 1
ATOM 3013 O O . ASP A 1 368 ? 38.422 6.484 -52.460 1.00 79.19 368 ASP A O 1
ATOM 3017 N N . VAL A 1 369 ? 37.539 4.624 -51.580 1.00 81.81 369 VAL A N 1
ATOM 3018 C CA . VAL A 1 369 ? 36.181 5.159 -51.413 1.00 81.81 369 VAL A CA 1
ATOM 3019 C C . VAL A 1 369 ? 35.947 5.469 -49.936 1.00 81.81 369 VAL A C 1
ATOM 3021 O O . VAL A 1 369 ? 36.050 4.584 -49.084 1.00 81.81 369 VAL A O 1
ATOM 3024 N N . ASN A 1 370 ? 35.627 6.731 -49.642 1.00 86.06 370 ASN A N 1
ATOM 3025 C CA . ASN A 1 370 ? 35.245 7.186 -48.308 1.00 86.06 370 ASN A CA 1
ATOM 3026 C C . ASN A 1 370 ? 33.717 7.285 -48.222 1.00 86.06 370 ASN A C 1
ATOM 3028 O O . ASN A 1 370 ? 33.090 7.994 -49.016 1.00 86.06 370 ASN A O 1
ATOM 3032 N N . LYS A 1 371 ? 33.120 6.569 -47.271 1.00 89.25 371 LYS A N 1
ATOM 3033 C CA . LYS A 1 371 ? 31.684 6.587 -46.983 1.00 89.25 371 LYS A CA 1
ATOM 3034 C C . LYS A 1 371 ? 31.483 6.989 -45.528 1.00 89.25 371 LYS A C 1
ATOM 3036 O O . LYS A 1 371 ? 32.168 6.480 -44.651 1.00 89.25 371 LYS A O 1
ATOM 3041 N N . SER A 1 372 ? 30.535 7.881 -45.266 1.00 90.50 372 SER A N 1
ATOM 3042 C CA . SER A 1 372 ? 30.166 8.245 -43.898 1.00 90.50 372 SER A CA 1
ATOM 3043 C C . SER A 1 372 ? 28.937 7.454 -43.466 1.00 90.50 372 SER A C 1
ATOM 3045 O O . SER A 1 372 ? 28.000 7.299 -44.249 1.00 90.50 372 SER A O 1
ATOM 3047 N N . ILE A 1 373 ? 28.957 6.955 -42.236 1.00 94.12 373 ILE A N 1
ATOM 3048 C CA . ILE A 1 373 ? 27.824 6.311 -41.576 1.00 94.12 373 ILE A CA 1
ATOM 3049 C C . ILE A 1 373 ? 27.513 7.030 -40.265 1.00 94.12 373 ILE A C 1
ATOM 3051 O O . ILE A 1 373 ? 28.376 7.677 -39.663 1.00 94.12 373 ILE A O 1
ATOM 3055 N N . ILE A 1 374 ? 26.276 6.878 -39.817 1.00 95.56 374 ILE A N 1
ATOM 3056 C CA . ILE A 1 374 ? 25.789 7.368 -38.535 1.00 95.56 374 ILE A CA 1
ATOM 3057 C C . ILE A 1 374 ? 25.575 6.158 -37.630 1.00 95.56 374 ILE A C 1
ATOM 3059 O O . ILE A 1 374 ? 24.966 5.173 -38.039 1.00 95.56 374 ILE A O 1
ATOM 3063 N N . ILE A 1 375 ? 26.086 6.219 -36.406 1.00 96.44 375 ILE A N 1
ATOM 3064 C CA . ILE A 1 375 ? 25.902 5.187 -35.388 1.00 96.44 375 ILE A CA 1
ATOM 3065 C C . ILE A 1 375 ? 25.114 5.801 -34.237 1.00 96.44 375 ILE A C 1
ATOM 3067 O O . ILE A 1 375 ? 25.568 6.766 -33.621 1.00 96.44 375 ILE A O 1
ATOM 3071 N N . VAL A 1 376 ? 23.950 5.225 -33.949 1.00 96.56 376 VAL A N 1
ATOM 3072 C CA . VAL A 1 376 ? 23.117 5.578 -32.793 1.00 96.56 376 VAL A CA 1
ATOM 3073 C C . VAL A 1 376 ? 23.325 4.525 -31.709 1.00 96.56 376 VAL A C 1
ATOM 3075 O O . VAL A 1 376 ? 23.021 3.358 -31.938 1.00 96.56 376 VAL A O 1
ATOM 3078 N N . GLU A 1 377 ? 23.825 4.902 -30.533 1.00 96.25 377 GLU A N 1
ATOM 3079 C CA . GLU A 1 377 ? 23.833 4.021 -29.360 1.00 96.25 377 GLU A CA 1
ATOM 3080 C C . GLU A 1 377 ? 22.609 4.296 -28.486 1.00 96.25 377 GLU A C 1
ATOM 3082 O O . GLU A 1 377 ? 22.402 5.432 -28.050 1.00 96.25 377 GLU A O 1
ATOM 3087 N N . LEU A 1 378 ? 21.837 3.246 -28.205 1.00 95.50 378 LEU A N 1
ATOM 3088 C CA . LEU A 1 378 ? 20.660 3.284 -27.344 1.00 95.50 378 LEU A CA 1
ATOM 3089 C C . LEU A 1 378 ? 20.783 2.290 -26.198 1.00 95.50 378 LEU A C 1
ATOM 3091 O O . LEU A 1 378 ? 21.174 1.141 -26.414 1.00 95.50 378 LEU A O 1
ATOM 3095 N N . ASP A 1 379 ? 20.356 2.728 -25.017 1.00 94.81 379 ASP A N 1
ATOM 3096 C CA . ASP A 1 379 ? 20.312 1.923 -23.802 1.00 94.81 379 ASP A CA 1
ATOM 3097 C C . ASP A 1 379 ? 18.857 1.789 -23.323 1.00 94.81 379 ASP A C 1
ATOM 3099 O O . ASP A 1 379 ? 18.065 2.729 -23.417 1.00 94.81 379 ASP A O 1
ATOM 3103 N N . THR A 1 380 ? 18.496 0.629 -22.782 1.00 95.25 380 THR A N 1
ATOM 3104 C CA . THR A 1 380 ? 17.213 0.380 -22.112 1.00 95.25 380 THR A CA 1
ATOM 3105 C C . THR A 1 380 ? 17.408 0.152 -20.617 1.00 95.25 380 THR A C 1
ATOM 3107 O O . THR A 1 380 ? 18.469 -0.265 -20.153 1.00 95.25 380 THR A O 1
ATOM 3110 N N . SER A 1 381 ? 16.364 0.414 -19.832 1.00 95.12 381 SER A N 1
ATOM 3111 C CA . SER A 1 381 ? 16.374 0.227 -18.380 1.00 95.12 381 SER A CA 1
ATOM 3112 C C . SER A 1 381 ? 16.414 -1.249 -17.976 1.00 95.12 381 SER A C 1
ATOM 3114 O O . SER A 1 381 ? 16.890 -1.567 -16.894 1.00 95.12 381 SER A O 1
ATOM 3116 N N . CYS A 1 382 ? 15.964 -2.157 -18.846 1.00 94.25 382 CYS A N 1
ATOM 3117 C CA . CYS A 1 382 ? 15.982 -3.608 -18.652 1.00 94.25 382 CYS A CA 1
ATOM 3118 C C . CYS A 1 382 ? 16.454 -4.327 -19.925 1.00 94.25 382 CYS A C 1
ATOM 3120 O O . CYS A 1 382 ? 16.459 -3.733 -21.008 1.00 94.25 382 CYS A O 1
ATOM 3122 N N . TYR A 1 383 ? 16.807 -5.609 -19.831 1.00 94.06 383 TYR A N 1
ATOM 3123 C CA . TYR A 1 383 ? 17.200 -6.400 -21.001 1.00 94.06 383 TYR A CA 1
ATOM 3124 C C . TYR A 1 383 ? 15.976 -6.742 -21.861 1.00 94.06 383 TYR A C 1
ATOM 3126 O O . TYR A 1 383 ? 15.006 -7.335 -21.380 1.00 94.06 383 TYR A O 1
ATOM 3134 N N . VAL A 1 384 ? 16.021 -6.409 -23.154 1.00 94.88 384 VAL A N 1
ATOM 3135 C CA . VAL A 1 384 ? 14.916 -6.642 -24.101 1.00 94.88 384 VAL A CA 1
ATOM 3136 C C . VAL A 1 384 ? 15.389 -7.315 -25.388 1.00 94.88 384 VAL A C 1
ATOM 3138 O O . VAL A 1 384 ? 16.568 -7.273 -25.735 1.00 94.88 384 VAL A O 1
ATOM 3141 N N . LYS A 1 385 ? 14.453 -7.946 -26.098 1.00 95.12 385 LYS A N 1
ATOM 3142 C CA . LYS A 1 385 ? 14.647 -8.526 -27.435 1.00 95.12 385 LYS A CA 1
ATOM 3143 C C . LYS A 1 385 ? 13.640 -7.966 -28.438 1.00 95.12 385 LYS A C 1
ATOM 3145 O O . LYS A 1 385 ? 12.631 -7.402 -28.014 1.00 95.12 385 LYS A O 1
ATOM 3150 N N . GLY A 1 386 ? 13.861 -8.221 -29.728 1.00 94.50 386 GLY A N 1
ATOM 3151 C CA . GLY A 1 386 ? 12.977 -7.794 -30.820 1.00 94.50 386 GLY A CA 1
ATOM 3152 C C . GLY A 1 386 ? 13.374 -6.457 -31.449 1.00 94.50 386 GLY A C 1
ATOM 3153 O O . GLY A 1 386 ? 12.539 -5.805 -32.068 1.00 94.50 386 GLY A O 1
ATOM 3154 N N . TRP A 1 387 ? 14.626 -6.031 -31.261 1.00 94.56 387 TRP A N 1
ATOM 3155 C CA . TRP A 1 387 ? 15.172 -4.781 -31.799 1.00 94.56 387 TRP A CA 1
ATOM 3156 C C . TRP A 1 387 ? 15.098 -4.702 -33.324 1.00 94.56 387 TRP A C 1
ATOM 3158 O O . TRP A 1 387 ? 14.911 -3.630 -33.887 1.00 94.56 387 TRP A O 1
ATOM 3168 N N . GLU A 1 388 ? 15.209 -5.844 -33.989 1.00 93.12 388 GLU A N 1
ATOM 3169 C CA . GLU A 1 388 ? 15.134 -5.989 -35.433 1.00 93.12 388 GLU A CA 1
ATOM 3170 C C . GLU A 1 388 ? 13.761 -5.608 -36.013 1.00 93.12 388 GLU A C 1
ATOM 3172 O O . GLU A 1 388 ? 13.676 -5.249 -37.184 1.00 93.12 388 GLU A O 1
ATOM 3177 N N . ASP A 1 389 ? 12.694 -5.662 -35.214 1.00 95.56 389 ASP A N 1
ATOM 3178 C CA . ASP A 1 389 ? 11.321 -5.365 -35.647 1.00 95.56 389 ASP A CA 1
ATOM 3179 C C . ASP A 1 389 ? 10.840 -3.978 -35.181 1.00 95.56 389 ASP A C 1
ATOM 3181 O O . ASP A 1 389 ? 9.666 -3.629 -35.331 1.00 95.56 389 ASP A O 1
ATOM 3185 N N . VAL A 1 390 ? 11.741 -3.177 -34.608 1.00 96.00 390 VAL A N 1
ATOM 3186 C CA . VAL A 1 390 ? 11.440 -1.828 -34.126 1.00 96.00 390 VAL A CA 1
ATOM 3187 C C . VAL A 1 390 ? 11.325 -0.840 -35.286 1.00 96.00 390 VAL A C 1
ATOM 3189 O O . VAL A 1 390 ? 12.103 -0.862 -36.239 1.00 96.00 390 VAL A O 1
ATOM 3192 N N . GLU A 1 391 ? 10.354 0.060 -35.169 1.00 96.94 391 GLU A N 1
ATOM 3193 C CA . GLU A 1 391 ? 10.169 1.220 -36.033 1.00 96.94 391 GLU A CA 1
ATOM 3194 C C . GLU A 1 391 ? 10.661 2.468 -35.297 1.00 96.94 391 GLU A C 1
ATOM 3196 O O . GLU A 1 391 ? 10.098 2.858 -34.268 1.00 96.94 391 GLU A O 1
ATOM 3201 N N . PHE A 1 392 ? 11.717 3.095 -35.819 1.00 96.56 392 PHE A N 1
ATOM 3202 C CA . PHE A 1 392 ? 12.293 4.300 -35.226 1.00 96.56 392 PHE A CA 1
ATOM 3203 C C . PHE A 1 392 ? 11.883 5.548 -36.004 1.00 96.56 392 PHE A C 1
ATOM 3205 O O . PHE A 1 392 ? 12.000 5.600 -37.228 1.00 96.56 392 PHE A O 1
ATOM 3212 N N . GLN A 1 393 ? 11.474 6.585 -35.286 1.00 96.56 393 GLN A N 1
ATOM 3213 C CA . GLN A 1 393 ? 11.291 7.928 -35.818 1.00 96.56 393 GLN A CA 1
ATOM 3214 C C . GLN A 1 393 ? 12.430 8.821 -35.316 1.00 96.56 393 GLN A C 1
ATOM 3216 O O . GLN A 1 393 ? 12.740 8.822 -34.129 1.00 96.56 393 GLN A O 1
ATOM 3221 N N . ILE A 1 394 ? 13.058 9.576 -36.218 1.00 95.50 394 ILE A N 1
ATOM 3222 C CA . ILE A 1 394 ? 14.198 10.455 -35.915 1.00 95.50 394 ILE A CA 1
ATOM 3223 C C . ILE A 1 394 ? 13.742 11.910 -36.055 1.00 95.50 394 ILE A C 1
ATOM 3225 O O . ILE A 1 394 ? 13.178 12.254 -37.091 1.00 95.50 394 ILE A O 1
ATOM 3229 N N . ASN A 1 395 ? 13.974 12.748 -35.037 1.00 93.19 395 ASN A N 1
ATOM 3230 C CA . ASN A 1 395 ? 13.629 14.183 -35.001 1.00 93.19 395 ASN A CA 1
ATOM 3231 C C . ASN A 1 395 ? 12.207 14.513 -35.499 1.00 93.19 395 ASN A C 1
ATOM 3233 O O . ASN A 1 395 ? 12.021 15.463 -36.255 1.00 93.19 395 ASN A O 1
ATOM 3237 N N . GLU A 1 396 ? 11.214 13.698 -35.123 1.00 89.12 396 GLU A N 1
ATOM 3238 C CA . GLU A 1 396 ? 9.812 13.834 -35.571 1.00 89.12 396 GLU A CA 1
ATOM 3239 C C . GLU A 1 396 ? 9.614 13.764 -37.102 1.00 89.12 396 GLU A C 1
ATOM 3241 O O . GLU A 1 396 ? 8.574 14.159 -37.627 1.00 89.12 396 GLU A O 1
ATOM 3246 N N . GLY A 1 397 ? 10.593 13.232 -37.840 1.00 88.50 397 GLY A N 1
ATOM 3247 C CA . GLY A 1 397 ? 10.521 13.072 -39.288 1.00 88.50 397 GLY A CA 1
ATOM 3248 C C . GLY A 1 397 ? 9.373 12.163 -39.737 1.00 88.50 397 GLY A C 1
ATOM 3249 O O . GLY A 1 397 ? 8.954 11.251 -39.022 1.00 88.50 397 GLY A O 1
ATOM 3250 N N . GLU A 1 398 ? 8.880 12.388 -40.957 1.00 88.88 398 GLU A N 1
ATOM 3251 C CA . GLU A 1 398 ? 7.782 11.596 -41.540 1.00 88.88 398 GLU A CA 1
ATOM 3252 C C . GLU A 1 398 ? 8.212 10.171 -41.924 1.00 88.88 398 GLU A C 1
ATOM 3254 O O . GLU A 1 398 ? 7.381 9.270 -42.027 1.00 88.88 398 GLU A O 1
ATOM 3259 N N . THR A 1 399 ? 9.511 9.955 -42.151 1.00 91.50 399 THR A N 1
ATOM 3260 C CA . THR A 1 399 ? 10.043 8.667 -42.609 1.00 91.50 399 THR A CA 1
ATOM 3261 C C . THR A 1 399 ? 10.556 7.842 -41.434 1.00 91.50 399 THR A C 1
ATOM 3263 O O . THR A 1 399 ? 11.474 8.257 -40.729 1.00 91.50 399 THR A O 1
ATOM 3266 N N . LEU A 1 400 ? 9.982 6.651 -41.248 1.00 94.19 400 LEU A N 1
ATOM 3267 C CA . LEU A 1 400 ? 10.377 5.713 -40.197 1.00 94.19 400 LEU A CA 1
ATOM 3268 C C . LEU A 1 400 ? 11.531 4.822 -40.658 1.00 94.19 400 LEU A C 1
ATOM 3270 O O . LEU A 1 400 ? 11.449 4.197 -41.718 1.00 94.19 400 LEU A O 1
ATOM 3274 N N . LEU A 1 401 ? 12.566 4.691 -39.832 1.00 95.38 401 LEU A N 1
ATOM 3275 C CA . LEU A 1 401 ? 13.606 3.684 -40.006 1.00 95.38 401 LEU A CA 1
ATOM 3276 C C . LEU A 1 401 ? 13.052 2.319 -39.570 1.00 95.38 401 LEU A C 1
ATOM 3278 O O . LEU A 1 401 ? 12.868 2.068 -38.379 1.00 95.38 401 LEU A O 1
ATOM 3282 N N . SER A 1 402 ? 12.750 1.458 -40.544 1.00 95.50 402 SER A N 1
ATOM 3283 C CA . SER A 1 402 ? 12.199 0.117 -40.319 1.00 95.50 402 SER A CA 1
ATOM 3284 C C . SER A 1 402 ? 12.489 -0.819 -41.495 1.00 95.50 402 SER A C 1
ATOM 3286 O O . SER A 1 402 ? 12.737 -0.348 -42.608 1.00 95.50 402 SER A O 1
ATOM 3288 N N . LYS A 1 403 ? 12.335 -2.134 -41.283 1.00 94.31 403 LYS A N 1
ATOM 3289 C CA . LYS A 1 403 ? 12.408 -3.174 -42.331 1.00 94.31 403 LYS A CA 1
ATOM 3290 C C . LYS A 1 403 ? 11.398 -2.968 -43.465 1.00 94.31 403 LYS A C 1
ATOM 3292 O O . LYS A 1 403 ? 11.600 -3.472 -44.567 1.00 94.31 403 LYS A O 1
ATOM 3297 N N . ASN A 1 404 ? 10.301 -2.260 -43.191 1.00 92.88 404 ASN A N 1
ATOM 3298 C CA . ASN A 1 404 ? 9.257 -1.972 -44.174 1.00 92.88 404 ASN A CA 1
ATOM 3299 C C . ASN A 1 404 ? 9.627 -0.786 -45.076 1.00 92.88 404 ASN A C 1
ATOM 3301 O O . ASN A 1 404 ? 9.134 -0.700 -46.199 1.00 92.88 404 ASN A O 1
ATOM 3305 N N . THR A 1 405 ? 10.478 0.119 -44.586 1.00 92.50 405 THR A N 1
ATOM 3306 C CA . THR A 1 405 ? 10.872 1.343 -45.294 1.00 92.50 405 THR A CA 1
ATOM 3307 C C . THR A 1 405 ? 12.225 1.194 -45.981 1.00 92.50 405 THR A C 1
ATOM 3309 O O . THR A 1 405 ? 12.402 1.665 -47.102 1.00 92.50 405 THR A O 1
ATOM 3312 N N . PHE A 1 406 ? 13.184 0.543 -45.318 1.00 93.56 406 PHE A N 1
ATOM 3313 C CA . PHE A 1 406 ? 14.575 0.478 -45.751 1.00 93.56 406 PHE A CA 1
ATOM 3314 C C . PHE A 1 406 ? 15.155 -0.936 -45.608 1.00 93.56 406 PHE A C 1
ATOM 3316 O O . PHE A 1 406 ? 14.756 -1.677 -44.706 1.00 93.56 406 PHE A O 1
ATOM 3323 N N . PRO A 1 407 ? 16.130 -1.315 -46.456 1.00 93.81 407 PRO A N 1
ATOM 3324 C CA . PRO A 1 407 ? 16.903 -2.540 -46.290 1.00 93.81 407 PRO A CA 1
ATOM 3325 C C . PRO A 1 407 ? 17.526 -2.667 -44.891 1.00 93.81 407 PRO A C 1
ATOM 3327 O O . PRO A 1 407 ? 18.325 -1.826 -44.470 1.00 93.81 407 PRO A O 1
ATOM 3330 N N . PHE A 1 408 ? 17.175 -3.755 -44.205 1.00 95.06 408 PHE A N 1
ATOM 3331 C CA . PHE A 1 408 ? 17.802 -4.209 -42.967 1.00 95.06 408 PHE A CA 1
ATOM 3332 C C . PHE A 1 408 ? 18.795 -5.327 -43.277 1.00 95.06 408 PHE A C 1
ATOM 3334 O O . PHE A 1 408 ? 18.470 -6.256 -44.019 1.00 95.06 408 PHE A O 1
ATOM 3341 N N . TYR A 1 409 ? 19.985 -5.244 -42.694 1.00 95.38 409 TYR A N 1
ATOM 3342 C CA . TYR A 1 409 ? 21.029 -6.252 -42.838 1.00 95.38 409 TYR A CA 1
ATOM 3343 C C . TYR A 1 409 ? 21.188 -7.008 -41.523 1.00 95.38 409 TYR A C 1
ATOM 3345 O O . TYR A 1 409 ? 21.299 -6.388 -40.470 1.00 95.38 409 TYR A O 1
ATOM 3353 N N . ASP A 1 410 ? 21.229 -8.339 -41.580 1.00 91.81 410 ASP A N 1
ATOM 3354 C CA . ASP A 1 410 ? 21.302 -9.187 -40.381 1.00 91.81 410 ASP A CA 1
ATOM 3355 C C . ASP A 1 410 ? 22.721 -9.262 -39.784 1.00 91.81 410 ASP A C 1
ATOM 3357 O O . ASP A 1 410 ? 22.902 -9.686 -38.643 1.00 91.81 410 ASP A O 1
ATOM 3361 N N . THR A 1 411 ? 23.750 -8.877 -40.551 1.00 94.56 411 THR A N 1
ATOM 3362 C CA . THR A 1 411 ? 25.153 -8.913 -40.113 1.00 94.56 411 THR A CA 1
ATOM 3363 C C . THR A 1 411 ? 25.890 -7.628 -40.458 1.00 94.56 411 THR A C 1
ATOM 3365 O O . THR A 1 411 ? 25.600 -6.967 -41.457 1.00 94.56 411 THR A O 1
ATOM 3368 N N . LYS A 1 412 ? 26.921 -7.311 -39.668 1.00 94.62 412 LYS A N 1
ATOM 3369 C CA . LYS A 1 412 ? 27.797 -6.167 -39.929 1.00 94.62 412 LYS A CA 1
ATOM 3370 C C . LYS A 1 412 ? 28.487 -6.289 -41.285 1.00 94.62 412 LYS A C 1
ATOM 3372 O O . LYS A 1 412 ? 28.615 -5.303 -42.000 1.00 94.62 412 LYS A O 1
ATOM 3377 N N . GLU A 1 413 ? 28.920 -7.491 -41.650 1.00 94.62 413 GLU A N 1
ATOM 3378 C CA . GLU A 1 413 ? 29.604 -7.753 -42.914 1.00 94.62 413 GLU A CA 1
ATOM 3379 C C . GLU A 1 413 ? 28.688 -7.484 -44.110 1.00 94.62 413 GLU A C 1
ATOM 3381 O O . GLU A 1 413 ? 29.099 -6.781 -45.027 1.00 94.62 413 GLU A O 1
ATOM 3386 N N . SER A 1 414 ? 27.438 -7.964 -44.075 1.00 93.94 414 SER A N 1
ATOM 3387 C CA . SER A 1 414 ? 26.480 -7.737 -45.168 1.00 93.94 414 SER A CA 1
ATOM 3388 C C . SER A 1 414 ? 26.075 -6.266 -45.293 1.00 93.94 414 SER A C 1
ATOM 3390 O O . SER A 1 414 ? 25.962 -5.758 -46.408 1.00 93.94 414 SER A O 1
ATOM 3392 N N . PHE A 1 415 ? 25.946 -5.554 -44.168 1.00 94.69 415 PHE A N 1
ATOM 3393 C CA . PHE A 1 415 ? 25.766 -4.103 -44.164 1.00 94.69 415 PHE A CA 1
ATOM 3394 C C . PHE A 1 415 ? 26.943 -3.386 -44.835 1.00 94.69 415 PHE A C 1
ATOM 3396 O O . PHE A 1 415 ? 26.742 -2.581 -45.742 1.00 94.69 415 PHE A O 1
ATOM 3403 N N . LEU A 1 416 ? 28.178 -3.696 -44.428 1.00 92.50 416 LEU A N 1
ATOM 3404 C CA . LEU A 1 416 ? 29.375 -3.068 -44.990 1.00 92.50 416 LEU A CA 1
ATOM 3405 C C . LEU A 1 416 ? 29.536 -3.379 -46.483 1.00 92.50 416 LEU A C 1
ATOM 3407 O O . LEU A 1 416 ? 29.852 -2.477 -47.254 1.00 92.50 416 LEU A O 1
ATOM 3411 N N . GLU A 1 417 ? 29.285 -4.618 -46.912 1.00 91.06 417 GLU A N 1
ATOM 3412 C CA . GLU A 1 417 ? 29.291 -4.988 -48.333 1.00 91.06 417 GLU A CA 1
ATOM 3413 C C . GLU A 1 417 ? 28.302 -4.141 -49.143 1.00 91.06 417 GLU A C 1
ATOM 3415 O O . GLU A 1 417 ? 28.660 -3.640 -50.212 1.00 91.06 417 GLU A O 1
ATOM 3420 N N . ALA A 1 418 ? 27.098 -3.910 -48.615 1.00 90.06 418 ALA A N 1
ATOM 3421 C CA . ALA A 1 418 ? 26.095 -3.085 -49.277 1.00 90.06 418 ALA A CA 1
ATOM 3422 C C . ALA A 1 418 ? 26.472 -1.596 -49.336 1.00 90.06 418 ALA A C 1
ATOM 3424 O O . ALA A 1 418 ? 26.257 -0.961 -50.366 1.00 90.06 418 ALA A O 1
ATOM 3425 N N . VAL A 1 419 ? 27.094 -1.043 -48.287 1.00 89.81 419 VAL A N 1
ATOM 3426 C CA . VAL A 1 419 ? 27.577 0.357 -48.260 1.00 89.81 419 VAL A CA 1
ATOM 3427 C C . VAL A 1 419 ? 28.590 0.646 -49.381 1.00 89.81 419 VAL A C 1
ATOM 3429 O O . VAL A 1 419 ? 28.656 1.770 -49.892 1.00 89.81 419 VAL A O 1
ATOM 3432 N N . TYR A 1 420 ? 29.375 -0.357 -49.784 1.00 88.50 420 TYR A N 1
ATOM 3433 C CA . TYR A 1 420 ? 30.398 -0.230 -50.829 1.00 88.50 420 TYR A CA 1
ATOM 3434 C C . TYR A 1 420 ? 29.978 -0.746 -52.209 1.00 88.50 420 TYR A C 1
ATOM 3436 O O . TYR A 1 420 ? 30.760 -0.632 -53.154 1.00 88.50 420 TYR A O 1
ATOM 3444 N N . ALA A 1 421 ? 28.778 -1.305 -52.354 1.00 85.38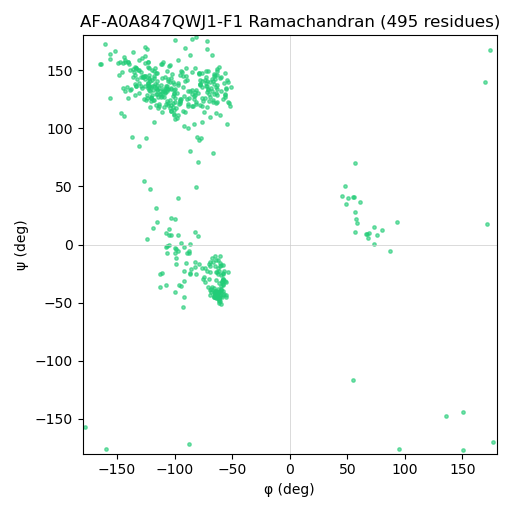 421 ALA A N 1
ATOM 3445 C CA . ALA A 1 421 ? 28.293 -1.782 -53.640 1.00 85.38 421 ALA A CA 1
ATOM 3446 C C . ALA A 1 421 ? 27.961 -0.609 -54.581 1.00 85.38 421 ALA A C 1
ATOM 3448 O O . ALA A 1 421 ? 27.280 0.345 -54.199 1.00 85.38 421 ALA A O 1
ATOM 3449 N N . GLU A 1 422 ? 28.417 -0.695 -55.834 1.00 68.81 422 GLU A N 1
ATOM 3450 C CA . GLU A 1 422 ? 28.225 0.351 -56.855 1.00 68.81 422 GLU A CA 1
ATOM 3451 C C . GLU A 1 422 ? 26.740 0.590 -57.202 1.00 68.81 422 GLU A C 1
ATOM 3453 O O . GLU A 1 422 ? 26.376 1.697 -57.591 1.00 68.81 422 GLU A O 1
ATOM 3458 N N . ASP A 1 423 ? 25.872 -0.402 -56.975 1.00 64.38 423 ASP A N 1
ATOM 3459 C CA . ASP A 1 423 ? 24.431 -0.336 -57.262 1.00 64.38 423 ASP A CA 1
ATOM 3460 C C . ASP A 1 423 ? 23.595 0.263 -56.106 1.00 64.38 423 ASP A C 1
ATOM 3462 O O . ASP A 1 423 ? 22.400 0.513 -56.263 1.00 64.38 423 ASP A O 1
ATOM 3466 N N . HIS A 1 424 ? 24.204 0.513 -54.937 1.00 59.06 424 HIS A N 1
ATOM 3467 C CA . HIS A 1 424 ? 23.530 0.996 -53.719 1.00 59.06 424 HIS A CA 1
ATOM 3468 C C . HIS A 1 424 ? 23.778 2.483 -53.413 1.00 59.06 424 HIS A C 1
ATOM 3470 O O . HIS A 1 424 ? 23.463 2.965 -52.326 1.00 59.06 424 HIS A O 1
ATOM 3476 N N . VAL A 1 425 ? 24.310 3.236 -54.381 1.00 53.94 425 VAL A N 1
ATOM 3477 C CA . VAL A 1 425 ? 24.765 4.630 -54.215 1.00 53.94 425 VAL A CA 1
ATOM 3478 C C . VAL A 1 425 ? 23.648 5.596 -53.770 1.00 53.94 425 VAL A C 1
ATOM 3480 O O . VAL A 1 425 ? 23.952 6.644 -53.199 1.00 53.94 425 VAL A O 1
ATOM 3483 N N . GLU A 1 426 ? 22.374 5.226 -53.920 1.00 61.72 426 GLU A N 1
ATOM 3484 C CA . GLU A 1 426 ? 21.214 6.088 -53.638 1.00 61.72 426 GLU A CA 1
ATOM 3485 C C . GLU A 1 426 ? 20.269 5.574 -52.534 1.00 61.72 426 GLU A C 1
ATOM 3487 O O . GLU A 1 426 ? 19.162 6.083 -52.416 1.00 61.72 426 GLU A O 1
ATOM 3492 N N . ASN A 1 427 ? 20.649 4.585 -51.714 1.00 80.06 427 ASN A N 1
ATOM 3493 C CA . ASN A 1 427 ? 19.716 4.010 -50.733 1.00 80.06 427 ASN A CA 1
ATOM 3494 C C . ASN A 1 427 ? 20.155 4.184 -49.276 1.00 80.06 427 ASN A C 1
ATOM 3496 O O . ASN A 1 427 ? 21.333 4.078 -48.938 1.00 80.06 427 ASN A O 1
ATOM 3500 N N . VAL A 1 428 ? 19.160 4.377 -48.407 1.00 89.31 428 VAL A N 1
ATOM 3501 C CA . VAL A 1 428 ? 19.306 4.254 -46.953 1.00 89.31 428 VAL A CA 1
ATOM 3502 C C . VAL A 1 428 ? 19.299 2.775 -46.586 1.00 89.31 428 VAL A C 1
ATOM 3504 O O . VAL A 1 428 ? 18.489 2.016 -47.113 1.00 89.31 428 VAL A O 1
ATOM 3507 N N . GLY A 1 429 ? 20.171 2.357 -45.678 1.00 93.12 429 GLY A N 1
ATOM 3508 C CA . GLY A 1 429 ? 20.197 0.996 -45.147 1.00 93.12 429 GLY A CA 1
ATOM 3509 C C . GLY A 1 429 ? 20.707 0.976 -43.715 1.00 93.12 429 GLY A C 1
ATOM 3510 O O . GLY A 1 429 ? 21.415 1.897 -43.299 1.00 93.12 429 GLY A O 1
ATOM 3511 N N . TYR A 1 430 ? 20.350 -0.058 -42.952 1.00 96.38 430 TYR A N 1
ATOM 3512 C CA . TYR A 1 430 ? 20.746 -0.127 -41.547 1.00 96.38 430 TYR A CA 1
ATOM 3513 C C . TYR A 1 430 ? 20.988 -1.541 -41.019 1.00 96.38 430 TYR A C 1
ATOM 3515 O O . TYR A 1 430 ? 20.473 -2.531 -41.537 1.00 96.38 430 TYR A O 1
ATOM 3523 N N . PHE A 1 431 ? 21.785 -1.610 -39.958 1.00 95.81 431 PHE A N 1
ATOM 3524 C CA . PHE A 1 431 ? 22.121 -2.815 -39.207 1.00 95.81 431 PHE A CA 1
ATOM 3525 C C . PHE A 1 431 ? 22.041 -2.513 -37.711 1.00 95.81 431 PHE A C 1
ATOM 3527 O O . PHE A 1 431 ? 22.394 -1.416 -37.276 1.00 95.81 431 PHE A O 1
ATOM 3534 N N . ILE A 1 432 ? 21.584 -3.480 -36.917 1.00 96.44 432 ILE A N 1
ATOM 3535 C CA . ILE A 1 432 ? 21.534 -3.356 -35.459 1.00 96.44 432 ILE A CA 1
ATOM 3536 C C . ILE A 1 432 ? 22.565 -4.301 -34.848 1.00 96.44 432 ILE A C 1
ATOM 3538 O O . ILE A 1 432 ? 22.437 -5.520 -34.910 1.00 96.44 432 ILE A O 1
ATOM 3542 N N . GLU A 1 433 ? 23.578 -3.718 -34.217 1.00 94.81 433 GLU A N 1
ATOM 3543 C CA . GLU A 1 433 ? 24.557 -4.421 -33.402 1.00 94.81 433 GLU A CA 1
ATOM 3544 C C . GLU A 1 433 ? 24.076 -4.451 -31.954 1.00 94.81 433 GLU A C 1
ATOM 3546 O O . GLU A 1 433 ? 23.991 -3.431 -31.269 1.00 94.81 433 GLU A O 1
ATOM 3551 N N . THR A 1 434 ? 23.768 -5.641 -31.466 1.00 89.94 434 THR A N 1
ATOM 3552 C CA . THR A 1 434 ? 23.359 -5.856 -30.083 1.00 89.94 434 THR A CA 1
ATOM 3553 C C . THR A 1 434 ? 24.570 -5.943 -29.157 1.00 89.94 434 THR A C 1
ATOM 3555 O O . THR A 1 434 ? 25.508 -6.697 -29.421 1.00 89.94 434 THR A O 1
ATOM 3558 N N . ILE A 1 435 ? 24.547 -5.211 -28.045 1.00 87.25 435 ILE A N 1
ATOM 3559 C CA . ILE A 1 435 ? 25.648 -5.103 -27.082 1.00 87.25 435 ILE A CA 1
ATOM 3560 C C . ILE A 1 435 ? 25.151 -5.548 -25.709 1.00 87.25 435 ILE A C 1
ATOM 3562 O O . ILE A 1 435 ? 23.975 -5.416 -25.380 1.00 87.25 435 ILE A O 1
ATOM 3566 N N . ASN A 1 436 ? 26.072 -6.057 -24.890 1.00 77.56 436 ASN A N 1
ATOM 3567 C CA . ASN A 1 436 ? 25.810 -6.422 -23.500 1.00 77.56 436 ASN A CA 1
ATOM 3568 C C . ASN A 1 436 ? 24.663 -7.450 -23.371 1.00 77.56 436 ASN A C 1
ATOM 3570 O O . ASN A 1 436 ? 23.553 -7.093 -22.967 1.00 77.56 436 ASN A O 1
ATOM 3574 N N . PRO A 1 437 ? 24.885 -8.709 -23.798 1.00 78.25 437 PRO A N 1
ATOM 3575 C CA . PRO A 1 437 ? 23.882 -9.757 -23.658 1.00 78.25 437 PRO A CA 1
ATOM 3576 C C . PRO A 1 437 ? 23.622 -10.059 -22.179 1.00 78.25 437 PRO A C 1
ATOM 3578 O O . PRO A 1 437 ? 24.551 -10.037 -21.371 1.00 78.25 437 PRO A O 1
ATOM 3581 N N . SER A 1 438 ? 22.380 -10.402 -21.844 1.00 76.44 438 SER A N 1
ATOM 3582 C CA . SER A 1 438 ? 22.047 -10.908 -20.511 1.00 76.44 438 SER A CA 1
ATOM 3583 C C . SER A 1 438 ? 22.881 -12.154 -20.191 1.00 76.44 438 SER A C 1
ATOM 3585 O O . SER A 1 438 ? 23.030 -13.049 -21.030 1.00 76.44 438 SER A O 1
ATOM 3587 N N . GLU A 1 439 ? 23.374 -12.257 -18.952 1.00 74.75 439 GLU A N 1
ATOM 3588 C CA . GLU A 1 439 ? 24.080 -13.455 -18.475 1.00 74.75 439 GLU A CA 1
ATOM 3589 C C . GLU A 1 439 ? 23.211 -14.719 -18.587 1.00 74.75 439 GLU A C 1
ATOM 3591 O O . GLU A 1 439 ? 23.723 -15.818 -18.809 1.00 74.75 439 GLU A O 1
ATOM 3596 N N . MET A 1 440 ? 21.887 -14.560 -18.489 1.00 70.19 440 MET A N 1
ATOM 3597 C CA . MET A 1 440 ? 20.927 -15.660 -18.555 1.00 70.19 440 MET A CA 1
ATOM 3598 C C . MET A 1 440 ? 20.497 -16.009 -19.985 1.00 70.19 440 MET A C 1
ATOM 3600 O O . MET A 1 440 ? 20.088 -17.146 -20.230 1.00 70.19 440 MET A O 1
ATOM 3604 N N . ASN A 1 441 ? 20.555 -15.068 -20.936 1.00 78.06 441 ASN A N 1
ATOM 3605 C CA . ASN A 1 441 ? 20.123 -15.310 -22.313 1.00 78.06 441 ASN A CA 1
ATOM 3606 C C . ASN A 1 441 ? 20.794 -14.363 -23.325 1.00 78.06 441 ASN A C 1
ATOM 3608 O O . ASN A 1 441 ? 20.683 -13.144 -23.231 1.00 78.06 441 ASN A O 1
ATOM 3612 N N . ARG A 1 442 ? 21.415 -14.946 -24.358 1.00 81.50 442 ARG A N 1
ATOM 3613 C CA . ARG A 1 442 ? 22.122 -14.210 -25.415 1.00 81.50 442 ARG A CA 1
ATOM 3614 C C . ARG A 1 442 ? 21.221 -13.401 -26.345 1.00 81.50 442 ARG A C 1
ATOM 3616 O O . ARG A 1 442 ? 21.761 -12.553 -27.038 1.00 81.50 442 ARG A O 1
ATOM 3623 N N . ASP A 1 443 ? 19.914 -13.645 -26.342 1.00 88.00 443 ASP A N 1
ATOM 3624 C CA . ASP A 1 443 ? 18.953 -12.959 -27.217 1.00 88.00 443 ASP A CA 1
ATOM 3625 C C . ASP A 1 443 ? 18.420 -11.646 -26.616 1.00 88.00 443 ASP A C 1
ATOM 3627 O O . ASP A 1 443 ? 17.634 -10.944 -27.252 1.00 88.00 443 ASP A O 1
ATOM 3631 N N . PHE A 1 444 ? 18.770 -11.338 -25.363 1.00 91.38 444 PHE A N 1
ATOM 3632 C CA . PHE A 1 444 ? 18.288 -10.156 -24.656 1.00 91.38 444 PHE A CA 1
ATOM 3633 C C . PHE A 1 444 ? 19.429 -9.183 -24.408 1.00 91.38 444 PHE A C 1
ATOM 3635 O O . PHE A 1 444 ? 20.485 -9.557 -23.893 1.00 91.38 444 PHE A O 1
ATOM 3642 N N . HIS A 1 445 ? 19.186 -7.919 -24.731 1.00 91.81 445 HIS A N 1
ATOM 3643 C CA . HIS A 1 445 ? 20.207 -6.886 -24.765 1.00 91.81 445 HIS A CA 1
ATOM 3644 C C . HIS A 1 445 ? 19.703 -5.630 -24.082 1.00 91.81 445 HIS A C 1
ATOM 3646 O O . HIS A 1 445 ? 18.552 -5.228 -24.264 1.00 91.81 445 HIS A O 1
ATOM 3652 N N . LYS A 1 446 ? 20.588 -5.014 -23.304 1.00 91.88 446 LYS A N 1
ATOM 3653 C CA . LYS A 1 446 ? 20.328 -3.725 -22.662 1.00 91.88 446 LYS A CA 1
ATOM 3654 C C . LYS A 1 446 ? 20.799 -2.550 -23.515 1.00 91.88 446 LYS A C 1
ATOM 3656 O O . LYS A 1 446 ? 20.325 -1.437 -23.345 1.00 91.88 446 LYS A O 1
ATOM 3661 N N . LYS A 1 447 ? 21.750 -2.796 -24.418 1.00 94.62 447 LYS A N 1
ATOM 3662 C CA . LYS A 1 447 ? 22.369 -1.775 -25.257 1.00 94.62 447 LYS A CA 1
ATOM 3663 C C . LYS A 1 447 ? 22.378 -2.214 -26.713 1.00 94.62 447 LYS A C 1
ATOM 3665 O O . LYS A 1 447 ? 22.686 -3.368 -27.007 1.00 94.62 447 LYS A O 1
ATOM 3670 N N . VAL A 1 448 ? 22.093 -1.298 -27.628 1.00 95.25 448 VAL A N 1
ATOM 3671 C CA . VAL A 1 448 ? 22.202 -1.534 -29.072 1.00 95.25 448 VAL A CA 1
ATOM 3672 C C . VAL A 1 448 ? 22.911 -0.384 -29.771 1.00 95.25 448 VAL A C 1
ATOM 3674 O O . VAL A 1 448 ? 22.868 0.761 -29.327 1.00 95.25 448 VAL A O 1
ATOM 3677 N N . LYS A 1 449 ? 23.568 -0.703 -30.883 1.00 96.62 449 LYS A N 1
ATOM 3678 C CA . LYS A 1 449 ? 24.109 0.242 -31.856 1.00 96.62 449 LYS A CA 1
ATOM 3679 C C . LYS A 1 449 ? 23.349 0.095 -33.161 1.00 96.62 449 LYS A C 1
ATOM 3681 O O . LYS A 1 449 ? 23.369 -0.972 -33.765 1.00 96.62 449 LYS A O 1
ATOM 3686 N N . ILE A 1 450 ? 22.721 1.164 -33.620 1.00 96.94 450 ILE A N 1
ATOM 3687 C CA . ILE A 1 450 ? 22.058 1.220 -34.918 1.00 96.94 450 ILE A CA 1
ATOM 3688 C C . ILE A 1 450 ? 23.029 1.880 -35.890 1.00 96.94 450 ILE A C 1
ATOM 3690 O O . ILE A 1 450 ? 23.314 3.071 -35.784 1.00 96.94 450 ILE A O 1
ATOM 3694 N N . TRP A 1 451 ? 23.562 1.087 -36.809 1.00 97.19 451 TRP A N 1
ATOM 3695 C CA . TRP A 1 451 ? 24.444 1.524 -37.882 1.00 97.19 451 TRP A CA 1
ATOM 3696 C C . TRP A 1 451 ? 23.583 1.934 -39.070 1.00 97.19 451 TRP A C 1
ATOM 3698 O O . TRP A 1 451 ? 22.818 1.119 -39.577 1.00 97.19 451 TRP A O 1
ATOM 3708 N N . ILE A 1 452 ? 23.698 3.182 -39.509 1.00 96.19 452 ILE A N 1
ATOM 3709 C CA . ILE A 1 452 ? 22.855 3.781 -40.542 1.00 96.19 452 ILE A CA 1
ATOM 3710 C C . ILE A 1 452 ? 23.754 4.328 -41.647 1.00 96.19 452 ILE A C 1
ATOM 3712 O O . ILE A 1 452 ? 24.637 5.154 -41.404 1.00 96.19 452 ILE A O 1
ATOM 3716 N N . TYR A 1 453 ? 23.507 3.888 -42.874 1.00 94.81 453 TYR A N 1
ATOM 3717 C CA . TYR A 1 453 ? 24.038 4.521 -44.072 1.00 94.81 453 TYR A CA 1
ATOM 3718 C C . TYR A 1 453 ? 22.907 5.278 -44.756 1.00 94.81 453 TYR A C 1
ATOM 3720 O O . TYR A 1 453 ? 21.894 4.677 -45.096 1.00 94.81 453 TYR A O 1
ATOM 3728 N N . ASP A 1 454 ? 23.076 6.584 -44.935 1.00 91.69 454 ASP A N 1
ATOM 3729 C CA . ASP A 1 454 ? 22.108 7.458 -45.595 1.00 91.69 454 ASP A CA 1
ATOM 3730 C C . ASP A 1 454 ? 22.854 8.401 -46.542 1.00 91.69 454 ASP A C 1
ATOM 3732 O O . ASP A 1 454 ? 23.363 9.448 -46.140 1.00 91.69 454 ASP A O 1
ATOM 3736 N N . SER A 1 455 ? 22.981 7.991 -47.806 1.00 87.62 455 SER A N 1
ATOM 3737 C CA . SER A 1 455 ? 23.676 8.780 -48.827 1.00 87.62 455 SER A CA 1
ATOM 3738 C C . SER A 1 455 ? 22.860 9.962 -49.348 1.00 87.62 455 SER A C 1
ATOM 3740 O O . SER A 1 455 ? 23.439 10.887 -49.917 1.00 87.62 455 SER A O 1
ATOM 3742 N N . LEU A 1 456 ? 21.536 9.928 -49.171 1.00 85.88 456 LEU A N 1
ATOM 3743 C CA . LEU A 1 456 ? 20.605 10.932 -49.682 1.00 85.88 456 LEU A CA 1
ATOM 3744 C C . LEU A 1 456 ? 20.189 11.959 -48.622 1.00 85.88 456 LEU A C 1
ATOM 3746 O O . LEU A 1 456 ? 19.485 12.910 -48.959 1.00 85.88 456 LEU A O 1
ATOM 3750 N N . HIS A 1 457 ? 20.630 11.787 -47.373 1.00 85.94 457 HIS A N 1
ATOM 3751 C CA . HIS A 1 457 ? 20.230 12.610 -46.231 1.00 85.94 457 HIS A CA 1
ATOM 3752 C C . HIS A 1 457 ? 18.701 12.656 -46.060 1.00 85.94 457 HIS A C 1
ATOM 3754 O O . HIS A 1 457 ? 18.120 13.710 -45.801 1.00 85.94 457 HIS A O 1
ATOM 3760 N N . ILE A 1 458 ? 18.046 11.505 -46.256 1.00 87.56 458 ILE A N 1
ATOM 3761 C CA . ILE A 1 458 ? 16.596 11.346 -46.078 1.00 87.56 458 ILE A CA 1
ATOM 3762 C C . ILE A 1 458 ? 16.232 11.409 -44.592 1.00 87.56 458 ILE A C 1
ATOM 3764 O O . ILE A 1 458 ? 15.178 11.934 -44.230 1.00 87.56 458 ILE A O 1
ATOM 3768 N N . LEU A 1 459 ? 17.090 10.867 -43.728 1.00 89.06 459 LEU A N 1
ATOM 3769 C CA . LEU A 1 459 ? 16.888 10.882 -42.290 1.00 89.06 459 LEU A CA 1
ATOM 3770 C C . LEU A 1 459 ? 17.359 12.227 -41.725 1.00 89.06 459 LEU A C 1
ATOM 3772 O O . LEU A 1 459 ? 18.493 12.643 -41.980 1.00 89.06 459 LEU A O 1
ATOM 3776 N N . PRO A 1 460 ? 16.522 12.915 -40.933 1.00 89.38 460 PRO A N 1
ATOM 3777 C CA . PRO A 1 460 ? 16.738 14.312 -40.580 1.00 89.38 460 PRO A CA 1
ATOM 3778 C C . PRO A 1 460 ? 17.734 14.481 -39.424 1.00 89.38 460 PRO A C 1
ATOM 3780 O O . PRO A 1 460 ? 17.428 15.180 -38.468 1.00 89.38 460 PRO A O 1
ATOM 3783 N N . PHE A 1 461 ? 18.912 13.853 -39.460 1.00 87.75 461 PHE A N 1
ATOM 3784 C CA . PHE A 1 461 ? 19.950 14.100 -38.455 1.00 87.75 461 PHE A CA 1
ATOM 3785 C C . PHE A 1 461 ? 20.522 15.512 -38.610 1.00 87.75 461 PHE A C 1
ATOM 3787 O O . PHE A 1 461 ? 20.967 15.897 -39.691 1.00 87.75 461 PHE A O 1
ATOM 3794 N N . ILE A 1 462 ? 20.533 16.278 -37.520 1.00 84.44 462 ILE A N 1
ATOM 3795 C CA . ILE A 1 462 ? 20.960 17.679 -37.522 1.00 84.44 462 ILE A CA 1
ATOM 3796 C C . ILE A 1 462 ? 22.301 17.786 -36.794 1.00 84.44 462 ILE A C 1
ATOM 3798 O O . ILE A 1 462 ? 22.414 17.463 -35.608 1.00 84.44 462 ILE A O 1
ATOM 3802 N N . GLU A 1 463 ? 23.338 18.225 -37.504 1.00 79.88 463 GLU A N 1
ATOM 3803 C CA . GLU A 1 463 ? 24.623 18.570 -36.888 1.00 79.88 463 GLU A CA 1
ATOM 3804 C C . GLU A 1 463 ? 24.439 19.821 -36.000 1.00 79.88 463 GLU A C 1
ATOM 3806 O O . GLU A 1 463 ? 23.675 20.721 -36.339 1.00 79.88 463 GLU A O 1
ATOM 3811 N N . GLU A 1 464 ? 25.114 19.872 -34.845 1.00 76.81 464 GLU A N 1
ATOM 3812 C CA . GLU A 1 464 ? 25.087 21.015 -33.903 1.00 76.81 464 GLU A CA 1
ATOM 3813 C C . GLU A 1 464 ? 23.754 21.265 -33.156 1.00 76.81 464 GLU A C 1
ATOM 3815 O O . GLU A 1 464 ? 23.619 22.275 -32.462 1.00 76.81 464 GLU A O 1
ATOM 3820 N N . GLN A 1 465 ? 22.784 20.345 -33.231 1.00 80.44 465 GLN A N 1
ATOM 3821 C CA . GLN A 1 465 ? 21.549 20.372 -32.432 1.00 80.44 465 GLN A CA 1
ATOM 3822 C C . GLN A 1 465 ? 21.334 19.065 -31.657 1.00 80.44 465 GLN A C 1
ATOM 3824 O O . GLN A 1 465 ? 21.938 18.031 -31.955 1.00 80.44 465 GLN A O 1
ATOM 3829 N N . GLU A 1 466 ? 20.471 19.123 -30.641 1.00 85.12 466 GLU A N 1
ATOM 3830 C CA . GLU A 1 466 ? 19.984 17.935 -29.940 1.00 85.12 466 GLU A CA 1
ATOM 3831 C C . GLU A 1 466 ? 19.119 17.118 -30.903 1.00 85.12 466 GLU A C 1
ATOM 3833 O O . GLU A 1 466 ? 18.168 17.636 -31.488 1.00 85.12 466 GLU A O 1
ATOM 3838 N N . ASN A 1 467 ? 19.492 15.857 -31.109 1.00 93.50 467 ASN A N 1
ATOM 3839 C CA . ASN A 1 467 ? 18.719 14.933 -31.929 1.00 93.50 467 ASN A CA 1
ATOM 3840 C C . ASN A 1 467 ? 17.842 14.077 -31.008 1.00 93.50 467 ASN A C 1
ATOM 3842 O O . ASN A 1 467 ? 18.148 13.913 -29.833 1.00 93.50 467 ASN A O 1
ATOM 3846 N N . SER A 1 468 ? 16.770 13.493 -31.519 1.00 95.19 468 SER A N 1
ATOM 3847 C CA . SER A 1 468 ? 15.930 12.550 -30.795 1.00 95.19 468 SER A CA 1
ATOM 3848 C C . SER A 1 468 ? 15.599 11.353 -31.669 1.00 95.19 468 SER A C 1
ATOM 3850 O O . SER A 1 468 ? 15.494 11.444 -32.896 1.00 95.19 468 SER A O 1
ATOM 3852 N N . ILE A 1 469 ? 15.443 10.209 -31.019 1.00 95.88 469 ILE A N 1
ATOM 3853 C CA . ILE A 1 469 ? 14.934 8.995 -31.637 1.00 95.88 469 ILE A CA 1
ATOM 3854 C C . ILE A 1 469 ? 13.832 8.424 -30.758 1.00 95.88 469 ILE A C 1
ATOM 3856 O O . ILE A 1 469 ? 13.989 8.297 -29.542 1.00 95.88 469 ILE A O 1
ATOM 3860 N N . SER A 1 470 ? 12.699 8.115 -31.375 1.00 95.94 470 SER A N 1
ATOM 3861 C CA . SER A 1 470 ? 11.520 7.590 -30.704 1.00 95.94 470 SER A CA 1
ATOM 3862 C C . SER A 1 470 ? 11.093 6.258 -31.312 1.00 95.94 470 SER A C 1
ATOM 3864 O O . SER A 1 470 ? 11.127 6.061 -32.526 1.00 95.94 470 SER A O 1
ATOM 3866 N N . ILE A 1 471 ? 10.703 5.321 -30.455 1.00 96.19 471 ILE A N 1
ATOM 3867 C CA . ILE A 1 471 ? 10.204 4.003 -30.845 1.00 96.19 471 ILE A CA 1
ATOM 3868 C C . ILE A 1 471 ? 8.691 4.089 -31.053 1.00 96.19 471 ILE A C 1
ATOM 3870 O O . ILE A 1 471 ? 7.957 4.384 -30.112 1.00 96.19 471 ILE A O 1
ATOM 3874 N N . GLN A 1 472 ? 8.220 3.794 -32.264 1.00 95.88 472 GLN A N 1
ATOM 3875 C CA . GLN A 1 472 ? 6.802 3.919 -32.632 1.00 95.88 472 GLN A CA 1
ATOM 3876 C C . GLN A 1 472 ? 5.969 2.678 -32.289 1.00 95.88 472 GLN A C 1
ATOM 3878 O O . GLN A 1 472 ? 4.751 2.753 -32.139 1.00 95.88 472 GLN A O 1
ATOM 3883 N N . ASN A 1 473 ? 6.618 1.526 -32.129 1.00 95.56 473 ASN A N 1
ATOM 3884 C CA . ASN A 1 473 ? 5.975 0.247 -31.841 1.00 95.56 473 ASN A CA 1
ATOM 3885 C C . ASN A 1 473 ? 6.575 -0.446 -30.595 1.00 95.56 473 ASN A C 1
ATOM 3887 O O . ASN A 1 473 ? 6.965 -1.613 -30.671 1.00 95.56 473 ASN A O 1
ATOM 3891 N N . PRO A 1 474 ? 6.630 0.216 -29.419 1.00 93.88 474 PRO A N 1
ATOM 3892 C CA . PRO A 1 474 ? 7.367 -0.263 -28.238 1.00 93.88 474 PRO A CA 1
ATOM 3893 C C . PRO A 1 474 ? 6.932 -1.646 -27.720 1.00 93.88 474 PRO A C 1
ATOM 3895 O O . PRO A 1 474 ? 7.687 -2.311 -27.012 1.00 93.88 474 PRO A O 1
ATOM 3898 N N . GLN A 1 475 ? 5.746 -2.122 -28.104 1.00 93.62 475 GLN A N 1
ATOM 3899 C CA . GLN A 1 475 ? 5.223 -3.454 -27.801 1.00 93.62 475 GLN A CA 1
ATOM 3900 C C . GLN A 1 475 ? 6.009 -4.622 -28.425 1.00 93.62 475 GLN A C 1
ATOM 3902 O O . GLN A 1 475 ? 5.834 -5.769 -27.993 1.00 93.62 475 GLN A O 1
ATOM 3907 N N . VAL A 1 476 ? 6.823 -4.369 -29.459 1.00 95.19 476 VAL A N 1
ATOM 3908 C CA . VAL A 1 476 ? 7.668 -5.411 -30.074 1.00 95.19 476 VAL A CA 1
ATOM 3909 C C . VAL A 1 476 ? 8.853 -5.759 -29.180 1.00 95.19 476 VAL A C 1
ATOM 3911 O O . VAL A 1 476 ? 9.240 -6.925 -29.104 1.00 95.19 476 VAL A O 1
ATOM 3914 N N . LEU A 1 477 ? 9.352 -4.771 -28.430 1.00 95.31 477 LEU A N 1
ATOM 3915 C CA . LEU A 1 477 ? 10.418 -4.957 -27.462 1.00 95.31 477 LEU A CA 1
ATOM 3916 C C . LEU A 1 477 ? 9.866 -5.627 -26.215 1.00 95.31 477 LEU A C 1
ATOM 3918 O O . LEU A 1 477 ? 8.980 -5.091 -25.552 1.00 95.31 477 LEU A O 1
ATOM 3922 N N . LYS A 1 478 ? 10.389 -6.812 -25.899 1.00 95.00 478 LYS A N 1
ATOM 3923 C CA . LYS A 1 478 ? 9.942 -7.602 -24.745 1.00 95.00 478 LYS A CA 1
ATOM 3924 C C . LYS A 1 478 ? 11.118 -8.028 -23.894 1.00 95.00 478 LYS A C 1
ATOM 3926 O O . LYS A 1 478 ? 12.117 -8.504 -24.429 1.00 95.00 478 LYS A O 1
ATOM 3931 N N . ASN A 1 479 ? 10.978 -7.919 -22.579 1.00 92.44 479 ASN A N 1
ATOM 3932 C CA . ASN A 1 479 ? 11.933 -8.494 -21.639 1.00 92.44 479 ASN A CA 1
ATOM 3933 C C . ASN A 1 479 ? 11.682 -9.997 -21.420 1.00 92.44 479 ASN A C 1
ATOM 3935 O O . ASN A 1 479 ? 10.746 -10.584 -21.978 1.00 92.44 479 ASN A O 1
ATOM 3939 N N . VAL A 1 480 ? 12.519 -10.637 -20.600 1.00 90.19 480 VAL A N 1
ATOM 3940 C CA . VAL A 1 480 ? 12.438 -12.084 -20.324 1.00 90.19 480 VAL A CA 1
ATOM 3941 C C . VAL A 1 480 ? 11.110 -12.504 -19.672 1.00 90.19 480 VAL A C 1
ATOM 3943 O O . VAL A 1 480 ? 10.675 -13.645 -19.822 1.00 90.19 480 VAL A O 1
ATOM 3946 N N . TYR A 1 481 ? 10.420 -11.568 -19.018 1.00 90.38 481 TYR A N 1
ATOM 3947 C CA . TYR A 1 481 ? 9.115 -11.767 -18.382 1.00 90.38 481 TYR A CA 1
ATOM 3948 C C . TYR A 1 481 ? 7.932 -11.442 -19.313 1.00 90.38 481 TYR A C 1
ATOM 3950 O O . TYR A 1 481 ? 6.775 -11.638 -18.942 1.00 90.38 481 TYR A O 1
ATOM 3958 N N . GLY A 1 482 ? 8.205 -10.988 -20.541 1.00 91.31 482 GLY A N 1
ATOM 3959 C CA . GLY A 1 482 ? 7.199 -10.602 -21.528 1.00 91.31 482 GLY A CA 1
ATOM 3960 C C . GLY A 1 482 ? 6.612 -9.201 -21.331 1.00 91.31 482 GLY A C 1
ATOM 3961 O O . GLY A 1 482 ? 5.600 -8.900 -21.965 1.00 91.31 482 GLY A O 1
ATOM 3962 N N . ASN A 1 483 ? 7.225 -8.374 -20.483 1.00 92.06 483 ASN A N 1
ATOM 3963 C CA . ASN A 1 483 ? 6.889 -6.962 -20.303 1.00 92.06 483 ASN A CA 1
ATOM 3964 C C . ASN A 1 483 ? 7.491 -6.136 -21.440 1.00 92.06 483 ASN A C 1
ATOM 3966 O O . ASN A 1 483 ? 8.567 -6.474 -21.938 1.00 92.06 483 ASN A O 1
ATOM 3970 N N . THR A 1 484 ? 6.807 -5.069 -21.846 1.00 94.75 484 THR A N 1
ATOM 3971 C CA . THR A 1 484 ? 7.225 -4.229 -22.976 1.00 94.75 484 THR A CA 1
ATOM 3972 C C . THR A 1 484 ? 7.930 -2.955 -22.521 1.00 94.75 484 THR A C 1
ATOM 3974 O O . THR A 1 484 ? 8.018 -2.676 -21.322 1.00 94.75 484 THR A O 1
ATOM 3977 N N . ILE A 1 485 ? 8.423 -2.162 -23.474 1.00 93.94 485 ILE A N 1
ATOM 3978 C CA . ILE A 1 485 ? 8.820 -0.777 -23.205 1.00 93.94 485 ILE A CA 1
ATOM 3979 C C . ILE A 1 485 ? 7.565 0.073 -22.977 1.00 93.94 485 ILE A C 1
ATOM 3981 O O . ILE A 1 485 ? 6.539 -0.129 -23.634 1.00 93.94 485 ILE A O 1
ATOM 3985 N N . ALA A 1 486 ? 7.631 0.995 -22.018 1.00 92.81 486 ALA A N 1
ATOM 3986 C CA . ALA A 1 486 ? 6.535 1.896 -21.707 1.00 92.81 486 ALA A CA 1
ATOM 3987 C C . ALA A 1 486 ? 6.273 2.857 -22.879 1.00 92.81 486 ALA A C 1
ATOM 3989 O O . ALA A 1 486 ? 7.221 3.458 -23.395 1.00 92.81 486 ALA A O 1
ATOM 3990 N N . PRO A 1 487 ? 5.003 3.120 -23.234 1.00 88.50 487 PRO A N 1
ATOM 3991 C CA . PRO A 1 487 ? 4.662 4.083 -24.281 1.00 88.50 487 PRO A CA 1
ATOM 3992 C C . PRO A 1 487 ? 5.049 5.525 -23.923 1.00 88.50 487 PRO A C 1
ATOM 3994 O O . PRO A 1 487 ? 5.028 6.389 -24.782 1.00 88.50 487 PRO A O 1
ATOM 3997 N N . TYR A 1 488 ? 5.443 5.811 -22.681 1.00 90.94 488 TYR A N 1
ATOM 3998 C CA . TYR A 1 488 ? 5.913 7.124 -22.219 1.00 90.94 488 TYR A CA 1
ATOM 3999 C C . TYR A 1 488 ? 7.434 7.183 -21.959 1.00 90.94 488 TYR A C 1
ATOM 4001 O O . TYR A 1 488 ? 7.957 8.257 -21.677 1.00 90.94 488 TYR A O 1
ATOM 4009 N N . TYR A 1 489 ? 8.159 6.067 -22.119 1.00 93.12 489 TYR A N 1
ATOM 4010 C CA . TYR A 1 489 ? 9.632 5.998 -22.117 1.00 93.12 489 TYR A CA 1
ATOM 4011 C C . TYR A 1 489 ? 10.144 5.413 -23.438 1.00 93.12 489 TYR A C 1
ATOM 4013 O O . TYR A 1 489 ? 10.955 4.490 -23.457 1.00 93.12 489 TYR A O 1
ATOM 4021 N N . HIS A 1 490 ? 9.636 5.924 -24.558 1.00 94.12 490 HIS A N 1
ATOM 4022 C CA . HIS A 1 490 ? 9.982 5.450 -25.899 1.00 94.12 490 HIS A CA 1
ATOM 4023 C C . HIS A 1 490 ? 10.918 6.406 -26.655 1.00 94.12 490 HIS A C 1
ATOM 4025 O O . HIS A 1 490 ? 11.276 6.108 -27.790 1.00 94.12 490 HIS A O 1
ATOM 4031 N N . VAL A 1 491 ? 11.302 7.540 -26.054 1.00 95.38 491 VAL A N 1
ATOM 4032 C CA . VAL A 1 491 ? 12.133 8.587 -26.672 1.00 95.38 491 VAL A CA 1
ATOM 4033 C C . VAL A 1 491 ? 13.484 8.679 -25.970 1.00 95.38 491 VAL A C 1
ATOM 4035 O O . VAL A 1 491 ? 13.541 8.710 -24.741 1.00 95.38 491 VAL A O 1
ATOM 4038 N N . SER A 1 492 ? 14.554 8.767 -26.756 1.00 95.69 492 SER A N 1
ATOM 4039 C CA . SER A 1 492 ? 15.908 9.076 -26.298 1.00 95.69 492 SER A CA 1
ATOM 4040 C C . SER A 1 492 ? 16.428 10.309 -27.031 1.00 95.69 492 SER A C 1
ATOM 4042 O O . SER A 1 492 ? 16.226 10.455 -28.238 1.00 95.69 492 SER A O 1
ATOM 4044 N N . TYR A 1 493 ? 17.081 11.196 -26.291 1.00 95.31 493 TYR A N 1
ATOM 4045 C CA . TYR A 1 493 ? 17.742 12.389 -26.789 1.00 95.31 493 TYR A CA 1
ATOM 4046 C C . TYR A 1 493 ? 19.218 12.072 -27.016 1.00 95.31 493 TYR A C 1
ATOM 4048 O O . TYR A 1 493 ? 19.929 11.589 -26.134 1.00 95.31 493 TYR A O 1
ATOM 4056 N N . LEU A 1 494 ? 19.657 12.298 -28.244 1.00 94.00 494 LEU A N 1
ATOM 4057 C CA . LEU A 1 494 ? 20.938 11.886 -28.778 1.00 94.00 494 LEU A CA 1
ATOM 4058 C C . LEU A 1 494 ? 21.906 13.065 -28.789 1.00 94.00 494 LEU A C 1
ATOM 4060 O O . LEU A 1 494 ? 21.626 14.119 -29.370 1.00 94.00 494 LEU A O 1
ATOM 4064 N N . GLN A 1 495 ? 23.081 12.851 -28.203 1.00 89.75 495 GLN A N 1
ATOM 4065 C CA . GLN A 1 495 ? 24.174 13.817 -28.218 1.00 89.75 495 GLN A CA 1
ATOM 4066 C C . GLN A 1 495 ? 25.288 13.361 -29.159 1.00 89.75 495 GLN A C 1
ATOM 4068 O O . GLN A 1 495 ? 25.719 12.206 -29.121 1.00 89.75 495 GLN A O 1
ATOM 4073 N N . TRP A 1 496 ? 25.771 14.284 -29.994 1.00 88.94 496 TRP A N 1
ATOM 4074 C CA . TRP A 1 496 ? 26.949 14.057 -30.826 1.00 88.94 496 TRP A CA 1
ATOM 4075 C C . TRP A 1 496 ? 28.188 13.862 -29.953 1.00 88.94 496 TRP A C 1
ATOM 4077 O O . TRP A 1 496 ? 28.461 14.669 -29.062 1.00 88.94 496 TRP A O 1
ATOM 4087 N N . LYS A 1 497 ? 28.935 12.797 -30.236 1.00 86.06 497 LYS A N 1
ATOM 4088 C CA . LYS A 1 497 ? 30.190 12.459 -29.566 1.00 86.06 497 LYS A CA 1
ATOM 4089 C C . LYS A 1 497 ? 31.395 12.605 -30.480 1.00 86.06 497 LYS A C 1
ATOM 4091 O O . LYS A 1 497 ? 31.297 12.185 -31.656 1.00 86.06 497 LYS A O 1
#

Radius of gyration: 36.7 Å; Cα contacts (8 Å, |Δi|>4): 1111; chains: 1; bounding box: 115×42×108 Å

Mean predicted aligned error: 11.24 Å

Foldseek 3Di:
DVVVVVVVVVCVVVVVVVVLVVVLVVVLVVQVVQQVQQVVLLLVDDQQEANAECDPQAPPHHPDDQWARSPDPPVQQPDDPNWTKIKGKHKAWAWDADPVRHTDQWTFIKIKMWIWTQSPVVRDIDTRDIDMDTRDDPDPDDPPHDHKEKEAEWAQDPVVRDTAGAWQFWKWKDDPGTHIFTADNRRIHMDTDDDWDKMKMAGDDHPLGDKDKDFPFWDDDPADIAGDRMDMDGRHPVVPDPDDHHYYYIHMAAWEAEDEDFDDQAKKKWKAFDCVQPVDPPPDDRCRHIHIHGPVCRRVYTDDQSTAMDIWIDDDQATKFKDFPPDLDTDRRHDDGDPRHYHYTYIAIAKFKDQAKAKEWDWDDDPNDTFIKIKIKTFIRAWWAQPLQWWKAKQVDPDTDHVVRFAEDADPVVVVVLRPDPVNLAGKYWYKDAPDADPVDNRIGRMIMIIIGHNPCSRPDDPPDWMKMFTPCQQSIAHPRRHTYRPVRGMYIYDYD